Protein AF-A0A7S1UZR4-F1 (afdb_monomer_lite)

Structure (mmCIF, N/CA/C/O backbone):
data_AF-A0A7S1UZR4-F1
#
_entry.id   AF-A0A7S1UZR4-F1
#
loop_
_atom_site.group_PDB
_atom_site.id
_atom_site.type_symbol
_atom_site.label_atom_id
_atom_site.label_alt_id
_atom_site.label_comp_id
_atom_site.label_asym_id
_atom_site.label_entity_id
_atom_site.label_seq_id
_atom_site.pdbx_PDB_ins_code
_atom_site.Cartn_x
_atom_site.Cartn_y
_atom_site.Cartn_z
_atom_site.occupancy
_atom_site.B_iso_or_equiv
_atom_site.auth_seq_id
_atom_site.auth_comp_id
_atom_site.auth_asym_id
_atom_site.auth_atom_id
_atom_site.pdbx_PDB_model_num
ATOM 1 N N . MET A 1 1 ? -4.948 50.914 58.365 1.00 39.53 1 MET A N 1
ATOM 2 C CA . MET A 1 1 ? -4.972 49.453 58.163 1.00 39.53 1 MET A CA 1
ATOM 3 C C . MET A 1 1 ? -4.610 49.215 56.702 1.00 39.53 1 MET A C 1
ATOM 5 O O . MET A 1 1 ? -5.490 49.156 55.863 1.00 39.53 1 MET A O 1
ATOM 9 N N . GLU A 1 2 ? -3.384 49.542 56.303 1.00 43.41 2 GLU A N 1
ATOM 10 C CA . GLU A 1 2 ? -2.147 48.758 56.482 1.00 43.41 2 GLU A CA 1
ATOM 11 C C . GLU A 1 2 ? -2.007 47.735 55.341 1.00 43.41 2 GLU A C 1
ATOM 13 O O . GLU A 1 2 ? -2.408 46.581 55.437 1.00 43.41 2 GLU A O 1
ATOM 18 N N . GLU A 1 3 ? -1.495 48.250 54.216 1.00 44.62 3 GLU A N 1
ATOM 19 C CA . GLU A 1 3 ? -0.926 47.496 53.100 1.00 44.62 3 GLU A CA 1
ATOM 20 C C . GLU A 1 3 ? 0.467 46.990 53.499 1.00 44.62 3 GLU A C 1
ATOM 22 O O . GLU A 1 3 ? 1.339 47.786 53.852 1.00 44.62 3 GLU A O 1
ATOM 27 N N . LEU A 1 4 ? 0.709 45.684 53.377 1.00 51.06 4 LEU A N 1
ATOM 28 C CA . LEU A 1 4 ? 2.043 45.099 53.503 1.00 51.06 4 LEU A CA 1
ATOM 29 C C . LEU A 1 4 ? 2.564 44.677 52.128 1.00 51.06 4 LEU A C 1
ATOM 31 O O . LEU A 1 4 ? 2.181 43.654 51.566 1.00 51.06 4 LEU A O 1
ATOM 35 N N . ARG A 1 5 ? 3.487 45.496 51.613 1.00 54.94 5 ARG A N 1
ATOM 36 C CA . ARG A 1 5 ? 4.479 45.123 50.601 1.00 54.94 5 ARG A CA 1
ATOM 37 C C . ARG A 1 5 ? 5.480 44.151 51.226 1.00 54.94 5 ARG A C 1
ATOM 39 O O . ARG A 1 5 ? 6.036 44.455 52.277 1.00 54.94 5 ARG A O 1
ATOM 46 N N . MET A 1 6 ? 5.813 43.067 50.530 1.00 50.12 6 MET A N 1
ATOM 47 C CA . MET A 1 6 ? 7.092 42.383 50.727 1.00 50.12 6 MET A CA 1
ATOM 48 C C . MET A 1 6 ? 7.767 42.122 49.384 1.00 50.12 6 MET A C 1
ATOM 50 O O . MET A 1 6 ? 7.312 41.343 48.553 1.00 50.12 6 MET A O 1
ATOM 54 N N . THR A 1 7 ? 8.864 42.844 49.203 1.00 53.19 7 THR A N 1
ATOM 55 C CA . THR A 1 7 ? 9.936 42.641 48.235 1.00 53.19 7 THR A CA 1
ATOM 56 C C . THR A 1 7 ? 10.893 41.566 48.748 1.00 53.19 7 THR A C 1
ATOM 58 O O . THR A 1 7 ? 11.321 41.656 49.899 1.00 53.19 7 THR A O 1
ATOM 61 N N . SER A 1 8 ? 11.334 40.636 47.901 1.00 46.25 8 SER A N 1
ATOM 62 C CA . SER A 1 8 ? 12.636 39.987 48.087 1.00 46.25 8 SER A CA 1
ATOM 63 C C . SER A 1 8 ? 13.247 39.548 46.751 1.00 46.25 8 SER A C 1
ATOM 65 O O . SER A 1 8 ? 12.617 38.911 45.911 1.00 46.25 8 SER A O 1
ATOM 67 N N . THR A 1 9 ? 14.506 39.937 46.576 1.00 42.38 9 THR A N 1
ATOM 68 C CA . THR A 1 9 ? 15.452 39.547 45.522 1.00 42.38 9 THR A CA 1
ATOM 69 C C . THR A 1 9 ? 16.818 39.333 46.215 1.00 42.38 9 THR A C 1
ATOM 71 O O . THR A 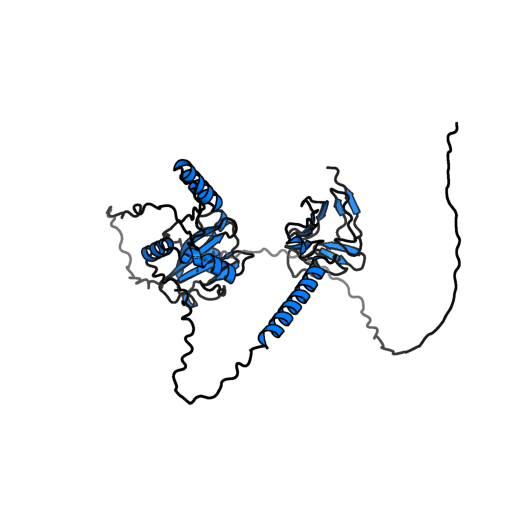1 9 ? 16.940 39.643 47.400 1.00 42.38 9 THR A O 1
ATOM 74 N N . PRO A 1 10 ? 17.846 38.785 45.544 1.00 55.72 10 PRO A N 1
ATOM 75 C CA . PRO A 1 10 ? 18.285 37.399 45.668 1.00 55.72 10 PRO A CA 1
ATOM 76 C C . PRO A 1 10 ? 19.599 37.240 46.460 1.00 55.72 10 PRO A C 1
ATOM 78 O O . PRO A 1 10 ? 20.380 38.181 46.594 1.00 55.72 10 PRO A O 1
ATOM 81 N N . ALA A 1 11 ? 19.882 36.017 46.920 1.00 49.00 11 ALA A N 1
ATOM 82 C CA . ALA A 1 11 ? 21.165 35.660 47.521 1.00 49.00 11 ALA A CA 1
ATOM 83 C C . ALA A 1 11 ? 22.056 34.900 46.526 1.00 49.00 11 ALA A C 1
ATOM 85 O O . ALA A 1 11 ? 21.666 33.903 45.921 1.00 49.00 11 ALA A O 1
ATOM 86 N N . VAL A 1 12 ? 23.257 35.449 46.383 1.00 46.66 12 VAL A N 1
ATOM 87 C CA . VAL A 1 12 ? 24.464 34.929 45.743 1.00 46.66 12 VAL A CA 1
ATOM 88 C C . VAL A 1 12 ? 25.027 33.787 46.591 1.00 46.66 12 VAL A C 1
ATOM 90 O O . VAL A 1 12 ? 25.179 33.971 47.794 1.00 46.66 12 VAL A O 1
ATOM 93 N N . GLU A 1 13 ? 25.433 32.668 45.986 1.00 48.06 13 GLU A N 1
ATOM 94 C CA . GLU A 1 13 ? 26.342 31.729 46.653 1.00 48.06 13 GLU A CA 1
ATOM 95 C C . GLU A 1 13 ? 27.445 31.248 45.706 1.00 48.06 13 GLU A C 1
ATOM 97 O O . GLU A 1 13 ? 27.223 30.921 44.538 1.00 48.06 13 GLU A O 1
ATOM 102 N N . GLN A 1 14 ? 28.663 31.340 46.233 1.00 40.47 14 GLN A N 1
ATOM 103 C CA . GLN A 1 14 ? 29.947 31.191 45.572 1.00 40.47 14 GLN A CA 1
ATOM 104 C C . GLN A 1 14 ? 30.451 29.743 45.577 1.00 40.47 14 GLN A C 1
ATOM 106 O O . GLN A 1 14 ? 30.016 28.880 46.328 1.00 40.47 14 GLN A O 1
ATOM 111 N N . ALA A 1 15 ? 31.440 29.546 44.711 1.00 40.00 15 ALA A N 1
ATOM 112 C CA . ALA A 1 15 ? 32.207 28.350 44.420 1.00 40.00 15 ALA A CA 1
ATOM 113 C C . ALA A 1 15 ? 32.828 27.602 45.615 1.00 40.00 15 ALA A C 1
ATOM 115 O O . ALA A 1 15 ? 33.320 28.202 46.566 1.00 40.00 15 ALA A O 1
ATOM 116 N N . SER A 1 16 ? 33.023 26.292 45.427 1.00 49.50 16 SER A N 1
ATOM 117 C CA . SER A 1 16 ? 34.250 25.606 45.852 1.00 49.50 16 SER A CA 1
ATOM 118 C C . SER A 1 16 ? 34.548 24.384 44.964 1.00 49.50 16 SER A C 1
ATOM 120 O O . SER A 1 16 ? 33.694 23.539 44.714 1.00 49.50 16 SER A O 1
ATOM 122 N N . ASN A 1 17 ? 35.782 24.334 44.451 1.00 42.50 17 ASN A N 1
ATOM 123 C CA . ASN A 1 17 ? 36.411 23.166 43.824 1.00 42.50 17 ASN A CA 1
ATOM 124 C C . ASN A 1 17 ? 36.749 22.106 44.888 1.00 42.50 17 ASN A C 1
ATOM 126 O O . ASN A 1 17 ? 37.003 22.464 46.040 1.00 42.50 17 ASN A O 1
ATOM 130 N N . PRO A 1 18 ? 36.958 20.843 44.474 1.00 57.47 18 PRO A N 1
ATOM 131 C CA . PRO A 1 18 ? 38.258 20.260 44.799 1.00 57.47 18 PRO A CA 1
ATOM 132 C C . PRO A 1 18 ? 38.930 19.509 43.642 1.00 57.47 18 PRO A C 1
ATOM 134 O O . PRO A 1 18 ? 38.316 18.907 42.763 1.00 57.47 18 PRO A O 1
ATOM 137 N N . THR A 1 19 ? 40.254 19.569 43.706 1.00 39.88 19 THR A N 1
ATOM 138 C CA . THR A 1 19 ? 41.249 19.019 42.793 1.00 39.88 19 THR A CA 1
ATOM 139 C C . THR A 1 19 ? 41.653 17.589 43.189 1.00 39.88 19 THR A C 1
ATOM 141 O O . THR A 1 19 ? 41.697 17.265 44.369 1.00 39.88 19 THR A O 1
ATOM 144 N N . LEU A 1 20 ? 42.129 16.834 42.187 1.00 36.47 20 LEU A N 1
ATOM 145 C CA . LEU A 1 20 ? 43.191 15.809 42.240 1.00 36.47 20 LEU A CA 1
ATOM 146 C C . LEU A 1 20 ? 42.880 14.397 42.784 1.00 36.47 20 LEU A C 1
ATOM 148 O O . LEU A 1 20 ? 42.732 14.161 43.975 1.00 36.47 20 LEU A O 1
ATOM 152 N N . GLY A 1 21 ? 42.986 13.422 41.873 1.00 35.94 21 GLY A N 1
ATOM 153 C CA . GLY A 1 21 ? 43.154 11.998 42.167 1.00 35.94 21 GLY A CA 1
ATOM 154 C C . GLY A 1 21 ? 43.577 11.225 40.918 1.00 35.94 21 GLY A C 1
ATOM 155 O O . GLY A 1 21 ? 42.757 10.869 40.082 1.00 35.94 21 GLY A O 1
ATOM 156 N N . SER A 1 22 ? 44.883 11.020 40.765 1.00 37.94 22 SER A N 1
ATOM 157 C CA . SER A 1 22 ? 45.535 10.353 39.637 1.00 37.94 22 SER A CA 1
ATOM 158 C C . SER A 1 22 ? 45.279 8.844 39.579 1.00 37.94 22 SER A C 1
ATOM 160 O O . SER A 1 22 ? 45.381 8.177 40.603 1.00 37.94 22 SER A O 1
ATOM 162 N N . SER A 1 23 ? 45.163 8.268 38.381 1.00 41.12 23 SER A N 1
ATOM 163 C CA . SER A 1 23 ? 45.791 6.970 38.071 1.00 41.12 23 SER A CA 1
ATOM 164 C C . SER A 1 23 ? 45.817 6.709 36.559 1.00 41.12 23 SER A C 1
ATOM 166 O O . SER A 1 23 ? 44.803 6.734 35.870 1.00 41.12 23 SER A O 1
ATOM 168 N N . LYS A 1 24 ? 47.028 6.487 36.037 1.00 45.56 24 LYS A N 1
ATOM 169 C CA . LYS A 1 24 ? 47.299 5.890 34.719 1.00 45.56 24 LYS A CA 1
ATOM 170 C C . LYS A 1 24 ? 47.130 4.365 34.832 1.00 45.56 24 LYS A C 1
ATOM 172 O O . LYS A 1 24 ? 47.349 3.822 35.914 1.00 45.56 24 LYS A O 1
ATOM 177 N N . PRO A 1 25 ? 46.933 3.658 33.709 1.00 51.56 25 PRO A N 1
ATOM 178 C CA . PRO A 1 25 ? 48.102 2.928 33.227 1.00 51.56 25 PRO A CA 1
ATOM 179 C C . PRO A 1 25 ? 48.348 3.070 31.724 1.00 51.56 25 PRO A C 1
ATOM 181 O O . PRO A 1 25 ? 47.453 3.088 30.884 1.00 51.56 25 PRO A O 1
ATOM 184 N N . SER A 1 26 ? 49.641 3.150 31.425 1.00 40.31 26 SER A N 1
ATOM 185 C CA . SER A 1 26 ? 50.251 3.032 30.111 1.00 40.31 26 SER A CA 1
ATOM 186 C C . SER A 1 26 ? 49.992 1.657 29.500 1.00 40.31 26 SER A C 1
ATOM 188 O O . SER A 1 26 ? 50.310 0.646 30.120 1.00 40.31 26 SER A O 1
ATOM 190 N N . LEU A 1 27 ? 49.600 1.610 28.228 1.00 44.53 27 LEU A N 1
ATOM 191 C CA . LEU A 1 27 ? 49.961 0.488 27.366 1.00 44.53 27 LEU A CA 1
ATOM 192 C C . LEU A 1 27 ? 50.213 0.992 25.947 1.00 44.53 27 LEU A C 1
ATOM 194 O O . LEU A 1 27 ? 49.319 1.364 25.195 1.00 44.53 27 LEU A O 1
ATOM 198 N N . LYS A 1 28 ? 51.507 1.058 25.636 1.00 42.34 28 LYS A N 1
ATOM 199 C CA . LYS A 1 28 ? 52.065 1.348 24.323 1.00 42.34 28 LYS A CA 1
ATOM 200 C C . LYS A 1 28 ? 51.736 0.180 23.392 1.00 42.34 28 LYS A C 1
ATOM 202 O O . LYS A 1 28 ? 52.100 -0.953 23.699 1.00 42.34 28 LYS A O 1
ATOM 207 N N . LYS A 1 29 ? 51.188 0.455 22.210 1.00 45.69 29 LYS A N 1
ATOM 208 C CA . LYS A 1 29 ? 51.484 -0.366 21.032 1.00 45.69 29 LYS A CA 1
ATOM 209 C C . LYS A 1 29 ? 51.530 0.511 19.790 1.00 45.69 29 LYS A C 1
ATOM 211 O O . LYS A 1 29 ? 50.556 1.145 19.408 1.00 45.69 29 LYS A O 1
ATOM 216 N N . ALA A 1 30 ? 52.735 0.577 19.242 1.00 41.88 30 ALA A N 1
ATOM 217 C CA . ALA A 1 30 ? 53.085 1.272 18.026 1.00 41.88 30 ALA A CA 1
ATOM 218 C C . ALA A 1 30 ? 52.463 0.565 16.818 1.00 41.88 30 ALA A C 1
ATOM 220 O O . ALA A 1 30 ? 52.638 -0.640 16.650 1.00 41.88 30 ALA A O 1
ATOM 221 N N . LEU A 1 31 ? 51.800 1.332 15.957 1.00 42.19 31 LEU A N 1
ATOM 222 C CA . LEU A 1 31 ? 51.617 0.982 14.558 1.00 42.19 31 LEU A CA 1
ATOM 223 C C . LEU A 1 31 ? 52.002 2.201 13.724 1.00 42.19 31 LEU A C 1
ATOM 225 O O . LEU A 1 31 ? 51.376 3.257 13.752 1.00 42.19 31 LEU A O 1
ATOM 229 N N . SER A 1 32 ? 53.133 2.022 13.058 1.00 39.19 32 SER A N 1
ATOM 230 C CA . SER A 1 32 ? 53.760 2.882 12.072 1.00 39.19 32 SER A CA 1
ATOM 231 C C . SER A 1 32 ? 52.845 3.097 10.867 1.00 39.19 32 SER A C 1
ATOM 233 O O . SER A 1 32 ? 52.472 2.135 10.198 1.00 39.19 32 SER A O 1
ATOM 235 N N . VAL A 1 33 ? 52.552 4.357 10.551 1.00 44.84 33 VAL A N 1
ATOM 236 C CA . VAL A 1 33 ? 51.942 4.767 9.279 1.00 44.84 33 VAL A CA 1
ATOM 237 C C . VAL A 1 33 ? 53.056 5.214 8.321 1.00 44.84 33 VAL A C 1
ATOM 239 O O . VAL A 1 33 ? 53.842 6.094 8.688 1.00 44.84 33 VAL A O 1
ATOM 242 N N . PRO A 1 34 ? 53.162 4.651 7.103 1.00 49.00 34 PRO A N 1
ATOM 243 C CA . PRO A 1 34 ? 54.127 5.108 6.116 1.00 49.00 34 PRO A CA 1
ATOM 244 C C . PRO A 1 34 ? 53.657 6.397 5.428 1.00 49.00 34 PRO A C 1
ATOM 246 O O . PRO A 1 34 ? 52.539 6.522 4.930 1.00 49.00 34 PRO A O 1
ATOM 249 N N . LYS A 1 35 ? 54.579 7.357 5.389 1.00 40.72 35 LYS A N 1
ATOM 250 C CA . LYS A 1 35 ? 54.475 8.676 4.765 1.00 40.72 35 LYS A CA 1
ATOM 251 C C . LYS A 1 35 ? 54.631 8.522 3.245 1.00 40.72 35 LYS A C 1
ATOM 253 O O . LYS A 1 35 ? 55.745 8.425 2.742 1.00 40.72 35 LYS A O 1
ATOM 258 N N . MET A 1 36 ? 53.522 8.483 2.509 1.00 45.12 36 MET A N 1
ATOM 259 C CA . MET A 1 36 ? 53.523 8.539 1.041 1.00 45.12 36 MET A CA 1
ATOM 260 C C . MET A 1 36 ? 53.390 9.995 0.588 1.00 45.12 36 MET A C 1
ATOM 262 O O . MET A 1 36 ? 52.325 10.599 0.693 1.00 45.12 36 MET A O 1
ATOM 266 N N . GLY A 1 37 ? 54.485 10.558 0.081 1.00 46.00 37 GLY A N 1
ATOM 267 C CA . GLY A 1 37 ? 54.468 11.816 -0.656 1.00 46.00 37 GLY A CA 1
ATOM 268 C C . GLY A 1 37 ? 53.974 11.620 -2.091 1.00 46.00 37 GLY A C 1
ATOM 269 O O . GLY A 1 37 ? 54.374 10.673 -2.763 1.00 46.00 37 GLY A O 1
ATOM 270 N N . LYS A 1 38 ? 53.152 12.551 -2.580 1.00 42.44 38 LYS A N 1
ATOM 271 C CA . LYS A 1 38 ? 52.901 12.803 -4.011 1.00 42.44 38 LYS A CA 1
ATOM 272 C C . LYS A 1 38 ? 52.735 14.316 -4.162 1.00 42.44 38 LYS A C 1
ATOM 274 O O . LYS A 1 38 ? 51.824 14.891 -3.584 1.00 42.44 38 LYS A O 1
ATOM 279 N N . LYS A 1 39 ? 53.771 15.028 -4.610 1.00 42.50 39 LYS A N 1
ATOM 280 C CA . LYS A 1 39 ? 54.093 15.341 -6.015 1.00 42.50 39 LYS A CA 1
ATOM 281 C C . LYS A 1 39 ? 52.913 15.948 -6.778 1.00 42.50 39 LYS A C 1
ATOM 283 O O . LYS A 1 39 ? 51.969 15.269 -7.164 1.00 42.50 39 LYS A O 1
ATOM 288 N N . SER A 1 40 ? 53.074 17.250 -6.976 1.00 45.78 40 SER A N 1
ATOM 289 C CA . SER A 1 40 ? 52.523 18.112 -8.009 1.00 45.78 40 SER A CA 1
ATOM 290 C C . SER A 1 40 ? 52.417 17.444 -9.382 1.00 45.78 40 SER A C 1
ATOM 292 O O . SER A 1 40 ? 53.372 16.839 -9.868 1.00 45.78 40 SER A O 1
ATOM 294 N N . ALA A 1 41 ? 51.279 17.641 -10.045 1.00 42.25 41 ALA A N 1
ATOM 295 C CA . ALA A 1 41 ? 51.172 17.568 -11.496 1.00 42.25 41 ALA A CA 1
ATOM 296 C C . ALA A 1 41 ? 50.041 18.486 -11.974 1.00 42.25 41 ALA A C 1
ATOM 298 O O . ALA A 1 41 ? 48.952 18.521 -11.407 1.00 42.25 41 ALA A O 1
ATOM 299 N N . ALA A 1 42 ? 50.378 19.263 -12.995 1.00 41.50 42 ALA A N 1
ATOM 300 C CA . ALA A 1 42 ? 49.607 20.327 -13.602 1.00 41.50 42 ALA A CA 1
ATOM 301 C C . ALA A 1 42 ? 48.325 19.849 -14.305 1.00 41.50 42 ALA A C 1
ATOM 303 O O . ALA A 1 42 ? 48.290 18.793 -14.936 1.00 41.50 42 ALA A O 1
ATOM 304 N N . SER A 1 43 ? 47.300 20.698 -14.259 1.00 38.38 43 SER A N 1
ATOM 305 C CA . SER A 1 43 ? 46.061 20.582 -15.031 1.00 38.38 43 SER A CA 1
ATOM 306 C C . SER A 1 43 ? 46.282 20.920 -16.513 1.00 38.38 43 SER A C 1
ATOM 308 O O . SER A 1 43 ? 46.766 22.017 -16.804 1.00 38.38 43 SER A O 1
ATOM 310 N N . PRO A 1 44 ? 45.846 20.083 -17.475 1.00 54.47 44 PRO A N 1
ATOM 311 C CA . PRO A 1 44 ? 45.677 20.513 -18.853 1.00 54.47 44 PRO A CA 1
ATOM 312 C C . PRO A 1 44 ? 44.214 20.889 -19.136 1.00 54.47 44 PRO A C 1
ATOM 314 O O . PRO A 1 44 ? 43.275 20.140 -18.867 1.00 54.47 44 PRO A O 1
ATOM 317 N N . LYS A 1 45 ? 44.041 22.072 -19.735 1.00 48.94 45 LYS A N 1
ATOM 318 C CA . LYS A 1 45 ? 42.799 22.563 -20.346 1.00 48.94 45 LYS A CA 1
ATOM 319 C C . LYS A 1 45 ? 42.265 21.541 -21.359 1.00 48.94 45 LYS A C 1
ATOM 321 O O . LYS A 1 45 ? 42.919 21.286 -22.371 1.00 48.94 45 LYS A O 1
ATOM 326 N N . ARG A 1 46 ? 41.054 21.019 -21.145 1.00 47.44 46 ARG A N 1
ATOM 327 C CA . ARG A 1 46 ? 40.329 20.209 -22.136 1.00 47.44 46 ARG A CA 1
ATOM 328 C C . ARG A 1 46 ? 39.241 21.059 -22.791 1.00 47.44 46 ARG A C 1
ATOM 330 O O . ARG A 1 46 ? 38.339 21.551 -22.126 1.00 47.44 46 ARG A O 1
ATOM 337 N N . LYS A 1 47 ? 39.389 21.246 -24.103 1.00 44.59 47 LYS A N 1
ATOM 338 C CA . LYS A 1 47 ? 38.469 21.959 -24.995 1.00 44.59 47 LYS A CA 1
ATOM 339 C C . LYS A 1 47 ? 37.136 21.209 -25.099 1.00 44.59 47 LYS A C 1
ATOM 341 O O . LYS A 1 47 ? 37.133 20.009 -25.377 1.00 44.59 47 LYS A O 1
ATOM 346 N N . GLU A 1 48 ? 36.032 21.932 -24.933 1.00 43.09 48 GLU A N 1
ATOM 347 C CA . GLU A 1 48 ? 34.691 21.505 -25.332 1.00 43.09 48 GLU A CA 1
ATOM 348 C C . GLU A 1 48 ? 34.652 21.216 -26.836 1.00 43.09 48 GLU A C 1
ATOM 350 O O . GLU A 1 48 ? 35.057 22.039 -27.661 1.00 43.09 48 GLU A O 1
ATOM 355 N N . LYS A 1 49 ? 34.132 20.044 -27.202 1.00 43.00 49 LYS A N 1
ATOM 356 C CA . LYS A 1 49 ? 33.766 19.708 -28.578 1.00 43.00 49 LYS A CA 1
ATOM 357 C C . LYS A 1 49 ? 32.293 19.304 -28.568 1.00 43.00 49 LYS A C 1
ATOM 359 O O . LYS A 1 49 ? 31.943 18.235 -28.079 1.00 43.00 49 LYS A O 1
ATOM 364 N N . LYS A 1 50 ? 31.449 20.198 -29.093 1.00 46.62 50 LYS A N 1
ATOM 365 C CA . LYS A 1 50 ? 30.036 19.972 -29.435 1.00 46.62 50 LYS A CA 1
ATOM 366 C C . LYS A 1 50 ? 29.894 18.653 -30.204 1.00 46.62 50 LYS A C 1
ATOM 368 O O . LYS A 1 50 ? 30.404 18.545 -31.318 1.00 46.62 50 LYS A O 1
ATOM 373 N N . GLN A 1 51 ? 29.175 17.684 -29.642 1.00 39.97 51 GLN A N 1
ATOM 374 C CA . GLN A 1 51 ? 28.651 16.542 -30.388 1.00 39.97 51 GLN A CA 1
ATOM 375 C C . GLN A 1 51 ? 27.145 16.717 -30.587 1.00 39.97 51 GLN A C 1
ATOM 377 O O . GLN A 1 51 ? 26.368 16.848 -29.644 1.00 39.97 51 GLN A O 1
ATOM 382 N N . LYS A 1 52 ? 26.775 16.773 -31.866 1.00 43.25 52 LYS A N 1
ATOM 383 C CA . LYS A 1 52 ? 25.423 16.836 -32.415 1.00 43.25 52 LYS A CA 1
ATOM 384 C C . LYS A 1 52 ? 24.780 15.457 -32.234 1.00 43.25 52 LYS A C 1
ATOM 386 O O . LYS A 1 52 ? 25.212 14.498 -32.865 1.00 43.25 52 LYS A O 1
ATOM 391 N N . LYS A 1 53 ? 23.790 15.360 -31.344 1.00 42.59 53 LYS A N 1
ATOM 392 C CA . LYS A 1 53 ? 23.009 14.144 -31.085 1.00 42.59 53 LYS A CA 1
ATOM 393 C C . LYS A 1 53 ? 21.948 13.995 -32.179 1.00 42.59 53 LYS A C 1
ATOM 395 O O . LYS A 1 53 ? 20.969 14.732 -32.194 1.00 42.59 53 LYS A O 1
ATOM 400 N N . THR A 1 54 ? 22.182 13.078 -33.110 1.00 38.78 54 THR A N 1
ATOM 401 C CA . THR A 1 54 ? 21.186 12.544 -34.046 1.00 38.78 54 THR A CA 1
ATOM 402 C C . THR A 1 54 ? 20.390 11.446 -33.346 1.00 38.78 54 THR A C 1
ATOM 404 O O . THR A 1 54 ? 20.962 10.474 -32.856 1.00 38.78 54 THR A O 1
ATOM 407 N N . THR A 1 55 ? 19.079 11.636 -33.265 1.00 36.91 55 THR A N 1
ATOM 408 C CA . THR A 1 55 ? 18.099 10.683 -32.734 1.00 36.91 55 THR A CA 1
ATOM 409 C C . THR A 1 55 ? 17.761 9.646 -33.814 1.00 36.91 55 THR A C 1
ATOM 411 O O . THR A 1 55 ? 17.537 10.058 -34.950 1.00 36.91 55 THR A O 1
ATOM 414 N N . PRO A 1 56 ? 17.706 8.336 -33.513 1.00 42.53 56 PRO A N 1
ATOM 415 C CA . PRO A 1 56 ? 17.147 7.350 -34.430 1.00 42.53 56 PRO A CA 1
ATOM 416 C C . PRO A 1 56 ? 15.625 7.267 -34.247 1.00 42.53 56 PRO A C 1
ATOM 418 O O . PRO A 1 56 ? 15.134 7.031 -33.141 1.00 42.53 56 PRO A O 1
ATOM 421 N N . GLU A 1 57 ? 14.889 7.470 -35.339 1.00 36.78 57 GLU A N 1
ATOM 422 C CA . GLU A 1 57 ? 13.467 7.146 -35.444 1.00 36.78 57 GLU A CA 1
ATOM 423 C C . GLU A 1 57 ? 13.282 5.637 -35.253 1.00 36.78 57 GLU A C 1
ATOM 425 O O . GLU A 1 57 ? 13.929 4.822 -35.910 1.00 36.78 57 GLU A O 1
ATOM 430 N N . THR A 1 58 ? 12.428 5.263 -34.303 1.00 36.31 58 THR A N 1
ATOM 431 C CA . THR A 1 58 ? 11.975 3.883 -34.112 1.00 36.31 58 THR A CA 1
ATOM 432 C C . THR A 1 58 ? 10.499 3.838 -34.474 1.00 36.31 58 THR A C 1
ATOM 434 O O . THR A 1 58 ? 9.642 4.264 -33.699 1.00 36.31 58 THR A O 1
ATOM 437 N N . ASP A 1 59 ? 10.223 3.339 -35.678 1.00 38.53 59 ASP A N 1
ATOM 438 C CA . ASP A 1 59 ? 8.885 2.998 -36.150 1.00 38.53 59 ASP A CA 1
ATOM 439 C C . ASP A 1 59 ? 8.284 1.919 -35.244 1.00 38.53 59 ASP A C 1
ATOM 441 O O . ASP A 1 59 ? 8.708 0.762 -35.235 1.00 38.53 59 ASP A O 1
ATOM 445 N N . SER A 1 60 ? 7.279 2.306 -34.461 1.00 37.59 60 SER A N 1
ATOM 446 C CA . SER A 1 60 ? 6.420 1.381 -33.726 1.00 37.59 60 SER A CA 1
ATOM 447 C C . SER A 1 60 ? 4.988 1.549 -34.221 1.00 37.59 60 SER A C 1
ATOM 449 O O . SER A 1 60 ? 4.210 2.376 -33.750 1.00 37.59 60 SER A O 1
ATOM 451 N N . THR A 1 61 ? 4.627 0.744 -35.217 1.00 36.06 61 THR A N 1
ATOM 452 C CA . THR A 1 61 ? 3.244 0.588 -35.671 1.00 36.06 61 THR A CA 1
ATOM 453 C C . THR A 1 61 ? 2.433 -0.115 -34.581 1.00 36.06 61 THR A C 1
ATOM 455 O O . THR A 1 61 ? 2.447 -1.342 -34.466 1.00 36.06 61 THR A O 1
ATOM 458 N N . ALA A 1 62 ? 1.743 0.668 -33.752 1.00 37.34 62 ALA A N 1
ATOM 459 C CA . ALA A 1 62 ? 0.825 0.174 -32.734 1.00 37.34 62 ALA A CA 1
ATOM 460 C C . ALA A 1 62 ? -0.409 -0.478 -33.387 1.00 37.34 62 ALA A C 1
ATOM 462 O O . ALA A 1 62 ? -1.161 0.158 -34.129 1.00 37.34 62 ALA A O 1
ATOM 463 N N . ALA A 1 63 ? -0.618 -1.765 -33.106 1.00 41.09 63 ALA A N 1
ATOM 464 C CA . ALA A 1 63 ? -1.789 -2.513 -33.547 1.00 41.09 63 ALA A CA 1
ATOM 465 C C . ALA A 1 63 ? -3.065 -1.968 -32.879 1.00 41.09 63 ALA A C 1
ATOM 467 O O . ALA A 1 63 ? -3.122 -1.793 -31.662 1.00 41.09 63 ALA A O 1
ATOM 468 N N . LYS A 1 64 ? -4.105 -1.709 -33.680 1.00 40.72 64 LYS A N 1
ATOM 469 C CA . LYS A 1 64 ? -5.407 -1.225 -33.199 1.00 40.72 64 LYS A CA 1
ATOM 470 C C . LYS A 1 64 ? -6.099 -2.312 -32.352 1.00 40.72 64 LYS A C 1
ATOM 472 O O . LYS A 1 64 ? -6.213 -3.444 -32.831 1.00 40.72 64 LYS A O 1
ATOM 477 N N . PRO A 1 65 ? -6.589 -2.006 -31.137 1.00 43.56 65 PRO A N 1
ATOM 478 C CA . PRO A 1 65 ? -7.274 -2.993 -30.307 1.00 43.56 65 PRO A CA 1
ATOM 479 C C . PRO A 1 65 ? -8.640 -3.378 -30.901 1.00 43.56 65 PRO A C 1
ATOM 481 O O . PRO A 1 65 ? -9.392 -2.524 -31.374 1.00 43.56 65 PRO A O 1
ATOM 484 N N . LYS A 1 66 ? -8.954 -4.681 -30.884 1.00 50.97 66 LYS A N 1
ATOM 485 C CA . LYS A 1 66 ? -10.251 -5.238 -31.309 1.00 50.97 66 LYS A CA 1
ATOM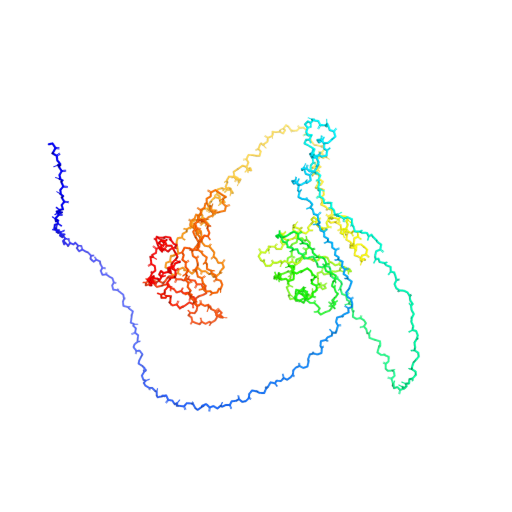 486 C C . LYS A 1 66 ? -11.343 -4.947 -30.268 1.00 50.97 66 LYS A C 1
ATOM 488 O O . LYS A 1 66 ? -11.061 -4.697 -29.103 1.00 50.97 66 LYS A O 1
ATOM 493 N N . SER A 1 67 ? -12.596 -4.949 -30.721 1.00 40.00 67 SER A N 1
ATOM 494 C CA . SER A 1 67 ? -13.789 -4.551 -29.964 1.00 40.00 67 SER A CA 1
ATOM 495 C C . SER A 1 67 ? -13.971 -5.326 -28.650 1.00 40.00 67 SER A C 1
ATOM 497 O O . SER A 1 67 ? -14.160 -6.540 -28.671 1.00 40.00 67 SER A O 1
ATOM 499 N N . PHE A 1 68 ? -13.993 -4.609 -27.527 1.00 48.59 68 PHE A N 1
ATOM 500 C CA . PHE A 1 68 ? -14.228 -5.155 -26.188 1.00 48.59 68 PHE A CA 1
ATOM 501 C C . PHE A 1 68 ? -15.724 -5.313 -25.893 1.00 48.59 68 PHE A C 1
ATOM 503 O O . PHE A 1 68 ? -16.497 -4.369 -26.083 1.00 48.59 68 PHE A O 1
ATOM 510 N N . ARG A 1 69 ? -16.126 -6.472 -25.357 1.00 52.62 69 ARG A N 1
ATOM 511 C CA . ARG A 1 69 ? -17.408 -6.625 -24.653 1.00 52.62 69 ARG A CA 1
ATOM 512 C C . ARG A 1 69 ? -17.218 -6.177 -23.204 1.00 52.62 69 ARG A C 1
ATOM 514 O O . ARG A 1 69 ? -16.204 -6.488 -22.591 1.00 52.62 69 ARG A O 1
ATOM 521 N N . ARG A 1 70 ? -18.153 -5.376 -22.693 1.00 56.19 70 ARG A N 1
ATOM 522 C CA . ARG A 1 70 ? -18.060 -4.713 -21.383 1.00 56.19 70 ARG A CA 1
ATOM 523 C C . ARG A 1 70 ? -19.229 -5.138 -20.521 1.00 56.19 70 ARG A C 1
ATOM 525 O O . ARG A 1 70 ? -20.341 -5.240 -21.034 1.00 56.19 70 ARG A O 1
ATOM 532 N N . ILE A 1 71 ? -18.991 -5.323 -19.227 1.00 51.47 71 ILE A N 1
ATOM 533 C CA . ILE A 1 71 ? -20.051 -5.657 -18.282 1.00 51.47 71 ILE A CA 1
ATOM 534 C C . ILE A 1 71 ? -19.854 -4.838 -17.007 1.00 51.47 71 ILE A C 1
ATOM 536 O O . ILE A 1 71 ? -18.761 -4.798 -16.451 1.00 51.47 71 ILE A O 1
ATOM 540 N N . ARG A 1 72 ? -20.911 -4.142 -16.576 1.00 49.66 72 ARG A N 1
ATOM 541 C CA . ARG A 1 72 ? -20.934 -3.331 -15.354 1.00 49.66 72 ARG A CA 1
ATOM 542 C C . ARG A 1 72 ? -21.860 -3.981 -14.337 1.00 49.66 72 ARG A C 1
ATOM 544 O O . ARG A 1 72 ? -23.009 -4.266 -14.658 1.00 49.66 72 ARG A O 1
ATOM 551 N N . GLY A 1 73 ? -21.373 -4.152 -13.114 1.00 47.78 73 GLY A N 1
ATOM 552 C CA . GLY A 1 73 ? -22.190 -4.478 -11.950 1.00 47.78 73 GLY A CA 1
ATOM 553 C C . GLY A 1 73 ? -21.956 -3.429 -10.870 1.00 47.78 73 GLY A C 1
ATOM 554 O O . GLY A 1 73 ? -20.812 -3.135 -10.543 1.00 47.78 73 GLY A O 1
ATOM 555 N N . PHE A 1 74 ? -23.025 -2.855 -10.322 1.00 44.62 74 PHE A N 1
ATOM 556 C CA . PHE A 1 74 ? -22.956 -2.024 -9.121 1.00 44.62 74 PHE A CA 1
ATOM 557 C C . PHE A 1 74 ? -23.481 -2.846 -7.940 1.00 44.62 74 PHE A C 1
ATOM 559 O O . PHE A 1 74 ? -24.636 -3.267 -7.952 1.00 44.62 74 PHE A O 1
ATOM 566 N N . ILE A 1 75 ? -22.667 -3.056 -6.899 1.00 45.22 75 ILE A N 1
ATOM 567 C CA . ILE A 1 75 ? -23.203 -3.464 -5.591 1.00 45.22 75 ILE A CA 1
ATOM 568 C C . ILE A 1 75 ? -23.740 -2.198 -4.923 1.00 45.22 75 ILE A C 1
ATOM 570 O O . ILE A 1 75 ? -23.018 -1.463 -4.254 1.00 45.22 75 ILE A O 1
ATOM 574 N N . THR A 1 76 ? -25.023 -1.915 -5.123 1.00 47.34 76 THR A N 1
ATOM 575 C CA . THR A 1 76 ? -25.762 -0.968 -4.282 1.00 47.34 76 THR A CA 1
ATOM 576 C C . THR A 1 76 ? -26.224 -1.709 -3.032 1.00 47.34 76 THR A C 1
ATOM 578 O O . THR A 1 76 ? -27.332 -2.237 -2.984 1.00 47.34 76 THR A O 1
ATOM 581 N N . GLY A 1 77 ? -25.356 -1.815 -2.029 1.00 45.00 77 GLY A N 1
ATOM 582 C CA . GLY A 1 77 ? -25.768 -2.281 -0.708 1.00 45.00 77 GLY A CA 1
ATOM 583 C C . GLY A 1 77 ? -26.296 -1.108 0.113 1.00 45.00 77 GLY A C 1
ATOM 584 O O . GLY A 1 77 ? -25.497 -0.271 0.528 1.00 45.00 77 GLY A O 1
ATOM 585 N N . GLU A 1 78 ? -27.606 -1.047 0.377 1.00 48.94 78 GLU A N 1
ATOM 586 C CA . GLU A 1 78 ? -28.134 -0.207 1.465 1.00 48.94 78 GLU A CA 1
ATOM 587 C C . GLU A 1 78 ? -27.384 -0.563 2.758 1.00 48.94 78 GLU A C 1
ATOM 589 O O . GLU A 1 78 ? -27.169 -1.744 3.069 1.00 48.94 78 GLU A O 1
ATOM 594 N N . SER A 1 79 ? -26.954 0.443 3.524 1.00 57.94 79 SER A N 1
ATOM 595 C CA . SER A 1 79 ? -26.226 0.170 4.764 1.00 57.94 79 SER A CA 1
ATOM 596 C C . SER A 1 79 ? -27.105 -0.653 5.718 1.00 57.94 79 SER A C 1
ATOM 598 O O . SER A 1 79 ? -28.319 -0.458 5.803 1.00 57.94 79 SER A O 1
ATOM 600 N N . ARG A 1 80 ? -26.507 -1.565 6.502 1.00 62.84 80 ARG A N 1
ATOM 601 C CA . ARG A 1 80 ? -27.238 -2.395 7.489 1.00 62.84 80 ARG A CA 1
ATOM 602 C C . ARG A 1 80 ? -28.102 -1.545 8.435 1.00 62.84 80 ARG A C 1
ATOM 604 O O . ARG A 1 80 ? -29.130 -2.013 8.918 1.00 62.84 80 ARG A O 1
ATOM 611 N N . ARG A 1 81 ? -27.689 -0.296 8.683 1.00 72.69 81 ARG A N 1
ATOM 612 C CA . ARG A 1 81 ? -28.416 0.694 9.486 1.00 72.69 81 ARG A CA 1
ATOM 613 C C . ARG A 1 81 ? -29.684 1.182 8.788 1.00 72.69 81 ARG A C 1
ATOM 615 O O . ARG A 1 81 ? -30.724 1.255 9.429 1.00 72.69 81 ARG A O 1
ATOM 622 N N . GLU A 1 82 ? -29.610 1.452 7.494 1.00 73.75 82 GLU A N 1
ATOM 623 C CA . GLU A 1 82 ? -30.721 1.945 6.677 1.00 73.75 82 GLU A CA 1
ATOM 624 C C . GLU A 1 82 ? -31.777 0.859 6.447 1.00 73.75 82 GLU A C 1
ATOM 626 O O . GLU A 1 82 ? -32.963 1.095 6.666 1.00 73.75 82 GLU A O 1
ATOM 631 N N . ARG A 1 83 ? -31.353 -0.387 6.190 1.00 73.38 83 ARG A N 1
ATOM 632 C CA . ARG A 1 83 ? -32.279 -1.529 6.099 1.00 73.38 83 ARG A CA 1
ATOM 633 C C . ARG A 1 83 ? -32.953 -1.847 7.439 1.00 73.38 83 ARG A C 1
ATOM 635 O O . ARG A 1 83 ? -34.130 -2.200 7.461 1.00 73.38 83 ARG A O 1
ATOM 642 N N . ARG A 1 84 ? -32.236 -1.704 8.566 1.00 82.06 84 ARG A N 1
ATOM 643 C CA . ARG A 1 84 ? -32.824 -1.822 9.917 1.00 82.06 84 ARG A CA 1
ATOM 644 C C . ARG A 1 84 ? -33.807 -0.691 10.200 1.00 82.06 84 ARG A C 1
ATOM 646 O O . ARG A 1 84 ? -34.883 -0.971 10.712 1.00 82.06 84 ARG A O 1
ATOM 653 N N . ALA A 1 85 ? -33.472 0.545 9.832 1.00 82.31 85 ALA A N 1
ATOM 654 C CA . ALA A 1 85 ? -34.362 1.692 9.983 1.00 82.31 85 ALA A CA 1
ATOM 655 C C . ALA A 1 85 ? -35.639 1.529 9.147 1.00 82.31 85 ALA A C 1
ATOM 657 O O . ALA A 1 85 ? -36.733 1.744 9.656 1.00 82.31 85 ALA A O 1
ATOM 658 N N . ARG A 1 86 ? -35.518 1.050 7.905 1.00 86.50 86 ARG A N 1
ATOM 659 C CA . ARG A 1 86 ? -36.657 0.780 7.024 1.00 86.50 86 ARG A CA 1
ATOM 660 C C . ARG A 1 86 ? -37.524 -0.378 7.522 1.00 86.50 86 ARG A C 1
ATOM 662 O O . ARG A 1 86 ? -38.730 -0.200 7.630 1.00 86.50 86 ARG A O 1
ATOM 669 N N . LYS A 1 87 ? -36.937 -1.520 7.916 1.00 84.62 87 LYS A N 1
ATOM 670 C CA . LYS A 1 87 ? -37.697 -2.630 8.536 1.00 84.62 87 LYS A CA 1
ATOM 671 C C . LYS A 1 87 ? -38.360 -2.215 9.854 1.00 84.62 87 LYS A C 1
ATOM 673 O O . LYS A 1 87 ? -39.454 -2.684 10.153 1.00 84.62 87 LYS A O 1
ATOM 678 N N . ALA A 1 88 ? -37.718 -1.351 10.643 1.00 83.88 88 ALA A N 1
ATOM 679 C CA . ALA A 1 88 ? -38.305 -0.808 11.864 1.00 83.88 88 ALA A CA 1
ATOM 680 C C . ALA A 1 88 ? -39.477 0.136 11.555 1.00 83.88 88 ALA A C 1
ATOM 682 O O . ALA A 1 88 ? -40.520 0.021 12.190 1.00 83.88 88 ALA A O 1
ATOM 683 N N . ALA A 1 89 ? -39.343 1.008 10.551 1.00 85.94 89 ALA A N 1
ATOM 684 C CA . ALA A 1 89 ? -40.413 1.900 10.104 1.00 85.94 89 ALA A CA 1
ATOM 685 C C . ALA A 1 89 ? -41.608 1.126 9.521 1.00 85.94 89 ALA A C 1
ATOM 687 O O . ALA A 1 89 ? -42.755 1.441 9.824 1.00 85.94 89 ALA A O 1
ATOM 688 N N . GLU A 1 90 ? -41.351 0.072 8.746 1.00 89.62 90 GLU A N 1
ATOM 689 C CA . GLU A 1 90 ? -42.385 -0.786 8.158 1.00 89.62 90 GLU A CA 1
ATOM 690 C C . GLU A 1 90 ? -43.133 -1.600 9.230 1.00 89.62 90 GLU A C 1
ATOM 692 O O . GLU A 1 90 ? -44.358 -1.696 9.197 1.00 89.62 90 GLU A O 1
ATOM 697 N N . ARG A 1 91 ? -42.429 -2.104 10.256 1.00 82.81 91 ARG A N 1
ATOM 698 C CA . ARG A 1 91 ? -43.062 -2.758 11.418 1.00 82.81 91 ARG A CA 1
ATOM 699 C C . ARG A 1 91 ? -43.841 -1.789 12.303 1.00 82.81 91 ARG A C 1
ATOM 701 O O . ARG A 1 91 ? -44.906 -2.158 12.796 1.00 82.81 91 ARG A O 1
ATOM 708 N N . ALA A 1 92 ? -43.339 -0.566 12.476 1.00 85.44 92 ALA A N 1
ATOM 709 C CA . ALA A 1 92 ? -44.052 0.490 13.187 1.00 85.44 92 ALA A CA 1
ATOM 710 C C . ALA A 1 92 ? -45.353 0.865 12.459 1.00 85.44 92 ALA A C 1
ATOM 712 O O . ALA A 1 92 ? -46.391 0.997 13.101 1.00 85.44 92 ALA A O 1
ATOM 713 N N . ALA A 1 93 ? -45.324 0.941 11.125 1.00 89.44 93 ALA A N 1
ATOM 714 C CA . ALA A 1 93 ? -46.517 1.157 10.309 1.00 89.44 93 ALA A CA 1
ATOM 715 C C . ALA A 1 93 ? -47.506 -0.025 10.371 1.00 89.44 93 ALA A C 1
ATOM 717 O O . ALA A 1 93 ? -48.713 0.183 10.297 1.00 89.44 93 ALA A O 1
ATOM 718 N N . ALA A 1 94 ? -47.012 -1.254 10.555 1.00 90.31 94 ALA A N 1
ATOM 719 C CA . ALA A 1 94 ? -47.830 -2.462 10.685 1.00 90.31 94 ALA A CA 1
ATOM 720 C C . ALA A 1 94 ? -48.336 -2.749 12.118 1.00 90.31 94 ALA A C 1
ATOM 722 O O . ALA A 1 94 ? -48.979 -3.775 12.339 1.00 90.31 94 ALA A O 1
ATOM 723 N N . GLY A 1 95 ? -48.040 -1.891 13.104 1.00 88.56 95 GLY A N 1
ATOM 724 C CA . GLY A 1 95 ? -48.528 -2.039 14.482 1.00 88.56 95 GLY A CA 1
ATOM 725 C C . GLY A 1 95 ? -47.960 -3.236 15.261 1.00 88.56 95 GLY A C 1
ATOM 726 O O . GLY A 1 95 ? -48.531 -3.627 16.278 1.00 88.56 95 GLY A O 1
ATOM 727 N N . GLN A 1 96 ? -46.849 -3.835 14.817 1.00 76.06 96 GLN A N 1
ATOM 728 C CA . GLN A 1 96 ? -46.227 -4.978 15.497 1.00 76.06 96 GLN A CA 1
ATOM 729 C C . GLN A 1 96 ? -45.169 -4.504 16.505 1.00 76.06 96 GLN A C 1
ATOM 731 O O . GLN A 1 96 ? -44.098 -4.041 16.117 1.00 76.06 96 GLN A O 1
ATOM 736 N N . THR A 1 97 ? -45.444 -4.652 17.804 1.00 75.75 97 THR A N 1
ATOM 737 C CA . THR A 1 97 ? -44.574 -4.196 18.912 1.00 75.75 97 THR A CA 1
ATOM 738 C C . THR A 1 97 ? -43.771 -5.315 19.597 1.00 75.75 97 THR A C 1
ATOM 740 O O . THR A 1 97 ? -43.247 -5.125 20.692 1.00 75.75 97 THR A O 1
ATOM 743 N N . GLY A 1 98 ? -43.639 -6.488 18.970 1.00 79.06 98 GLY A N 1
ATOM 744 C CA . GLY A 1 98 ? -42.928 -7.632 19.554 1.00 79.06 98 GLY A CA 1
ATOM 745 C C . GLY A 1 98 ? -41.389 -7.537 19.478 1.00 79.06 98 GLY A C 1
ATOM 746 O O . GLY A 1 98 ? -40.861 -6.999 18.499 1.00 79.06 98 GLY A O 1
ATOM 747 N N . PRO A 1 99 ? -40.653 -8.083 20.472 1.00 60.94 99 PRO A N 1
ATOM 748 C CA . PRO A 1 99 ? -39.191 -8.156 20.456 1.00 60.94 99 PRO A CA 1
ATOM 749 C C . PRO A 1 99 ? -38.693 -8.973 19.255 1.00 60.94 99 PRO A C 1
ATOM 751 O O . PRO A 1 99 ? -39.242 -10.021 18.921 1.00 60.94 99 PRO A O 1
ATOM 754 N N . VAL A 1 100 ? -37.668 -8.452 18.576 1.00 59.06 100 VAL A N 1
ATOM 755 C CA . VAL A 1 100 ? -37.084 -9.056 17.372 1.00 59.06 100 VAL A CA 1
ATOM 756 C C . VAL A 1 100 ? -36.344 -10.340 17.773 1.00 59.06 100 VAL A C 1
ATOM 758 O O . VAL A 1 100 ? -35.453 -10.243 18.614 1.00 59.06 100 VAL A O 1
ATOM 761 N N . PRO A 1 101 ? -36.673 -11.514 17.203 1.00 55.62 101 PRO A N 1
ATOM 762 C CA . PRO A 1 101 ? -35.853 -12.707 17.375 1.00 55.62 101 PRO A CA 1
ATOM 763 C C . PRO A 1 101 ? -34.464 -12.444 16.784 1.00 55.62 101 PRO A C 1
ATOM 765 O O . PRO A 1 101 ? -34.357 -11.960 15.653 1.00 55.62 101 PRO A O 1
ATOM 768 N N . ASP A 1 102 ? -33.412 -12.727 17.550 1.00 50.59 102 ASP A N 1
ATOM 769 C CA . ASP A 1 102 ? -32.035 -12.770 17.054 1.00 50.59 102 ASP A CA 1
ATOM 770 C C . ASP A 1 102 ? -31.874 -14.015 16.167 1.00 50.59 102 ASP A C 1
ATOM 772 O O . ASP A 1 102 ? -31.341 -15.036 16.593 1.00 50.59 102 ASP A O 1
ATOM 776 N N . ASP A 1 103 ? -32.398 -13.945 14.943 1.00 48.88 103 ASP A N 1
ATOM 777 C CA . ASP A 1 103 ? -32.201 -14.992 13.944 1.00 48.88 103 ASP A CA 1
ATOM 778 C C . ASP A 1 103 ? -30.835 -14.854 13.257 1.00 48.88 103 ASP A C 1
ATOM 780 O O . ASP A 1 103 ? -30.299 -13.760 13.040 1.00 48.88 103 ASP A O 1
ATOM 784 N N . GLU A 1 104 ? -30.295 -16.031 12.959 1.00 46.81 104 GLU A N 1
ATOM 785 C CA . GLU A 1 104 ? -28.933 -16.362 12.563 1.00 46.81 104 GLU A CA 1
ATOM 786 C C . GLU A 1 104 ? -28.407 -15.623 11.317 1.00 46.81 104 GLU A C 1
ATOM 788 O O . GLU A 1 104 ? -29.144 -15.036 10.525 1.00 46.81 104 GLU A O 1
ATOM 793 N N . GLU A 1 105 ? -27.079 -15.649 11.166 1.00 40.84 105 GLU A N 1
ATOM 794 C CA . GLU A 1 105 ? -26.284 -15.002 10.118 1.00 40.84 105 GLU A CA 1
ATOM 795 C C . GLU A 1 105 ? -26.743 -15.333 8.683 1.00 40.84 105 GLU A C 1
ATOM 797 O O . GLU A 1 105 ? -26.176 -16.178 7.995 1.00 40.84 105 GLU A O 1
ATOM 802 N N . GLU A 1 106 ? -27.735 -14.605 8.177 1.00 43.38 106 GLU A N 1
ATOM 803 C CA . GLU A 1 106 ? -28.068 -14.596 6.756 1.00 43.38 106 GLU A CA 1
ATOM 804 C C . GLU A 1 106 ? -27.041 -13.716 6.017 1.00 43.38 106 GLU A C 1
ATOM 806 O O . GLU A 1 106 ? -26.928 -12.508 6.253 1.00 43.38 106 GLU A O 1
ATOM 811 N N . THR A 1 107 ? -26.228 -14.314 5.145 1.00 41.53 107 THR A N 1
ATOM 812 C CA . THR A 1 107 ? -25.243 -13.599 4.322 1.00 41.53 107 THR A CA 1
ATOM 813 C C . THR A 1 107 ? -25.959 -12.735 3.280 1.00 41.53 107 THR A C 1
ATOM 815 O O . THR A 1 107 ? -26.419 -13.224 2.253 1.00 41.53 107 THR A O 1
ATOM 818 N N . VAL A 1 108 ? -26.076 -11.434 3.560 1.00 42.16 108 VAL A N 1
ATOM 819 C CA . VAL A 1 108 ? -26.839 -10.467 2.756 1.00 42.16 108 VAL A CA 1
ATOM 820 C C . VAL A 1 108 ? -25.989 -9.874 1.624 1.00 42.16 108 VAL A C 1
ATOM 822 O O . VAL A 1 108 ? -25.290 -8.880 1.827 1.00 42.16 108 VAL A O 1
ATOM 825 N N . TYR A 1 109 ? -26.129 -10.422 0.416 1.00 43.44 109 TYR A N 1
ATOM 826 C CA . TYR A 1 109 ? -25.779 -9.752 -0.843 1.00 43.44 109 TYR A CA 1
ATOM 827 C C . TYR A 1 109 ? -27.051 -9.601 -1.684 1.00 43.44 109 TYR A C 1
ATOM 829 O O . TYR A 1 109 ? -27.530 -10.539 -2.308 1.00 43.44 109 TYR A O 1
ATOM 837 N N . GLY A 1 110 ? -27.656 -8.413 -1.637 1.00 38.50 110 GLY A N 1
ATOM 838 C CA . GLY A 1 110 ? -28.797 -8.053 -2.474 1.00 38.50 110 GLY A CA 1
ATOM 839 C C . GLY A 1 110 ? -28.333 -7.134 -3.594 1.00 38.50 110 GLY A C 1
ATOM 840 O O . GLY A 1 110 ? -28.178 -5.937 -3.379 1.00 38.50 110 GLY A O 1
ATOM 841 N N . VAL A 1 111 ? -28.081 -7.682 -4.778 1.00 44.19 111 VAL A N 1
ATOM 842 C CA . VAL A 1 111 ? -27.777 -6.892 -5.980 1.00 44.19 111 VAL A CA 1
ATOM 843 C C . VAL A 1 111 ? -29.095 -6.343 -6.544 1.00 44.19 111 VAL A C 1
ATOM 845 O O . VAL A 1 111 ? -30.022 -7.120 -6.780 1.00 44.19 111 VAL A O 1
ATOM 848 N N . GLY A 1 112 ? -29.195 -5.032 -6.768 1.00 32.50 112 GLY A N 1
ATOM 849 C CA . GLY A 1 112 ? -30.349 -4.407 -7.430 1.00 32.50 112 GLY A CA 1
ATOM 850 C C . GLY A 1 112 ? -30.564 -4.955 -8.845 1.00 32.50 112 GLY A C 1
ATOM 851 O O . GLY A 1 112 ? -29.608 -5.341 -9.514 1.00 32.50 112 GLY A O 1
ATOM 852 N N . GLY A 1 113 ? -31.827 -5.068 -9.266 1.00 33.84 113 GLY A N 1
ATOM 853 C CA . GLY A 1 113 ? -32.224 -5.627 -10.559 1.00 33.84 113 GLY A CA 1
ATOM 854 C C . GLY A 1 113 ? -31.534 -4.932 -11.732 1.00 33.84 113 GLY A C 1
ATOM 855 O O . GLY A 1 113 ? -31.569 -3.711 -11.848 1.00 33.84 113 GLY A O 1
ATOM 856 N N . VAL A 1 114 ? -30.898 -5.734 -12.581 1.00 38.97 114 VAL A N 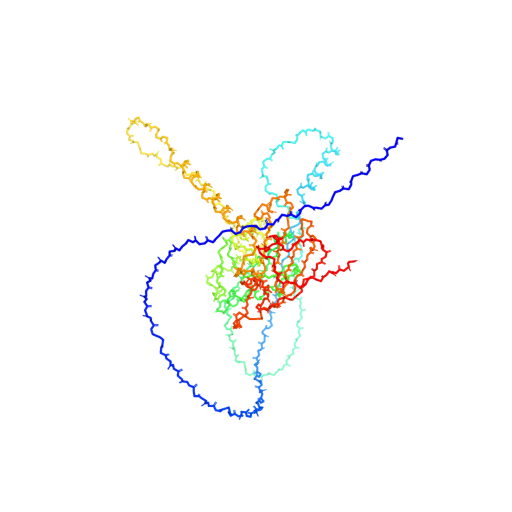1
ATOM 857 C CA . VAL A 1 114 ? -30.444 -5.338 -13.912 1.00 38.97 114 VAL A CA 1
ATOM 858 C C . VAL A 1 114 ? -31.390 -6.044 -14.871 1.00 38.97 114 VAL A C 1
ATOM 860 O O . VAL A 1 114 ? -31.460 -7.275 -14.852 1.00 38.97 114 VAL A O 1
ATOM 863 N N . ASP A 1 115 ? -32.151 -5.280 -15.646 1.00 38.69 115 ASP A N 1
ATOM 864 C CA . ASP A 1 115 ? -33.096 -5.827 -16.614 1.00 38.69 115 ASP A CA 1
ATOM 865 C C . ASP A 1 115 ? -32.334 -6.635 -17.673 1.00 38.69 115 ASP A C 1
ATOM 867 O O . ASP A 1 115 ? -31.455 -6.127 -18.376 1.00 38.69 115 ASP A O 1
ATOM 871 N N . ALA A 1 116 ? -32.660 -7.923 -17.770 1.00 44.16 116 ALA A N 1
ATOM 872 C CA . ALA A 1 116 ? -31.973 -8.911 -18.601 1.00 44.16 116 ALA A CA 1
ATOM 873 C C . ALA A 1 116 ? -32.236 -8.762 -20.119 1.00 44.16 116 ALA A C 1
ATOM 875 O O . ALA A 1 116 ? -31.930 -9.671 -20.886 1.00 44.16 116 ALA A O 1
ATOM 876 N N . GLU A 1 117 ? -32.781 -7.633 -20.581 1.00 41.28 117 GLU A N 1
ATOM 877 C CA . GLU A 1 117 ? -33.323 -7.490 -21.943 1.00 41.28 117 GLU A CA 1
ATOM 878 C C . GLU A 1 117 ? -32.477 -6.662 -22.927 1.00 41.28 117 GLU A C 1
ATOM 880 O O . GLU A 1 117 ? -32.848 -6.516 -24.089 1.00 41.28 117 GLU A O 1
ATOM 885 N N . SER A 1 118 ? -31.293 -6.172 -22.549 1.00 38.97 118 SER A N 1
ATOM 886 C CA . SER A 1 118 ? -30.492 -5.287 -23.424 1.00 38.97 118 SER A CA 1
ATOM 887 C C . SER A 1 118 ? -29.441 -5.975 -24.319 1.00 38.97 118 SER A C 1
ATOM 889 O O . SER A 1 118 ? -28.511 -5.324 -24.795 1.00 38.97 118 SER A O 1
ATOM 891 N N . VAL A 1 119 ? -29.589 -7.271 -24.628 1.00 40.50 119 VAL A N 1
ATOM 892 C CA . VAL A 1 119 ? -28.713 -7.986 -25.587 1.00 40.50 119 VAL A CA 1
ATOM 893 C C . VAL A 1 119 ? -29.520 -8.475 -26.794 1.00 40.50 119 VAL A C 1
ATOM 895 O O . VAL A 1 119 ? -29.697 -9.671 -27.023 1.00 40.50 119 VAL A O 1
ATOM 898 N N . ALA A 1 120 ? -30.025 -7.532 -27.591 1.00 37.22 120 ALA A N 1
ATOM 899 C CA . ALA A 1 120 ? -30.669 -7.833 -28.865 1.00 37.22 120 ALA A CA 1
ATOM 900 C C . ALA A 1 120 ? -29.648 -7.874 -30.016 1.00 37.22 120 ALA A C 1
ATOM 902 O O . ALA A 1 120 ? -28.833 -6.974 -30.214 1.00 37.22 120 ALA A O 1
ATOM 903 N N . ARG A 1 121 ? -29.729 -8.966 -30.781 1.00 44.12 121 ARG A N 1
ATOM 904 C CA . ARG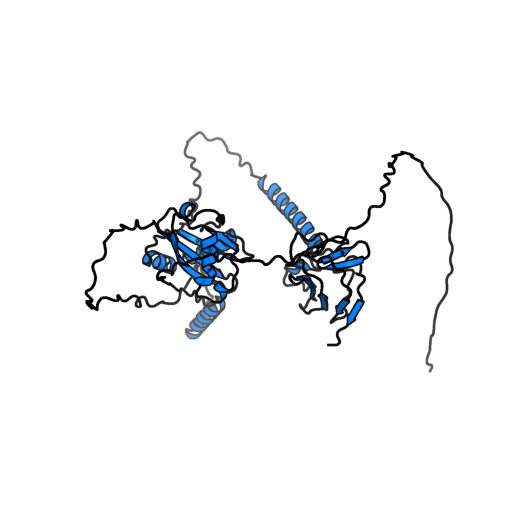 A 1 121 ? -29.010 -9.268 -32.025 1.00 44.12 121 ARG A CA 1
ATOM 905 C C . ARG A 1 121 ? -29.140 -8.141 -33.058 1.00 44.12 121 ARG A C 1
ATOM 907 O O . ARG A 1 121 ? -30.248 -7.826 -33.475 1.00 44.12 121 ARG A O 1
ATOM 914 N N . SER A 1 122 ? -28.019 -7.663 -33.595 1.00 35.69 122 SER A N 1
ATOM 915 C CA . SER A 1 122 ? -27.991 -6.964 -34.888 1.00 35.69 122 SER A CA 1
ATOM 916 C C . SER A 1 122 ? -27.733 -7.984 -36.001 1.00 35.69 122 SER A C 1
ATOM 918 O O . SER A 1 122 ? -26.686 -8.632 -36.032 1.00 35.69 122 SER A O 1
ATOM 920 N N . LYS A 1 123 ? -28.725 -8.167 -36.875 1.00 47.47 123 LYS A N 1
ATOM 921 C CA . LYS A 1 123 ? -28.759 -9.116 -37.995 1.00 47.47 123 LYS A CA 1
ATOM 922 C C . LYS A 1 123 ? -29.073 -8.319 -39.273 1.00 47.47 123 LYS A C 1
ATOM 924 O O . LYS A 1 123 ? -30.128 -7.700 -39.294 1.00 47.47 123 LYS A O 1
ATOM 929 N N . GLY A 1 124 ? -28.188 -8.381 -40.281 1.00 40.34 124 GLY A N 1
ATOM 930 C CA . GLY A 1 124 ? -28.359 -7.864 -41.663 1.00 40.34 124 GLY A CA 1
ATOM 931 C C . GLY A 1 124 ? -28.445 -6.333 -41.776 1.00 40.34 124 GLY A C 1
ATOM 932 O O . GLY A 1 124 ? -28.863 -5.670 -40.842 1.00 40.34 124 GLY A O 1
ATOM 933 N N . ASP A 1 125 ? -28.068 -5.636 -42.843 1.00 39.34 125 ASP A N 1
ATOM 934 C CA . ASP A 1 125 ? -27.584 -5.945 -44.189 1.00 39.34 125 ASP A CA 1
ATOM 935 C C . ASP A 1 125 ? -26.949 -4.646 -44.724 1.00 39.34 125 ASP A C 1
ATOM 937 O O . ASP A 1 125 ? -27.455 -3.563 -44.422 1.00 39.34 125 ASP A O 1
ATOM 941 N N . LYS A 1 126 ? -25.907 -4.733 -45.562 1.00 40.06 126 LYS A N 1
ATOM 942 C CA . LYS A 1 126 ? -25.894 -4.072 -46.884 1.00 40.06 126 LYS A CA 1
ATOM 943 C C . LYS A 1 126 ? -24.608 -4.355 -47.660 1.00 40.06 126 LYS A C 1
ATOM 945 O O . LYS A 1 126 ? -23.561 -3.753 -47.449 1.00 40.06 126 LYS A O 1
ATOM 950 N N . LEU A 1 127 ? -24.792 -5.290 -48.584 1.00 56.22 127 LEU A N 1
ATOM 951 C CA . LEU A 1 127 ? -24.224 -5.380 -49.922 1.00 56.22 127 LEU A CA 1
ATOM 952 C C . LEU A 1 127 ? -23.948 -3.999 -50.550 1.00 56.22 127 LEU A C 1
ATOM 954 O O . LEU A 1 127 ? -24.884 -3.216 -50.711 1.00 56.22 127 LEU A O 1
ATOM 958 N N . LEU A 1 128 ? -22.704 -3.748 -50.958 1.00 53.09 128 LEU A N 1
ATOM 959 C CA . LEU A 1 128 ? -22.380 -2.912 -52.115 1.00 53.09 128 LEU A CA 1
ATOM 960 C C . LEU A 1 128 ? -21.143 -3.487 -52.811 1.00 53.09 128 LEU A C 1
ATOM 962 O O . LEU A 1 128 ? -20.064 -3.564 -52.223 1.00 53.09 128 LEU A O 1
ATOM 966 N N . ASP A 1 129 ? -21.364 -3.893 -54.059 1.00 53.25 129 ASP A N 1
ATOM 967 C CA . ASP A 1 129 ? -20.363 -4.250 -55.055 1.00 53.25 129 ASP A CA 1
ATOM 968 C C . ASP A 1 129 ? -19.394 -3.096 -55.316 1.00 53.25 129 ASP A C 1
ATOM 970 O O . ASP A 1 129 ? -19.784 -1.931 -55.442 1.00 53.25 129 ASP A O 1
ATOM 974 N N . SER A 1 130 ? -18.118 -3.434 -55.468 1.00 61.44 130 SER A N 1
ATOM 975 C CA . SER A 1 130 ? -17.166 -2.640 -56.241 1.00 61.44 130 SER A CA 1
ATOM 976 C C . SER A 1 130 ? -16.076 -3.557 -56.775 1.00 61.44 130 SER A C 1
ATOM 978 O O . SER A 1 130 ? -15.098 -3.871 -56.096 1.00 61.44 130 SER A O 1
ATOM 980 N N . ASP A 1 131 ? -16.280 -3.970 -58.021 1.00 63.03 131 ASP A N 1
ATOM 981 C CA . ASP A 1 131 ? -15.262 -4.516 -58.902 1.00 63.03 131 ASP A CA 1
ATOM 982 C C . ASP A 1 131 ? -14.135 -3.495 -59.097 1.00 63.03 131 ASP A C 1
ATOM 984 O O . ASP A 1 131 ? -14.378 -2.420 -59.643 1.00 63.03 131 ASP A O 1
ATOM 988 N N . ASN A 1 132 ? -12.897 -3.830 -58.714 1.00 48.53 132 ASN A N 1
ATOM 989 C CA . ASN A 1 132 ? -11.783 -3.830 -59.668 1.00 48.53 132 ASN A CA 1
ATOM 990 C C . ASN A 1 132 ? -10.452 -4.316 -59.075 1.00 48.53 132 ASN A C 1
ATOM 992 O O . ASN A 1 132 ? -10.031 -3.895 -57.999 1.00 48.53 132 ASN A O 1
ATOM 996 N N . LYS A 1 133 ? -9.716 -5.003 -59.955 1.00 51.72 133 LYS A N 1
ATOM 997 C CA . LYS A 1 133 ? -8.251 -5.058 -60.060 1.00 51.72 133 LYS A CA 1
ATOM 998 C C . LYS A 1 133 ? -7.525 -6.222 -59.378 1.00 51.72 133 LYS A C 1
ATOM 1000 O O . LYS A 1 133 ? -6.984 -6.138 -58.282 1.00 51.72 133 LYS A O 1
ATOM 1005 N N . THR A 1 134 ? -7.432 -7.271 -60.187 1.00 53.84 134 THR A N 1
ATOM 1006 C CA . THR A 1 134 ? -6.444 -8.348 -60.239 1.00 53.84 134 THR A CA 1
ATOM 1007 C C . THR A 1 134 ? -5.034 -7.913 -59.811 1.00 53.84 134 THR A C 1
ATOM 1009 O O . THR A 1 134 ? -4.336 -7.216 -60.547 1.00 53.84 134 THR A O 1
ATOM 1012 N N . ALA A 1 135 ? -4.610 -8.382 -58.640 1.00 50.53 135 ALA A N 1
ATOM 1013 C CA . ALA A 1 135 ? -3.218 -8.547 -58.233 1.00 50.53 135 ALA A CA 1
ATOM 1014 C C . ALA A 1 135 ? -3.130 -9.832 -57.390 1.00 50.53 135 ALA A C 1
ATOM 1016 O O . ALA A 1 135 ? -4.070 -10.157 -56.667 1.00 50.53 135 ALA A O 1
ATOM 1017 N N . GLU A 1 136 ? -2.045 -10.583 -57.571 1.00 52.62 136 GLU A N 1
ATOM 1018 C CA . GLU A 1 136 ? -1.795 -11.936 -57.060 1.00 52.62 136 GLU A CA 1
ATOM 1019 C C . GLU A 1 136 ? -2.327 -12.204 -55.646 1.00 52.62 136 GLU A C 1
ATOM 1021 O O . GLU A 1 136 ? -1.896 -11.617 -54.656 1.00 52.62 136 GLU A O 1
ATOM 1026 N N . ILE A 1 137 ? -3.243 -13.169 -55.562 1.00 49.25 137 ILE A N 1
ATOM 1027 C CA . ILE A 1 137 ? -3.758 -13.719 -54.313 1.00 49.25 137 ILE A CA 1
ATOM 1028 C C . ILE A 1 137 ? -2.745 -14.760 -53.822 1.00 49.25 137 ILE A C 1
ATOM 1030 O O . ILE A 1 137 ? -2.897 -15.961 -54.049 1.00 49.25 137 ILE A O 1
ATOM 1034 N N . THR A 1 138 ? -1.699 -14.314 -53.129 1.00 54.84 138 THR A N 1
ATOM 1035 C CA . THR A 1 138 ? -1.041 -15.168 -52.136 1.00 54.84 138 THR A CA 1
ATOM 1036 C C . THR A 1 138 ? -2.036 -15.367 -51.002 1.00 54.84 138 THR A C 1
ATOM 1038 O O . THR A 1 138 ? -2.291 -14.462 -50.208 1.00 54.84 138 THR A O 1
ATOM 1041 N N . VAL A 1 139 ? -2.662 -16.546 -50.972 1.00 55.16 139 VAL A N 1
ATOM 1042 C CA . VAL A 1 139 ? -3.527 -16.998 -49.881 1.00 55.16 139 VAL A CA 1
ATOM 1043 C C . VAL A 1 139 ? -2.653 -17.170 -48.640 1.00 55.16 139 VAL A C 1
ATOM 1045 O O . VAL A 1 139 ? -2.193 -18.265 -48.320 1.00 55.16 139 VAL A O 1
ATOM 1048 N N . ASP A 1 140 ? -2.403 -16.066 -47.940 1.00 54.91 140 ASP A N 1
ATOM 1049 C CA . ASP A 1 140 ? -1.900 -16.082 -46.577 1.00 54.91 140 ASP A CA 1
ATOM 1050 C C . ASP A 1 140 ? -3.001 -16.684 -45.706 1.00 54.91 140 ASP A C 1
ATOM 1052 O O . ASP A 1 140 ? -3.871 -15.997 -45.166 1.00 54.91 140 ASP A O 1
ATOM 1056 N N . THR A 1 141 ? -2.977 -18.009 -45.560 1.00 61.09 141 THR A N 1
ATOM 1057 C CA . THR A 1 141 ? -3.595 -18.694 -44.425 1.00 61.09 141 THR A CA 1
ATOM 1058 C C . THR A 1 141 ? -2.922 -18.173 -43.157 1.00 61.09 141 THR A C 1
ATOM 1060 O O . THR A 1 141 ? -1.994 -18.789 -42.628 1.00 61.09 141 THR A O 1
ATOM 1063 N N . SER A 1 142 ? -3.351 -16.996 -42.692 1.00 68.50 142 SER A N 1
ATOM 1064 C CA . SER A 1 142 ? -2.865 -16.372 -41.472 1.00 68.50 142 SER A CA 1
ATOM 1065 C C . SER A 1 142 ? -3.190 -17.326 -40.328 1.00 68.50 142 SER A C 1
ATOM 1067 O O . SER A 1 142 ? -4.345 -17.433 -39.903 1.00 68.50 142 SER A O 1
ATOM 1069 N N . LYS A 1 143 ? -2.191 -18.087 -39.871 1.00 83.81 143 LYS A N 1
ATOM 1070 C CA . LYS A 1 143 ? -2.320 -18.964 -38.707 1.00 83.81 143 LYS A CA 1
ATOM 1071 C C . LYS A 1 143 ? -2.818 -18.108 -37.545 1.00 83.81 143 LYS A C 1
ATOM 1073 O O . LYS A 1 143 ? -2.071 -17.286 -37.019 1.00 83.81 143 LYS A O 1
ATOM 1078 N N . LYS A 1 144 ? -4.094 -18.268 -37.179 1.00 85.00 144 LYS A N 1
ATOM 1079 C CA . LYS A 1 144 ? -4.709 -17.566 -36.051 1.00 85.00 144 LYS A CA 1
ATOM 1080 C C . LYS A 1 144 ? -3.934 -17.969 -34.802 1.00 85.00 144 LYS A C 1
ATOM 1082 O O . LYS A 1 144 ? -3.976 -19.132 -34.404 1.00 85.00 144 LYS A O 1
ATOM 1087 N N . THR A 1 145 ? -3.174 -17.038 -34.233 1.00 88.19 145 THR A N 1
ATOM 1088 C CA . THR A 1 145 ? -2.443 -17.309 -32.999 1.00 88.19 145 THR A CA 1
ATOM 1089 C C . THR A 1 145 ? -3.450 -17.589 -31.882 1.00 88.19 145 THR A C 1
ATOM 1091 O O . THR A 1 145 ? -4.503 -16.943 -31.828 1.00 88.19 145 THR A O 1
ATOM 1094 N N . PRO A 1 146 ? -3.185 -18.581 -31.016 1.00 91.44 146 PRO A N 1
ATOM 1095 C CA . PRO A 1 146 ? -4.073 -18.873 -29.904 1.00 91.44 146 PRO A CA 1
ATOM 1096 C C . PRO A 1 146 ? -4.129 -17.664 -28.963 1.00 91.44 146 PRO A C 1
ATOM 1098 O O . PRO A 1 146 ? -3.095 -17.188 -28.487 1.00 91.44 146 PRO A O 1
ATOM 1101 N N . SER A 1 147 ? -5.336 -17.158 -28.715 1.00 93.94 147 SER A N 1
ATOM 1102 C CA . SER A 1 147 ? -5.601 -16.072 -27.772 1.00 93.94 147 SER A CA 1
ATOM 1103 C C . SER A 1 147 ? -6.048 -16.631 -26.423 1.00 93.94 147 SER A C 1
ATOM 1105 O O . SER A 1 147 ? -6.806 -17.598 -26.384 1.00 93.94 147 SER A O 1
ATOM 1107 N N . ILE A 1 148 ? -5.613 -16.009 -25.332 1.00 94.44 148 ILE A N 1
ATOM 1108 C CA . ILE A 1 148 ? -6.057 -16.310 -23.966 1.00 94.44 148 ILE A CA 1
ATOM 1109 C C . ILE A 1 148 ? -7.021 -15.222 -23.535 1.00 94.44 148 ILE A C 1
ATOM 1111 O O . ILE A 1 148 ? -6.741 -14.037 -23.721 1.00 94.44 148 ILE A O 1
ATOM 1115 N N . GLN A 1 149 ? -8.131 -15.633 -22.939 1.00 95.25 149 GLN A N 1
ATOM 1116 C CA . GLN A 1 149 ? -9.072 -14.728 -22.311 1.00 95.25 149 GLN A CA 1
ATOM 1117 C C . GLN A 1 149 ? -8.813 -14.684 -20.804 1.00 95.25 149 GLN A C 1
ATOM 1119 O O . GLN A 1 149 ? -8.700 -15.718 -20.148 1.00 95.25 149 GLN A O 1
ATOM 1124 N N . VAL A 1 150 ? -8.697 -13.479 -20.260 1.00 95.94 150 VAL A N 1
ATOM 1125 C CA . VAL A 1 150 ? -8.443 -13.229 -18.840 1.00 95.94 150 VAL A CA 1
ATOM 1126 C C . VAL A 1 150 ? -9.577 -12.374 -18.303 1.00 95.94 150 VAL A C 1
ATOM 1128 O O . VAL A 1 150 ? -9.886 -11.326 -18.875 1.00 95.94 150 VAL A O 1
ATOM 1131 N N . ILE A 1 151 ? -10.178 -12.800 -17.193 1.00 97.31 151 ILE A N 1
ATOM 1132 C CA . ILE A 1 151 ? -11.080 -11.946 -16.423 1.00 97.31 151 ILE A CA 1
ATOM 1133 C C . ILE A 1 151 ? -10.304 -11.336 -15.272 1.00 97.31 151 ILE A C 1
ATOM 1135 O O . ILE A 1 151 ? -9.804 -12.049 -14.407 1.00 97.31 151 ILE A O 1
ATOM 1139 N N . LEU A 1 152 ? -10.215 -10.013 -15.248 1.00 97.94 152 LEU A N 1
ATOM 1140 C CA . LEU A 1 152 ? -9.520 -9.274 -14.210 1.00 97.94 152 LEU A CA 1
ATOM 1141 C C . LEU A 1 152 ? -10.524 -8.565 -13.302 1.00 97.94 152 LEU A C 1
ATOM 1143 O O . LEU A 1 152 ? -11.254 -7.681 -13.746 1.00 97.94 152 LEU A O 1
ATOM 1147 N N . LEU A 1 153 ? -10.536 -8.937 -12.026 1.00 98.12 153 LEU A N 1
ATOM 1148 C CA . LEU A 1 153 ? -11.299 -8.264 -10.982 1.00 98.12 153 LEU A CA 1
ATOM 1149 C C . LEU A 1 153 ? -10.482 -7.110 -10.389 1.00 98.12 153 LEU A C 1
ATOM 1151 O O . LEU A 1 153 ? -9.400 -7.320 -9.836 1.00 98.12 153 LEU A O 1
ATOM 1155 N N . LEU A 1 154 ? -11.032 -5.903 -10.472 1.00 98.31 154 LEU A N 1
ATOM 1156 C CA . LEU A 1 154 ? -10.518 -4.683 -9.853 1.00 98.31 154 LEU A CA 1
ATOM 1157 C C . LEU A 1 154 ? -11.406 -4.306 -8.671 1.00 98.31 154 LEU A C 1
ATOM 1159 O O . LEU A 1 154 ? -12.623 -4.434 -8.770 1.00 98.31 154 LEU A O 1
ATOM 1163 N N . MET A 1 155 ? -10.826 -3.834 -7.568 1.00 96.81 155 MET A N 1
ATOM 1164 C CA . MET A 1 155 ? -11.578 -3.470 -6.365 1.00 96.81 155 MET A CA 1
ATOM 1165 C C . MET A 1 155 ? -10.984 -2.231 -5.701 1.00 96.81 155 MET A C 1
ATOM 1167 O O . MET A 1 155 ? -9.768 -2.125 -5.550 1.00 96.81 155 MET A O 1
ATOM 1171 N N . ASP A 1 156 ? -11.858 -1.358 -5.214 1.00 93.75 156 ASP A N 1
ATOM 1172 C CA . ASP A 1 156 ? -11.513 -0.259 -4.322 1.00 93.75 156 ASP A CA 1
ATOM 1173 C C . ASP A 1 156 ? -11.965 -0.614 -2.901 1.00 93.75 156 ASP A C 1
ATOM 1175 O O . ASP A 1 156 ? -13.161 -0.686 -2.602 1.00 93.75 156 ASP A O 1
ATOM 1179 N N . GLY A 1 157 ? -10.995 -0.842 -2.013 1.00 85.50 157 GLY A N 1
ATOM 1180 C CA . GLY A 1 157 ? -11.255 -1.193 -0.618 1.00 85.50 157 GLY A CA 1
ATOM 1181 C C . GLY A 1 157 ? -11.978 -0.098 0.174 1.00 85.50 157 GLY A C 1
ATOM 1182 O O . GLY A 1 157 ? -12.667 -0.420 1.144 1.00 85.50 157 GLY A O 1
ATOM 1183 N N . VAL A 1 158 ? -11.866 1.171 -0.239 1.00 84.38 158 VAL A N 1
ATOM 1184 C CA . VAL A 1 158 ? -12.474 2.315 0.455 1.00 84.38 158 VAL A CA 1
ATOM 1185 C C . VAL A 1 158 ? -13.939 2.456 0.061 1.0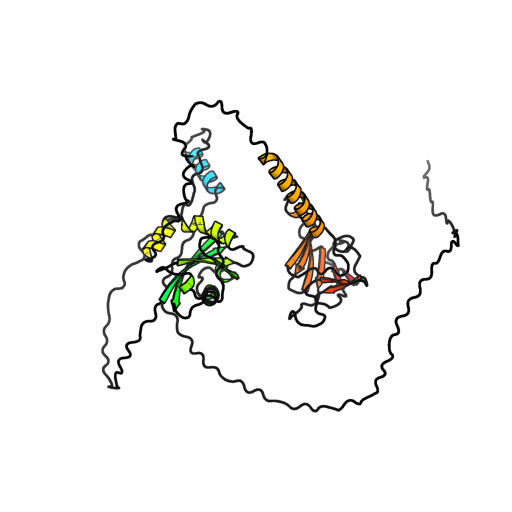0 84.38 158 VAL A C 1
ATOM 1187 O O . VAL A 1 158 ? -14.820 2.439 0.922 1.00 84.38 158 VAL A O 1
ATOM 1190 N N . THR A 1 159 ? -14.220 2.553 -1.241 1.00 88.75 159 THR A N 1
ATOM 1191 C CA . THR A 1 159 ? -15.596 2.743 -1.735 1.00 88.75 159 THR A CA 1
ATOM 1192 C C . THR A 1 159 ? -16.383 1.441 -1.854 1.00 88.75 159 THR A C 1
ATOM 1194 O O . THR A 1 159 ? -17.592 1.481 -2.092 1.00 88.75 159 THR A O 1
ATOM 1197 N N . ARG A 1 160 ? -15.718 0.289 -1.685 1.00 87.56 160 ARG A N 1
ATOM 1198 C CA . ARG A 1 160 ? -16.274 -1.060 -1.893 1.00 87.56 160 ARG A CA 1
ATOM 1199 C C . ARG A 1 160 ? -16.833 -1.273 -3.303 1.00 87.56 160 ARG A C 1
ATOM 1201 O O . ARG A 1 160 ? -17.714 -2.108 -3.504 1.00 87.56 160 ARG A O 1
ATOM 1208 N N . ARG A 1 161 ? -16.334 -0.515 -4.278 1.00 93.44 161 ARG A N 1
ATOM 1209 C CA . ARG A 1 161 ? -16.663 -0.688 -5.695 1.00 93.44 161 ARG A CA 1
ATOM 1210 C C . ARG A 1 161 ? -15.738 -1.729 -6.309 1.00 93.44 161 ARG A C 1
ATOM 1212 O O . ARG A 1 161 ? -14.585 -1.858 -5.904 1.00 93.44 161 ARG A O 1
ATOM 1219 N N . PHE A 1 162 ? -16.241 -2.459 -7.295 1.00 97.00 162 PHE A N 1
ATOM 1220 C CA . PHE A 1 162 ? -15.441 -3.393 -8.074 1.00 97.00 162 PHE A CA 1
ATOM 1221 C C . PHE A 1 162 ? -15.860 -3.352 -9.542 1.00 97.00 162 PHE A C 1
ATOM 1223 O O . PHE A 1 162 ? -16.981 -2.964 -9.868 1.00 97.00 162 PHE A O 1
ATOM 1230 N N . GLU A 1 163 ? -14.951 -3.756 -10.419 1.00 97.44 163 GLU A N 1
ATOM 1231 C CA . GLU A 1 163 ? -15.179 -3.863 -11.859 1.00 97.44 163 GLU A CA 1
ATOM 1232 C C . GLU A 1 163 ? -14.534 -5.160 -12.363 1.00 97.44 163 GLU A C 1
ATOM 1234 O O . GLU A 1 163 ? -13.453 -5.539 -11.912 1.00 97.44 163 GLU A O 1
ATOM 1239 N N . LEU A 1 164 ? -15.207 -5.862 -13.277 1.00 97.56 164 LEU A N 1
ATOM 1240 C CA . LEU A 1 164 ? -14.685 -7.058 -13.940 1.00 97.56 164 LEU A CA 1
ATOM 1241 C C . LEU A 1 164 ? -14.350 -6.708 -15.387 1.00 97.56 164 LEU A C 1
ATOM 1243 O O . LEU A 1 164 ? -15.227 -6.333 -16.164 1.00 97.56 164 LEU A O 1
ATOM 1247 N N . LEU A 1 165 ? -13.079 -6.841 -15.751 1.00 97.06 165 LEU A N 1
ATOM 1248 C CA . LEU A 1 165 ? -12.595 -6.590 -17.102 1.00 97.06 165 LEU A CA 1
ATOM 1249 C C . LEU A 1 165 ? -12.351 -7.908 -17.826 1.00 97.06 165 LEU A C 1
ATOM 1251 O O . LEU A 1 165 ? -11.616 -8.759 -17.338 1.00 97.06 165 LEU A O 1
ATOM 1255 N N . GLN A 1 166 ? -12.927 -8.051 -19.015 1.00 95.94 166 GLN A N 1
ATOM 1256 C CA . GLN A 1 166 ? -12.638 -9.155 -19.924 1.00 95.94 166 GLN A CA 1
ATOM 1257 C C . GLN A 1 166 ? -11.583 -8.703 -20.930 1.00 95.94 166 GLN A C 1
ATOM 1259 O O . GLN A 1 166 ? -11.832 -7.819 -21.751 1.00 95.94 166 GLN A O 1
ATOM 1264 N N . LEU A 1 167 ? -10.393 -9.290 -20.841 1.00 95.75 167 LEU A N 1
ATOM 1265 C CA . LEU A 1 167 ? -9.233 -8.933 -21.650 1.00 95.75 167 LEU A CA 1
ATOM 1266 C C . LEU A 1 167 ? -8.782 -10.140 -22.479 1.00 95.75 167 LEU A C 1
ATOM 1268 O O . LEU A 1 167 ? -8.852 -11.279 -22.022 1.00 95.75 167 LEU A O 1
ATOM 1272 N N . GLU A 1 168 ? -8.316 -9.894 -23.701 1.00 95.06 168 GLU A N 1
ATOM 1273 C CA . GLU A 1 168 ? -7.815 -10.930 -24.608 1.00 95.06 168 GLU A CA 1
ATOM 1274 C C . GLU A 1 168 ? -6.359 -10.655 -24.974 1.00 95.06 168 GLU A C 1
ATOM 1276 O O . GLU A 1 168 ? -6.005 -9.549 -25.387 1.00 95.06 168 GLU A O 1
ATOM 1281 N N . PHE A 1 169 ? -5.521 -11.680 -24.843 1.00 95.75 169 PHE A N 1
ATOM 1282 C CA . PHE A 1 169 ? -4.075 -11.596 -25.021 1.00 95.75 169 PHE A CA 1
ATOM 1283 C C . PHE A 1 169 ? -3.552 -12.680 -25.969 1.00 95.75 169 PHE A C 1
ATOM 1285 O O . PHE A 1 169 ? -4.145 -13.748 -26.095 1.00 95.75 169 PHE A O 1
ATOM 1292 N N . ASP A 1 170 ? -2.404 -12.442 -26.609 1.00 95.38 170 ASP A N 1
ATOM 1293 C CA . ASP A 1 170 ? -1.677 -13.482 -27.351 1.00 95.38 170 ASP A CA 1
ATOM 1294 C C . ASP A 1 170 ? -1.010 -14.452 -26.362 1.00 95.38 170 ASP A C 1
ATOM 1296 O O . ASP A 1 170 ? -0.136 -14.050 -25.587 1.00 95.38 170 ASP A O 1
ATOM 1300 N N . SER A 1 171 ? -1.396 -15.732 -26.414 1.00 93.75 171 SER A N 1
ATOM 1301 C CA . SER A 1 171 ? -0.903 -16.782 -25.507 1.00 93.75 171 SER A CA 1
ATOM 1302 C C . SER A 1 171 ? 0.618 -16.925 -25.473 1.00 93.75 171 SER A C 1
ATOM 1304 O O . SER A 1 171 ? 1.178 -17.366 -24.469 1.00 93.75 171 SER A O 1
ATOM 1306 N N . THR A 1 172 ? 1.298 -16.579 -26.566 1.00 94.25 172 THR A N 1
ATOM 1307 C CA . THR A 1 172 ? 2.734 -16.829 -26.730 1.00 94.25 172 THR A CA 1
ATOM 1308 C C . THR A 1 172 ? 3.600 -15.679 -26.232 1.00 94.25 172 THR A C 1
ATOM 1310 O O . THR A 1 172 ? 4.756 -15.897 -25.856 1.00 94.25 172 THR A O 1
ATOM 1313 N N . LYS A 1 173 ? 3.047 -14.463 -26.227 1.00 96.38 173 LYS A N 1
ATOM 1314 C CA . LYS A 1 173 ? 3.795 -13.222 -25.990 1.00 96.38 173 LYS A CA 1
ATOM 1315 C C . LYS A 1 173 ? 3.413 -12.531 -24.694 1.00 96.38 173 LYS A C 1
ATOM 1317 O O . LYS A 1 173 ? 4.281 -11.925 -24.077 1.00 96.38 173 LYS A O 1
ATOM 1322 N N . ALA A 1 174 ? 2.147 -12.610 -24.297 1.00 97.38 174 ALA A N 1
ATOM 1323 C CA . ALA A 1 174 ? 1.650 -11.793 -23.208 1.00 97.38 174 ALA A CA 1
ATOM 1324 C C . ALA A 1 174 ? 2.211 -12.232 -21.852 1.00 97.38 174 ALA A C 1
ATOM 1326 O O . ALA A 1 174 ? 2.149 -13.409 -21.471 1.00 97.38 174 ALA A O 1
ATOM 1327 N N . ILE A 1 175 ? 2.730 -11.255 -21.116 1.00 98.19 175 ILE A N 1
ATOM 1328 C CA . ILE A 1 175 ? 3.221 -11.418 -19.747 1.00 98.19 175 ILE A CA 1
ATOM 1329 C C . ILE A 1 175 ? 2.322 -10.681 -18.756 1.00 98.19 175 ILE A C 1
ATOM 1331 O O . ILE A 1 175 ? 1.560 -9.786 -19.120 1.00 98.19 175 ILE A O 1
ATOM 1335 N N . VAL A 1 176 ? 2.433 -11.029 -17.474 1.00 97.81 176 VAL A N 1
ATOM 1336 C CA . VAL A 1 176 ? 1.647 -10.405 -16.393 1.00 97.81 176 VAL A CA 1
ATOM 1337 C C . VAL A 1 176 ? 1.837 -8.880 -16.346 1.00 97.81 176 VAL A C 1
ATOM 1339 O O . VAL A 1 176 ? 0.892 -8.148 -16.066 1.00 97.81 176 VAL A O 1
ATOM 1342 N N . SER A 1 177 ? 3.021 -8.358 -16.689 1.00 98.12 177 SER A N 1
ATOM 1343 C CA . SER A 1 177 ? 3.228 -6.902 -16.736 1.00 98.12 177 SER A CA 1
ATOM 1344 C C . SER A 1 177 ? 2.403 -6.185 -17.818 1.00 98.12 177 SER A C 1
ATOM 1346 O O . SER A 1 177 ? 2.069 -5.013 -17.645 1.00 98.12 177 SER A O 1
ATOM 1348 N N . ASP A 1 178 ? 2.053 -6.868 -18.914 1.00 97.81 178 ASP A N 1
ATOM 1349 C CA . ASP A 1 178 ? 1.229 -6.284 -19.981 1.00 97.81 178 ASP A CA 1
ATOM 1350 C C . ASP A 1 178 ? -0.217 -6.119 -19.511 1.00 97.81 178 ASP A C 1
ATOM 1352 O O . ASP A 1 178 ? -0.850 -5.102 -19.794 1.00 97.81 178 ASP A O 1
ATOM 1356 N N . LEU A 1 179 ? -0.696 -7.074 -18.706 1.00 97.38 179 LEU A N 1
ATOM 1357 C CA . LEU A 1 179 ? -1.997 -7.012 -18.047 1.00 97.38 179 LEU A CA 1
ATOM 1358 C C . LEU A 1 179 ? -2.111 -5.760 -17.166 1.00 97.38 179 LEU A C 1
ATOM 1360 O O . LEU A 1 179 ? -3.074 -5.011 -17.305 1.00 97.38 179 LEU A O 1
ATOM 1364 N N . LEU A 1 180 ? -1.107 -5.485 -16.325 1.00 97.88 180 LEU A N 1
ATOM 1365 C CA . LEU A 1 180 ? -1.081 -4.297 -15.458 1.00 97.88 180 LEU A CA 1
ATOM 1366 C C . LEU A 1 180 ? -1.088 -2.985 -16.254 1.00 97.88 180 LEU A C 1
ATOM 1368 O O . LEU A 1 180 ? -1.834 -2.066 -15.920 1.00 97.88 180 LEU A O 1
ATOM 1372 N N . LYS A 1 181 ? -0.305 -2.904 -17.337 1.00 97.62 181 LYS A N 1
ATOM 1373 C CA . LYS A 1 181 ? -0.270 -1.719 -18.216 1.00 97.62 181 LYS A CA 1
ATOM 1374 C C . LYS A 1 181 ? -1.603 -1.469 -18.917 1.00 97.62 181 LYS A C 1
ATOM 1376 O O . LYS A 1 181 ? -1.909 -0.331 -19.255 1.00 97.62 181 LYS A O 1
ATOM 1381 N N . GLN A 1 182 ? -2.391 -2.515 -19.148 1.00 97.25 182 GLN A N 1
ATOM 1382 C CA . GLN A 1 182 ? -3.676 -2.404 -19.828 1.00 97.25 182 GLN A CA 1
ATOM 1383 C C . GLN A 1 182 ? -4.808 -1.915 -18.911 1.00 97.25 182 GLN A C 1
ATOM 1385 O O . GLN A 1 182 ? -5.806 -1.393 -19.422 1.00 97.25 182 GLN A O 1
ATOM 1390 N N . ILE A 1 183 ? -4.652 -2.025 -17.584 1.00 96.94 183 ILE A N 1
ATOM 1391 C CA . ILE A 1 183 ? -5.674 -1.625 -16.606 1.00 96.94 183 ILE A CA 1
ATOM 1392 C C . ILE A 1 183 ? -6.112 -0.168 -16.823 1.00 96.94 183 ILE A C 1
ATOM 1394 O O . ILE A 1 183 ? -7.284 0.026 -17.150 1.00 96.94 183 ILE A O 1
ATOM 1398 N N . PRO A 1 184 ? -5.232 0.857 -16.776 1.00 96.81 184 PRO A N 1
ATOM 1399 C CA . PRO A 1 184 ? -5.662 2.260 -16.833 1.00 96.81 184 PRO A CA 1
ATOM 1400 C C . PRO A 1 184 ? -6.411 2.633 -18.120 1.00 96.81 184 PRO A C 1
ATOM 1402 O O . PRO A 1 184 ? -7.183 3.590 -18.137 1.00 96.81 184 PRO A O 1
ATOM 1405 N N . HIS A 1 185 ? -6.191 1.878 -19.199 1.00 96.56 185 HIS A N 1
ATOM 1406 C CA . HIS A 1 185 ? -6.834 2.086 -20.496 1.00 96.56 185 HIS A CA 1
ATOM 1407 C C . HIS A 1 185 ? -8.176 1.361 -20.638 1.00 96.56 185 HIS A C 1
ATOM 1409 O O . HIS A 1 185 ? -8.975 1.727 -21.499 1.00 96.56 185 HIS A O 1
ATOM 1415 N N . SER A 1 186 ? -8.413 0.333 -19.822 1.00 96.38 186 SER A N 1
ATOM 1416 C CA . SER A 1 186 ? -9.574 -0.556 -19.946 1.00 96.38 186 SER A CA 1
ATOM 1417 C C . SER A 1 186 ? -10.617 -0.335 -18.850 1.00 96.38 186 SER A C 1
ATOM 1419 O O . SER A 1 186 ? -11.786 -0.648 -19.063 1.00 96.38 186 SER A O 1
ATOM 1421 N N . VAL A 1 187 ? -10.214 0.218 -17.700 1.00 96.81 187 VAL A N 1
ATOM 1422 C CA . VAL A 1 187 ? -11.115 0.540 -16.584 1.00 96.81 187 VAL A CA 1
ATOM 1423 C C . VAL A 1 187 ? -12.100 1.635 -16.987 1.00 96.81 187 VAL A C 1
ATOM 1425 O O . VAL A 1 187 ? -11.691 2.695 -17.476 1.00 96.81 187 VAL A O 1
ATOM 1428 N N . THR A 1 188 ? -13.393 1.427 -16.731 1.00 95.81 188 THR A N 1
ATOM 1429 C CA . THR A 1 188 ? -14.398 2.466 -16.983 1.00 95.81 188 THR A CA 1
ATOM 1430 C C . THR A 1 188 ? -14.622 3.369 -15.774 1.00 95.81 188 THR A C 1
ATOM 1432 O O . THR A 1 188 ? -14.855 4.570 -15.949 1.00 95.81 188 THR A O 1
ATOM 1435 N N . GLU A 1 189 ? -14.507 2.831 -14.562 1.00 95.00 189 GLU A N 1
ATOM 1436 C CA . GLU A 1 189 ? -14.660 3.600 -13.330 1.00 95.00 189 GLU A CA 1
ATOM 1437 C C . GLU A 1 189 ? -13.461 4.531 -13.085 1.00 95.00 189 GLU A C 1
ATOM 1439 O O . GLU A 1 189 ? -12.295 4.136 -13.131 1.00 95.00 189 GLU A O 1
ATOM 1444 N N . GLU A 1 190 ? -13.727 5.809 -12.813 1.00 94.81 190 GLU A N 1
ATOM 1445 C CA . GLU A 1 190 ? -12.664 6.805 -12.639 1.00 94.81 190 GLU A CA 1
ATOM 1446 C C . GLU A 1 190 ? -11.817 6.563 -11.381 1.00 94.81 190 GLU A C 1
ATOM 1448 O O . GLU A 1 190 ? -10.596 6.707 -11.438 1.00 94.81 190 GLU A O 1
ATOM 1453 N N . ALA A 1 191 ? -12.440 6.143 -10.274 1.00 94.62 191 ALA A N 1
ATOM 1454 C CA . ALA A 1 191 ? -11.732 5.828 -9.033 1.00 94.62 191 ALA A CA 1
ATOM 1455 C C . ALA A 1 191 ? -10.736 4.671 -9.227 1.00 94.62 191 ALA A C 1
ATOM 1457 O O . ALA A 1 191 ? -9.559 4.806 -8.899 1.00 94.62 191 ALA A O 1
ATOM 1458 N N . LEU A 1 192 ? -11.183 3.579 -9.859 1.00 96.62 192 LEU A N 1
ATOM 1459 C CA . LEU A 1 192 ? -10.351 2.405 -10.142 1.00 96.62 192 LEU A CA 1
ATOM 1460 C C . LEU A 1 192 ? -9.250 2.696 -11.171 1.00 96.62 192 LEU A C 1
ATOM 1462 O O . LEU A 1 192 ? -8.203 2.057 -11.137 1.00 96.62 192 LEU A O 1
ATOM 1466 N N . ARG A 1 193 ? -9.465 3.654 -12.079 1.00 97.00 193 ARG A N 1
ATOM 1467 C CA . ARG A 1 193 ? -8.496 4.052 -13.114 1.00 97.00 193 ARG A CA 1
ATOM 1468 C C . ARG A 1 193 ? -7.361 4.921 -12.576 1.00 97.00 193 ARG A C 1
ATOM 1470 O O . ARG A 1 193 ? -6.259 4.859 -13.108 1.00 97.00 193 ARG A O 1
ATOM 1477 N N . LYS A 1 194 ? -7.631 5.730 -11.546 1.00 96.06 194 LYS A N 1
ATOM 1478 C CA . LYS A 1 194 ? -6.621 6.550 -10.848 1.00 96.06 194 LYS A CA 1
ATOM 1479 C C . LYS A 1 194 ? -5.779 5.741 -9.858 1.00 96.06 194 LYS A C 1
ATOM 1481 O O . LYS A 1 194 ? -4.779 6.248 -9.361 1.00 96.06 194 LYS A O 1
ATOM 1486 N N . GLN A 1 195 ? -6.193 4.517 -9.548 1.00 96.75 195 GLN A N 1
ATOM 1487 C CA . GLN A 1 195 ? -5.507 3.651 -8.604 1.00 96.75 195 GLN A CA 1
ATOM 1488 C C . GLN A 1 195 ? -4.251 3.035 -9.229 1.00 96.75 195 GLN A C 1
ATOM 1490 O O . GLN A 1 195 ? -4.270 2.562 -10.366 1.00 96.75 195 GLN A O 1
ATOM 1495 N N . ASN A 1 196 ? -3.161 3.000 -8.463 1.00 97.19 196 ASN A N 1
ATOM 1496 C CA . ASN A 1 196 ? -1.950 2.286 -8.849 1.00 97.19 196 ASN A CA 1
ATOM 1497 C C . ASN A 1 196 ? -2.092 0.807 -8.486 1.00 97.19 196 ASN A C 1
ATOM 1499 O O . ASN A 1 196 ? -2.364 0.470 -7.333 1.00 97.19 196 ASN A O 1
ATOM 1503 N N . TYR A 1 197 ? -1.863 -0.079 -9.453 1.00 98.00 197 TYR A N 1
ATOM 1504 C CA . TYR A 1 197 ? -1.842 -1.524 -9.231 1.00 98.00 197 TYR A CA 1
ATOM 1505 C C . TYR A 1 197 ? -0.407 -2.023 -9.276 1.00 98.00 197 TYR A C 1
ATOM 1507 O O . TYR A 1 197 ? 0.299 -1.834 -10.268 1.00 98.00 197 TYR A O 1
ATOM 1515 N N . LYS A 1 198 ? 0.027 -2.658 -8.188 1.00 97.75 198 LYS A N 1
ATOM 1516 C CA . LYS A 1 198 ? 1.407 -3.130 -8.034 1.00 97.75 198 LYS A CA 1
ATOM 1517 C C . LYS A 1 198 ? 1.597 -4.540 -8.590 1.00 97.75 198 LYS A C 1
ATOM 1519 O O . LYS A 1 198 ? 2.671 -4.856 -9.100 1.00 97.75 198 LYS A O 1
ATOM 1524 N N . ALA A 1 199 ? 0.575 -5.381 -8.462 1.00 98.25 199 ALA A N 1
ATOM 1525 C CA . ALA A 1 199 ? 0.658 -6.797 -8.790 1.00 98.25 199 ALA A CA 1
ATOM 1526 C C . ALA A 1 199 ? -0.699 -7.365 -9.222 1.00 98.25 199 ALA A C 1
ATOM 1528 O O . ALA A 1 199 ? -1.730 -6.692 -9.170 1.00 98.25 199 ALA A O 1
ATOM 1529 N N . VAL A 1 200 ? -0.689 -8.629 -9.632 1.00 98.31 200 VAL A N 1
ATOM 1530 C CA . VAL A 1 200 ? -1.881 -9.432 -9.916 1.00 98.31 200 VAL A CA 1
ATOM 1531 C C . VAL A 1 200 ? -1.766 -10.720 -9.112 1.00 98.31 200 VAL A C 1
ATOM 1533 O O . VAL A 1 200 ? -0.672 -11.269 -8.996 1.00 98.31 200 VAL A O 1
ATOM 1536 N N . CYS A 1 201 ? -2.864 -11.202 -8.543 1.00 98.12 201 CYS A N 1
ATOM 1537 C CA . CYS A 1 201 ? -2.903 -12.469 -7.823 1.00 98.12 201 CYS A CA 1
ATOM 1538 C C . CYS A 1 201 ? -4.008 -13.399 -8.334 1.00 98.12 201 CYS A C 1
ATOM 1540 O O . CYS A 1 201 ? -4.948 -12.974 -9.010 1.00 98.12 201 CYS A O 1
ATOM 1542 N N . ASP A 1 202 ? -3.866 -14.687 -8.027 1.00 97.00 202 ASP A N 1
ATOM 1543 C CA . ASP A 1 202 ? -4.908 -15.685 -8.253 1.00 97.00 202 ASP A CA 1
ATOM 1544 C C . ASP A 1 202 ? -6.052 -15.547 -7.221 1.00 97.00 202 ASP A C 1
ATOM 1546 O O . ASP A 1 202 ? -6.005 -14.752 -6.274 1.00 97.00 202 ASP A O 1
ATOM 1550 N N . ARG A 1 203 ? -7.083 -16.387 -7.354 1.00 94.69 203 ARG A N 1
ATOM 1551 C CA . ARG A 1 203 ? -8.221 -16.456 -6.413 1.00 94.69 203 ARG A CA 1
ATOM 1552 C C . ARG A 1 203 ? -7.823 -16.813 -4.972 1.00 94.69 203 ARG A C 1
ATOM 1554 O O . ARG A 1 203 ? -8.608 -16.596 -4.048 1.00 94.69 203 ARG A O 1
ATOM 1561 N N . ASN A 1 204 ? -6.638 -17.383 -4.772 1.00 95.50 204 ASN A N 1
ATOM 1562 C CA . ASN A 1 204 ? -6.121 -17.796 -3.469 1.00 95.50 204 ASN A CA 1
ATOM 1563 C C . ASN A 1 204 ? -5.221 -16.723 -2.833 1.00 95.50 204 ASN A C 1
ATOM 1565 O O . ASN A 1 204 ? -4.840 -16.861 -1.667 1.00 95.50 204 ASN A O 1
ATOM 1569 N N . GLY A 1 205 ? -4.913 -15.648 -3.563 1.00 96.81 205 GLY A N 1
ATOM 1570 C CA . GLY A 1 205 ? -4.009 -14.587 -3.130 1.00 96.81 205 GLY A CA 1
ATOM 1571 C C . GLY A 1 205 ? -2.534 -14.910 -3.354 1.00 96.81 205 GLY A C 1
ATOM 1572 O O . GLY A 1 205 ? -1.681 -14.313 -2.697 1.00 96.81 205 GLY A O 1
ATOM 1573 N N . THR A 1 206 ? -2.228 -15.849 -4.246 1.00 97.69 206 THR A N 1
ATOM 1574 C CA . THR A 1 206 ? -0.877 -16.123 -4.741 1.00 97.69 206 THR A CA 1
ATOM 1575 C C . THR A 1 206 ? -0.528 -15.065 -5.772 1.00 97.69 206 THR A C 1
ATOM 1577 O O . THR A 1 206 ? -1.199 -14.946 -6.792 1.00 97.69 206 THR A O 1
ATOM 1580 N N . GLU A 1 207 ? 0.499 -14.271 -5.494 1.00 98.00 207 GLU A N 1
ATOM 1581 C CA . GLU A 1 207 ? 0.965 -13.225 -6.400 1.00 98.00 207 GLU A CA 1
ATOM 1582 C C . GLU A 1 207 ? 1.619 -13.835 -7.647 1.00 98.00 207 GLU A C 1
ATOM 1584 O O . GLU A 1 207 ? 2.440 -14.750 -7.549 1.00 98.00 207 GLU A O 1
ATOM 1589 N N . LEU A 1 208 ? 1.249 -13.329 -8.822 1.00 97.88 208 LEU A N 1
ATOM 1590 C CA . LEU A 1 208 ? 1.826 -13.724 -10.098 1.00 97.88 208 LEU A CA 1
ATOM 1591 C C . LEU A 1 208 ? 3.081 -12.888 -10.367 1.00 97.88 208 LEU A C 1
ATOM 1593 O O . LEU A 1 208 ? 3.108 -11.677 -10.162 1.00 97.88 208 LEU A O 1
ATOM 1597 N N . ILE A 1 209 ? 4.123 -13.531 -10.891 1.00 97.88 209 ILE A N 1
ATOM 1598 C CA . ILE A 1 209 ? 5.390 -12.865 -11.203 1.00 97.88 209 ILE A CA 1
ATOM 1599 C C . ILE A 1 209 ? 5.245 -12.064 -12.506 1.00 97.88 209 ILE A C 1
ATOM 1601 O O . ILE A 1 209 ? 4.955 -12.635 -13.557 1.00 97.88 209 ILE A O 1
ATOM 1605 N N . ASN A 1 210 ? 5.542 -10.761 -12.462 1.00 97.81 210 ASN A N 1
ATOM 1606 C CA . ASN A 1 210 ? 5.362 -9.816 -13.578 1.00 97.81 210 ASN A CA 1
ATOM 1607 C C . ASN A 1 210 ? 6.024 -10.230 -14.910 1.00 97.81 210 ASN A C 1
ATOM 1609 O O . ASN A 1 210 ? 5.513 -9.896 -15.980 1.00 97.81 210 ASN A O 1
ATOM 1613 N N . SER A 1 211 ? 7.151 -10.944 -14.854 1.00 97.69 211 SER A N 1
ATOM 1614 C CA . SER A 1 211 ? 7.903 -11.415 -16.027 1.00 97.69 211 SER A CA 1
ATOM 1615 C C . SER A 1 211 ? 7.422 -12.758 -16.585 1.00 97.69 211 SER A C 1
ATOM 1617 O O . SER A 1 211 ? 7.896 -13.188 -17.636 1.00 97.69 211 SER A O 1
ATOM 1619 N N . THR A 1 212 ? 6.504 -13.440 -15.897 1.00 97.69 212 THR A N 1
ATOM 1620 C CA . THR A 1 212 ? 6.007 -14.750 -16.326 1.00 97.69 212 THR A CA 1
ATOM 1621 C C . THR A 1 212 ? 4.883 -14.582 -17.347 1.00 97.69 212 THR A C 1
ATOM 1623 O O . THR A 1 212 ? 4.098 -13.632 -17.293 1.00 97.69 212 THR A O 1
ATOM 1626 N N . ARG A 1 213 ? 4.821 -15.503 -18.312 1.00 97.75 213 ARG A N 1
ATOM 1627 C CA . ARG A 1 213 ? 3.778 -15.524 -19.341 1.00 97.75 213 ARG A CA 1
ATOM 1628 C C . ARG A 1 213 ? 2.420 -15.863 -18.736 1.00 97.75 213 ARG A C 1
ATOM 1630 O O . ARG A 1 213 ? 2.327 -16.689 -17.830 1.00 97.75 213 ARG A O 1
ATOM 1637 N N . LEU A 1 214 ? 1.362 -15.260 -19.273 1.00 96.44 214 LEU A N 1
ATOM 1638 C CA . LEU A 1 214 ? -0.005 -15.501 -18.797 1.00 96.44 214 LEU A CA 1
ATOM 1639 C C . LEU A 1 214 ? -0.448 -16.955 -19.007 1.00 96.44 214 LEU A C 1
ATOM 1641 O O . LEU A 1 214 ? -1.172 -17.492 -18.173 1.00 96.44 214 LEU A O 1
ATOM 1645 N N . ASN A 1 215 ? 0.034 -17.611 -20.066 1.00 95.56 215 ASN A N 1
ATOM 1646 C CA . ASN A 1 215 ? -0.283 -19.008 -20.376 1.00 95.56 215 ASN A CA 1
ATOM 1647 C C . ASN A 1 215 ? 0.218 -20.015 -19.326 1.00 95.56 215 ASN A C 1
ATOM 1649 O O . ASN A 1 215 ? -0.313 -21.117 -19.245 1.00 95.56 215 ASN A O 1
ATOM 1653 N N . THR A 1 216 ? 1.210 -19.644 -18.513 1.00 95.50 216 THR A N 1
ATOM 1654 C CA . THR A 1 216 ? 1.700 -20.479 -17.409 1.00 95.50 216 THR A CA 1
ATOM 1655 C C . THR A 1 216 ? 0.679 -20.562 -16.272 1.00 95.50 216 THR A C 1
ATOM 1657 O O . THR A 1 216 ? 0.631 -21.564 -15.566 1.00 95.50 216 THR A O 1
ATOM 1660 N N . PHE A 1 217 ? -0.139 -19.520 -16.094 1.00 93.25 217 PHE A N 1
ATOM 1661 C CA . PHE A 1 217 ? -1.147 -19.446 -15.031 1.00 93.25 217 PHE A CA 1
ATOM 1662 C C . PHE A 1 217 ? -2.550 -19.774 -15.546 1.00 93.25 217 PHE A C 1
ATOM 1664 O O . PHE A 1 217 ? -3.307 -20.482 -14.890 1.00 93.25 217 PHE A O 1
ATOM 1671 N N . CYS A 1 218 ? -2.888 -19.290 -16.742 1.00 92.62 218 CYS A N 1
ATOM 1672 C CA . CYS A 1 218 ? -4.191 -19.479 -17.369 1.00 92.62 218 CYS A CA 1
ATOM 1673 C C . CYS A 1 218 ? -4.161 -20.760 -18.211 1.00 92.62 218 CYS A C 1
ATOM 1675 O O . CYS A 1 218 ? -3.902 -20.716 -19.413 1.00 92.62 218 CYS A O 1
ATOM 1677 N N . THR A 1 219 ? -4.371 -21.905 -17.561 1.00 87.00 219 THR A N 1
ATOM 1678 C CA . THR A 1 219 ? -4.397 -23.218 -18.234 1.00 87.00 219 THR A CA 1
ATOM 1679 C C . THR A 1 219 ? -5.761 -23.548 -18.848 1.00 87.00 219 THR A C 1
ATOM 1681 O O . THR A 1 219 ? -5.839 -24.369 -19.761 1.00 87.00 219 THR A O 1
ATOM 1684 N N . GLY A 1 220 ? -6.828 -22.899 -18.372 1.00 81.88 220 GLY A N 1
ATOM 1685 C CA . GLY A 1 220 ? -8.190 -23.029 -18.889 1.00 81.88 220 GLY A CA 1
ATOM 1686 C C . GLY A 1 220 ? -8.541 -22.021 -19.986 1.00 81.88 220 GLY A C 1
ATOM 1687 O O . GLY A 1 220 ? -7.748 -21.157 -20.357 1.00 81.88 220 GLY A O 1
ATOM 1688 N N . SER A 1 221 ? -9.774 -22.118 -20.491 1.00 77.12 221 SER A N 1
ATOM 1689 C CA . SER A 1 221 ? -10.333 -21.187 -21.482 1.00 77.12 221 SER A CA 1
ATOM 1690 C C . SER A 1 221 ? -10.477 -19.758 -20.948 1.00 77.12 221 SER A C 1
ATOM 1692 O O . SER A 1 221 ? -10.369 -18.812 -21.728 1.00 77.12 221 SER A O 1
ATOM 1694 N N . ALA A 1 222 ? -10.681 -19.597 -19.639 1.00 87.19 222 ALA A N 1
ATOM 1695 C CA . ALA A 1 222 ? -10.672 -18.309 -18.961 1.00 87.19 222 ALA A CA 1
ATOM 1696 C C . ALA A 1 222 ? -10.359 -18.477 -17.469 1.00 87.19 222 ALA A C 1
ATOM 1698 O O . ALA A 1 222 ? -11.016 -19.254 -16.780 1.00 87.19 222 ALA A O 1
ATOM 1699 N N . GLU A 1 223 ? -9.385 -17.716 -16.973 1.00 93.25 223 GLU A N 1
ATOM 1700 C CA . GLU A 1 223 ? -9.029 -17.665 -15.551 1.00 93.25 223 GLU A CA 1
ATOM 1701 C C . GLU A 1 223 ? -9.429 -16.306 -14.963 1.00 93.25 223 GLU A C 1
ATOM 1703 O O . GLU A 1 223 ? -9.351 -15.274 -15.643 1.00 93.25 223 GLU A O 1
ATOM 1708 N N . ILE A 1 224 ? -9.854 -16.303 -13.694 1.00 95.94 224 ILE A N 1
ATOM 1709 C CA . ILE A 1 224 ? -10.165 -15.071 -12.961 1.00 95.94 224 ILE A CA 1
ATOM 1710 C C . ILE A 1 224 ? -8.956 -14.670 -12.126 1.00 95.94 224 ILE A C 1
ATOM 1712 O O . ILE A 1 224 ? -8.588 -15.354 -11.169 1.00 95.94 224 ILE A O 1
ATOM 1716 N N . LEU A 1 225 ? -8.381 -13.526 -12.466 1.00 97.50 225 LEU A N 1
ATOM 1717 C CA . LEU A 1 225 ? -7.288 -12.894 -11.745 1.00 97.50 225 LEU A CA 1
ATOM 1718 C C . LEU A 1 225 ? -7.799 -11.678 -10.975 1.00 97.50 225 LEU A C 1
ATOM 1720 O O . LEU A 1 225 ? -8.824 -11.088 -11.323 1.00 97.50 225 LEU A O 1
ATOM 1724 N N . VAL A 1 226 ? -7.076 -11.279 -9.934 1.00 98.19 226 VAL A N 1
ATOM 1725 C CA . VAL A 1 226 ? -7.426 -10.117 -9.114 1.00 98.19 226 VAL A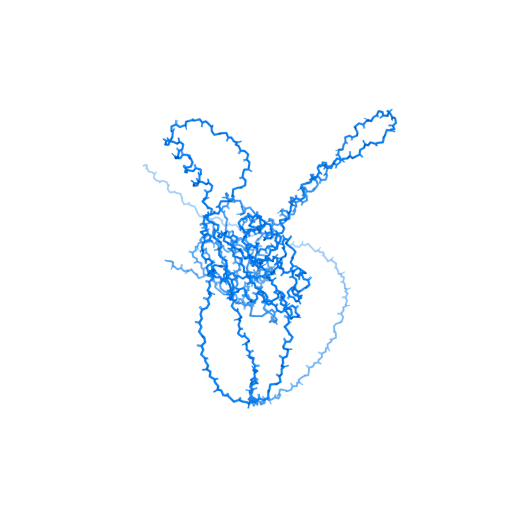 CA 1
ATOM 1726 C C . VAL A 1 226 ? -6.265 -9.132 -9.110 1.00 98.19 226 VAL A C 1
ATOM 1728 O O . VAL A 1 226 ? -5.130 -9.505 -8.815 1.00 98.19 226 VAL A O 1
ATOM 1731 N N . ALA A 1 227 ? -6.525 -7.873 -9.459 1.00 98.50 227 ALA A N 1
ATOM 1732 C CA . ALA A 1 227 ? -5.496 -6.842 -9.399 1.00 98.50 227 ALA A CA 1
ATOM 1733 C C . ALA A 1 227 ? -5.268 -6.402 -7.948 1.00 98.50 227 ALA A C 1
ATOM 1735 O O . ALA A 1 227 ? -6.215 -6.193 -7.189 1.00 98.50 227 ALA A O 1
ATOM 1736 N N . VAL A 1 228 ? -4.002 -6.245 -7.573 1.00 98.19 228 VAL A N 1
ATOM 1737 C CA . VAL A 1 228 ? -3.580 -5.868 -6.224 1.00 98.19 228 VAL A CA 1
ATOM 1738 C C . VAL A 1 228 ? -3.217 -4.384 -6.231 1.00 98.19 228 VAL A C 1
ATOM 1740 O O . VAL A 1 228 ? -2.194 -4.012 -6.824 1.00 98.19 228 VAL A O 1
ATOM 1743 N N . PRO A 1 229 ? -4.035 -3.520 -5.608 1.00 97.88 229 PRO A N 1
ATOM 1744 C CA . PRO A 1 229 ? -3.714 -2.110 -5.519 1.00 97.88 229 PRO A CA 1
ATOM 1745 C C . PRO A 1 229 ? -2.521 -1.865 -4.595 1.00 97.88 229 PRO A C 1
ATOM 1747 O O . PRO A 1 229 ? -2.215 -2.655 -3.698 1.00 97.88 229 PRO A O 1
ATOM 1750 N N . GLU A 1 230 ? -1.835 -0.753 -4.827 1.00 96.69 230 GLU A N 1
ATOM 1751 C CA . GLU A 1 230 ? -0.732 -0.302 -3.988 1.00 96.69 230 GLU A CA 1
ATOM 1752 C C . GLU A 1 230 ? -1.182 -0.157 -2.523 1.00 96.69 230 GLU A C 1
ATOM 1754 O O . GLU A 1 230 ? -2.262 0.352 -2.230 1.00 96.69 230 GLU A O 1
ATOM 1759 N N . GLY A 1 231 ? -0.363 -0.664 -1.596 1.00 95.06 231 GLY A N 1
ATOM 1760 C CA . GLY A 1 231 ? -0.664 -0.663 -0.161 1.00 95.06 231 GLY A CA 1
ATOM 1761 C C . GLY A 1 231 ? -1.507 -1.840 0.345 1.00 95.06 231 GLY A C 1
ATOM 1762 O O . GLY A 1 231 ? -1.661 -1.965 1.557 1.00 95.06 231 GLY A O 1
ATOM 1763 N N . MET A 1 232 ? -2.005 -2.731 -0.522 1.00 96.00 232 MET A N 1
ATOM 1764 C CA . MET A 1 232 ? -2.729 -3.940 -0.099 1.00 96.00 232 MET A CA 1
ATOM 1765 C C . MET A 1 232 ? -1.930 -5.222 -0.336 1.00 96.00 232 MET A C 1
ATOM 1767 O O . MET A 1 232 ? -1.168 -5.341 -1.298 1.00 96.00 232 MET A O 1
ATOM 1771 N N . LEU A 1 233 ? -2.133 -6.220 0.530 1.00 96.81 233 LEU A N 1
ATOM 1772 C CA . LEU A 1 233 ? -1.521 -7.537 0.366 1.00 96.81 233 LEU A CA 1
ATOM 1773 C C . LEU A 1 233 ? -2.369 -8.437 -0.556 1.00 96.81 233 LEU A C 1
ATOM 1775 O O . LEU A 1 233 ? -3.592 -8.488 -0.398 1.00 96.81 233 LEU A O 1
ATOM 1779 N N . PRO A 1 234 ? -1.753 -9.252 -1.437 1.00 97.88 234 PRO A N 1
ATOM 1780 C CA . PRO A 1 234 ? -2.466 -10.178 -2.326 1.00 97.88 234 PRO A CA 1
ATOM 1781 C C . PRO A 1 234 ? -3.483 -11.089 -1.622 1.00 97.88 234 PRO A C 1
ATOM 1783 O O . PRO A 1 234 ? -4.582 -11.316 -2.127 1.00 97.88 234 PRO A O 1
ATOM 1786 N N . LYS A 1 235 ? -3.149 -11.576 -0.419 1.00 97.25 235 LYS A N 1
ATOM 1787 C CA . LYS A 1 235 ? -4.033 -12.427 0.397 1.00 97.25 235 LYS A CA 1
ATOM 1788 C C . LYS A 1 235 ? -5.273 -11.693 0.902 1.00 97.25 235 LYS A C 1
ATOM 1790 O O . LYS A 1 235 ? -6.342 -12.291 1.000 1.00 97.25 235 LYS A O 1
ATOM 1795 N N . GLU A 1 236 ? -5.140 -10.415 1.237 1.00 96.12 236 GLU A N 1
ATOM 1796 C CA . GLU A 1 236 ? -6.261 -9.597 1.704 1.00 96.12 236 GLU A CA 1
ATOM 1797 C C . GLU A 1 236 ? -7.206 -9.285 0.553 1.00 96.12 236 GLU A C 1
ATOM 1799 O O . GLU A 1 236 ? -8.416 -9.455 0.689 1.00 96.12 236 GLU A O 1
ATOM 1804 N N . VAL A 1 237 ? -6.642 -8.926 -0.599 1.00 96.75 237 VAL A N 1
ATOM 1805 C CA . VAL A 1 237 ? -7.376 -8.693 -1.845 1.00 96.75 237 VAL A CA 1
ATOM 1806 C C . VAL A 1 237 ? -8.142 -9.955 -2.255 1.00 96.75 237 VAL A C 1
ATOM 1808 O O . VAL A 1 237 ? -9.349 -9.894 -2.473 1.00 96.75 237 VAL A O 1
ATOM 1811 N N . ALA A 1 238 ? -7.502 -11.126 -2.243 1.00 96.44 238 ALA A N 1
ATOM 1812 C CA . ALA A 1 238 ? -8.179 -12.394 -2.516 1.00 96.44 238 ALA A CA 1
ATOM 1813 C C . ALA A 1 238 ? -9.268 -12.738 -1.484 1.00 96.44 238 ALA A C 1
ATOM 1815 O O . ALA A 1 238 ? -10.292 -13.334 -1.811 1.00 96.44 238 ALA A O 1
ATOM 1816 N N . ARG A 1 239 ? -9.094 -12.355 -0.214 1.00 95.19 239 ARG A N 1
ATOM 1817 C CA . ARG A 1 239 ? -10.151 -12.515 0.795 1.00 95.19 239 ARG A CA 1
ATOM 1818 C C . ARG A 1 239 ? -11.362 -11.630 0.485 1.00 95.19 239 ARG A C 1
ATOM 1820 O O . ARG A 1 239 ? -12.486 -12.083 0.680 1.00 95.19 239 ARG A O 1
ATOM 1827 N N . LEU A 1 240 ? -11.137 -10.405 0.010 1.00 95.06 240 LEU A N 1
ATOM 1828 C CA . LEU A 1 240 ? -12.196 -9.465 -0.370 1.00 95.06 240 LEU A CA 1
ATOM 1829 C C . LEU A 1 240 ? -12.896 -9.851 -1.679 1.00 95.06 240 LEU A C 1
ATOM 1831 O O . LEU A 1 240 ? -14.086 -9.585 -1.820 1.00 95.06 240 LEU A O 1
ATOM 1835 N N . SER A 1 241 ? -12.201 -10.519 -2.605 1.00 96.06 241 SER A N 1
ATOM 1836 C CA . SER A 1 241 ? -12.799 -10.968 -3.867 1.00 96.06 241 SER A CA 1
ATOM 1837 C C . SER A 1 241 ? -13.735 -12.163 -3.709 1.00 96.06 241 SER A C 1
ATOM 1839 O O . SER A 1 241 ? -14.699 -12.284 -4.462 1.00 96.06 241 SER A O 1
ATOM 1841 N N . LYS A 1 242 ? -13.495 -13.043 -2.729 1.00 95.50 242 LYS A N 1
ATOM 1842 C CA . LYS A 1 242 ? -14.323 -14.237 -2.478 1.00 95.50 242 LYS A CA 1
ATOM 1843 C C . LYS A 1 242 ? -15.829 -13.967 -2.434 1.00 95.50 242 LYS A C 1
ATOM 1845 O O . LYS A 1 242 ? -16.532 -14.637 -3.187 1.00 95.50 242 LYS A O 1
ATOM 1850 N N . PRO A 1 243 ? -16.348 -13.035 -1.611 1.00 95.06 243 PRO A N 1
ATOM 1851 C CA . PRO A 1 243 ? -17.784 -12.774 -1.574 1.00 95.06 243 PRO A CA 1
ATOM 1852 C C . PRO A 1 243 ? -18.339 -12.277 -2.912 1.00 95.06 243 PRO A C 1
ATOM 1854 O O . PRO A 1 243 ? -19.428 -12.681 -3.292 1.00 95.06 243 PRO A O 1
ATOM 1857 N N . ILE A 1 244 ? -17.579 -11.467 -3.656 1.00 95.69 244 ILE A N 1
ATOM 1858 C CA . ILE A 1 244 ? -17.988 -10.966 -4.977 1.00 95.69 244 ILE A CA 1
ATOM 1859 C C . ILE A 1 244 ? -18.090 -12.122 -5.971 1.00 95.69 244 ILE A C 1
ATOM 1861 O O . ILE A 1 244 ? -19.066 -12.241 -6.700 1.00 95.69 244 ILE A O 1
ATOM 1865 N N . LEU A 1 245 ? -17.085 -12.997 -5.994 1.00 95.62 245 LEU A N 1
ATOM 1866 C CA . LEU A 1 245 ? -17.040 -14.116 -6.932 1.00 95.62 245 LEU A CA 1
ATOM 1867 C C . LEU A 1 245 ? -17.952 -15.287 -6.526 1.00 95.62 245 LEU A C 1
ATOM 1869 O O . LEU A 1 245 ? -18.174 -16.180 -7.335 1.00 95.62 245 LEU A O 1
ATOM 1873 N N . SER A 1 246 ? -18.466 -15.296 -5.294 1.00 95.19 246 SER A N 1
ATOM 1874 C CA . SER A 1 246 ? -19.450 -16.283 -4.823 1.00 95.19 246 SER A CA 1
ATOM 1875 C C . SER A 1 246 ? -20.895 -15.825 -5.041 1.00 95.19 246 SER A C 1
ATOM 1877 O O . SER A 1 246 ? -21.814 -16.596 -4.787 1.00 95.19 246 SER A O 1
ATOM 1879 N N . ASP A 1 247 ? -21.105 -14.585 -5.489 1.00 95.62 247 ASP A N 1
ATOM 1880 C CA . ASP A 1 247 ? -22.431 -14.045 -5.773 1.00 95.62 247 ASP A CA 1
ATOM 1881 C C . ASP A 1 247 ? -23.035 -14.723 -7.014 1.00 95.62 247 ASP A C 1
ATOM 1883 O O . ASP A 1 247 ? -22.426 -14.758 -8.087 1.00 95.62 247 ASP A O 1
ATOM 1887 N N . GLU A 1 248 ? -24.254 -15.250 -6.878 1.00 95.94 248 GLU A N 1
ATOM 1888 C CA . GLU A 1 248 ? -24.936 -16.002 -7.937 1.00 95.94 248 GLU A CA 1
ATOM 1889 C C . GLU A 1 248 ? -25.101 -15.198 -9.228 1.00 95.94 248 GLU A C 1
ATOM 1891 O O . GLU A 1 248 ? -25.033 -15.764 -10.322 1.00 95.94 248 GLU A O 1
ATOM 1896 N N . LYS A 1 249 ? -25.274 -13.874 -9.137 1.00 95.44 249 LYS A N 1
ATOM 1897 C CA . LYS A 1 249 ? -25.428 -13.026 -10.323 1.00 95.44 249 LYS A CA 1
ATOM 1898 C C . LYS A 1 249 ? -24.102 -12.815 -11.024 1.00 95.44 249 LYS A C 1
ATOM 1900 O O . LYS A 1 249 ? -24.062 -12.844 -12.253 1.00 95.44 249 LYS A O 1
ATOM 1905 N N . VAL A 1 250 ? -23.019 -12.647 -10.266 1.00 95.19 250 VAL A N 1
ATOM 1906 C CA . VAL A 1 250 ? -21.666 -12.590 -10.836 1.00 95.19 250 VAL A CA 1
ATOM 1907 C C . VAL A 1 250 ? -21.340 -13.914 -11.528 1.00 95.19 250 VAL A C 1
ATOM 1909 O O . VAL A 1 250 ? -20.860 -13.907 -12.662 1.00 95.19 250 VAL A O 1
ATOM 1912 N N . ILE A 1 251 ? -21.685 -15.047 -10.915 1.00 95.50 251 ILE A N 1
ATOM 1913 C CA . ILE A 1 251 ? -21.515 -16.379 -11.513 1.00 95.50 251 ILE A CA 1
ATOM 1914 C C . ILE A 1 251 ? -22.355 -16.521 -12.793 1.00 95.50 251 ILE A C 1
ATOM 1916 O O . ILE A 1 251 ? -21.833 -16.932 -13.831 1.00 95.50 251 ILE A O 1
ATOM 1920 N N . ALA A 1 252 ? -23.635 -16.138 -12.765 1.00 94.94 252 ALA A N 1
ATOM 1921 C CA . ALA A 1 252 ? -24.518 -16.188 -13.933 1.00 94.94 252 ALA A CA 1
ATOM 1922 C C . ALA A 1 252 ? -24.009 -15.304 -15.086 1.00 94.94 252 ALA A C 1
ATOM 1924 O O . ALA A 1 252 ? -24.073 -15.688 -16.258 1.00 94.94 252 ALA A O 1
ATOM 1925 N N . MET A 1 253 ? -23.451 -14.140 -14.759 1.00 93.62 253 MET A N 1
ATOM 1926 C CA . MET A 1 253 ? -22.839 -13.213 -15.709 1.00 93.62 253 MET A CA 1
ATOM 1927 C C . MET A 1 253 ? -21.555 -13.778 -16.336 1.00 93.62 253 MET A C 1
ATOM 1929 O O . MET A 1 253 ? -21.367 -13.673 -17.553 1.00 93.62 253 MET A O 1
ATOM 1933 N N . LEU A 1 254 ? -20.694 -14.419 -15.540 1.00 94.50 254 LEU A N 1
ATOM 1934 C CA . LEU A 1 254 ? -19.499 -15.109 -16.039 1.00 94.50 254 LEU A CA 1
ATOM 1935 C C . LEU A 1 254 ? -19.889 -16.267 -16.966 1.00 94.50 254 LEU A C 1
ATOM 1937 O O . LEU A 1 254 ? -19.391 -16.356 -18.090 1.00 94.50 254 LEU A O 1
ATOM 1941 N N . LYS A 1 255 ? -20.879 -17.070 -16.563 1.00 94.31 255 LYS A N 1
ATOM 1942 C CA . LYS A 1 255 ? -21.415 -18.169 -17.375 1.00 94.31 255 LYS A CA 1
ATOM 1943 C C . LYS A 1 255 ? -21.987 -17.680 -18.707 1.00 94.31 255 LYS A C 1
ATOM 1945 O O . LYS A 1 255 ? -21.723 -18.276 -19.748 1.00 94.31 255 LYS A O 1
ATOM 1950 N N . SER A 1 256 ? -22.705 -16.555 -18.694 1.00 92.56 256 SER A N 1
ATOM 1951 C CA . SER A 1 256 ? -23.242 -15.914 -19.908 1.00 92.56 256 SER A CA 1
ATOM 1952 C C . SER A 1 256 ? -22.143 -15.408 -20.848 1.00 92.56 256 SER A C 1
ATOM 1954 O O . SER A 1 256 ? -22.341 -15.337 -22.060 1.00 92.56 256 SER A O 1
ATOM 1956 N N . SER A 1 257 ? -20.966 -15.104 -20.300 1.00 89.69 257 SER A N 1
ATOM 1957 C CA . SER A 1 257 ? -19.768 -14.729 -21.059 1.00 89.69 257 SER A CA 1
ATOM 1958 C C . SER A 1 257 ? -18.971 -15.933 -21.579 1.00 89.69 257 SER A C 1
ATOM 1960 O O . SER A 1 257 ? -17.924 -15.739 -22.192 1.00 89.69 257 SER A O 1
ATOM 1962 N N . GLY A 1 258 ? -19.457 -17.163 -21.368 1.00 91.75 258 GLY A N 1
ATOM 1963 C CA . GLY A 1 258 ? -18.780 -18.398 -21.774 1.00 91.75 258 GLY A CA 1
ATOM 1964 C C . GLY A 1 258 ? -17.700 -18.867 -20.798 1.00 91.75 258 GLY A C 1
ATOM 1965 O O . GLY A 1 258 ? -16.860 -19.685 -21.168 1.00 91.75 258 GLY A O 1
ATOM 1966 N N . ILE A 1 259 ? -17.707 -18.350 -19.568 1.00 91.75 259 ILE A N 1
ATOM 1967 C CA . ILE A 1 259 ? -16.707 -18.657 -18.546 1.00 91.75 259 ILE A CA 1
ATOM 1968 C C . ILE A 1 259 ? -17.350 -19.577 -17.523 1.00 91.75 259 ILE A C 1
ATOM 1970 O O . ILE A 1 259 ? -18.224 -19.162 -16.759 1.00 91.75 259 ILE A O 1
ATOM 1974 N N . ASP A 1 260 ? -16.926 -20.837 -17.529 1.00 89.38 260 ASP A N 1
ATOM 1975 C CA . ASP A 1 260 ? -17.410 -21.824 -16.572 1.00 89.38 260 ASP A CA 1
ATOM 1976 C C . ASP A 1 260 ? -16.690 -21.637 -15.233 1.00 89.38 260 ASP A C 1
ATOM 1978 O O . ASP A 1 260 ? -15.582 -22.124 -15.004 1.00 89.38 260 ASP A O 1
ATOM 1982 N N . TYR A 1 261 ? -17.300 -20.836 -14.363 1.00 88.81 261 TYR A N 1
ATOM 1983 C CA . TYR A 1 261 ? -16.803 -20.604 -13.019 1.00 88.81 261 TYR A CA 1
ATOM 1984 C C . TYR A 1 261 ? -17.436 -21.606 -12.056 1.00 88.81 261 TYR A C 1
ATOM 1986 O O . TYR A 1 261 ? -18.593 -21.458 -11.665 1.00 88.81 261 TYR A O 1
ATOM 1994 N N . ALA A 1 262 ? -16.649 -22.589 -11.617 1.00 85.62 262 ALA A N 1
ATOM 1995 C CA . ALA A 1 262 ? -16.991 -23.394 -10.455 1.00 85.62 262 ALA A CA 1
ATOM 1996 C C . ALA A 1 262 ? -16.634 -22.606 -9.176 1.00 85.62 262 ALA A C 1
ATOM 1998 O O . ALA A 1 262 ? -15.451 -22.275 -8.955 1.00 85.62 262 ALA A O 1
ATOM 1999 N N . PRO A 1 263 ? -17.619 -22.286 -8.313 1.00 82.19 263 PRO A N 1
ATOM 2000 C CA . PRO A 1 263 ? -17.332 -21.793 -6.976 1.00 82.19 263 PRO A CA 1
ATOM 2001 C C . PRO A 1 263 ? -16.395 -22.783 -6.293 1.00 82.19 263 PRO A C 1
ATOM 2003 O O . PRO A 1 263 ? -16.588 -23.996 -6.381 1.00 82.19 263 PRO A O 1
ATOM 2006 N N . VAL A 1 264 ? -15.352 -22.277 -5.631 1.00 77.62 264 VAL A N 1
ATOM 2007 C CA . VAL A 1 264 ? -14.580 -23.129 -4.726 1.00 77.62 264 VAL A CA 1
ATOM 2008 C C . VAL A 1 264 ? -15.528 -23.414 -3.578 1.00 77.62 264 VAL A C 1
ATOM 2010 O O . VAL A 1 264 ? -15.660 -22.589 -2.675 1.00 77.62 264 VAL A O 1
ATOM 2013 N N . GLU A 1 265 ? -16.234 -24.542 -3.663 1.00 77.69 265 GLU A N 1
ATOM 2014 C CA . GLU A 1 265 ? -16.987 -25.099 -2.550 1.00 77.69 265 GLU A CA 1
ATOM 2015 C C . GLU A 1 265 ? -16.038 -25.023 -1.351 1.00 77.69 265 GLU A C 1
ATOM 2017 O O . GLU A 1 265 ? -14.951 -25.625 -1.405 1.00 77.69 265 GLU A O 1
ATOM 2022 N N . PRO A 1 266 ? -16.354 -24.227 -0.308 1.00 69.31 266 PRO A N 1
ATOM 2023 C CA . PRO A 1 266 ? -15.569 -24.291 0.906 1.00 69.31 266 PRO A CA 1
ATOM 2024 C C . PRO A 1 266 ? -15.622 -25.760 1.267 1.00 69.31 266 PRO A C 1
ATOM 2026 O O . PRO A 1 266 ? -16.725 -26.281 1.425 1.00 69.31 266 PRO A O 1
ATOM 2029 N N . LYS A 1 267 ? -14.470 -26.451 1.274 1.00 69.50 267 LYS A N 1
ATOM 2030 C CA . LYS A 1 267 ? -14.409 -27.855 1.677 1.00 69.50 267 LYS A CA 1
ATOM 2031 C C . LYS A 1 267 ? -15.076 -27.875 3.037 1.00 69.50 267 LYS A C 1
ATOM 2033 O O . LYS A 1 267 ? -14.440 -27.470 4.011 1.00 69.50 267 LYS A O 1
ATOM 2038 N N . LYS A 1 268 ? -16.370 -28.227 3.076 1.00 63.03 268 LYS A N 1
ATOM 2039 C CA . LYS A 1 268 ? -17.146 -28.361 4.298 1.00 63.03 268 LYS A CA 1
ATOM 2040 C C . LYS A 1 268 ? -16.330 -29.389 5.011 1.00 63.03 268 LYS A C 1
ATOM 2042 O O . LYS A 1 268 ? -16.258 -30.516 4.524 1.00 63.03 268 LYS A O 1
ATOM 2047 N N . GLY A 1 269 ? -15.562 -28.939 6.002 1.00 54.44 269 GLY A N 1
ATOM 2048 C CA . GLY A 1 269 ? -14.636 -29.792 6.704 1.00 54.44 269 GLY A CA 1
ATOM 2049 C C . GLY A 1 269 ? -15.508 -30.914 7.198 1.00 54.44 269 GLY A C 1
ATOM 2050 O O . GLY A 1 269 ? -16.310 -30.698 8.103 1.00 54.44 269 GLY A O 1
ATOM 2051 N N . SER A 1 270 ? -15.448 -32.059 6.516 1.00 46.41 270 SER A N 1
ATOM 2052 C CA . SER A 1 270 ? -16.122 -33.256 6.959 1.00 46.41 270 SER A CA 1
ATOM 2053 C C . SER A 1 270 ? -15.625 -33.379 8.386 1.00 46.41 270 SER A C 1
ATOM 2055 O O . SER A 1 270 ? -14.396 -33.438 8.544 1.00 46.41 270 SER A O 1
ATOM 2057 N N . PRO A 1 271 ? -16.500 -33.270 9.408 1.00 53.94 271 PRO A N 1
ATOM 2058 C CA . PRO A 1 271 ? -16.060 -33.409 10.782 1.00 53.94 271 PRO A CA 1
ATOM 2059 C C . PRO A 1 271 ? -15.260 -34.692 10.770 1.00 53.94 271 PRO A C 1
ATOM 2061 O O . PRO A 1 271 ? -15.779 -35.707 10.304 1.00 53.94 271 PRO A O 1
ATOM 2064 N N . SER A 1 272 ? -13.968 -34.590 11.083 1.00 45.03 272 SER A N 1
ATOM 2065 C CA . SER A 1 272 ? -13.044 -35.709 11.012 1.00 45.03 272 SER A CA 1
ATOM 2066 C C . SER A 1 272 ? -13.620 -36.790 11.917 1.00 45.03 272 SER A C 1
ATOM 2068 O O . SER A 1 272 ? -13.429 -36.779 13.133 1.00 45.03 272 SER A O 1
ATOM 2070 N N . LYS A 1 273 ? -14.431 -37.677 11.331 1.00 49.47 273 LYS A N 1
ATOM 2071 C CA . LYS A 1 273 ? -14.900 -38.902 11.942 1.00 49.47 273 LYS A CA 1
ATOM 2072 C C . LYS A 1 273 ? -13.650 -39.750 11.978 1.00 49.47 273 LYS A C 1
ATOM 2074 O O . LYS A 1 273 ? -13.321 -40.452 11.029 1.00 49.47 273 LYS A O 1
ATOM 2079 N N . SER A 1 274 ? -12.919 -39.580 13.073 1.00 51.03 274 SER A N 1
ATOM 2080 C CA . SER A 1 274 ? -11.941 -40.521 13.583 1.00 51.03 274 SER A CA 1
ATOM 2081 C C . SER A 1 274 ? -12.571 -41.914 13.515 1.00 51.03 274 SER A C 1
ATOM 2083 O O . SER A 1 274 ? -13.323 -42.310 14.405 1.00 51.03 274 SER A O 1
ATOM 2085 N N . ASN A 1 275 ? -12.285 -42.639 12.437 1.00 46.19 275 ASN A N 1
ATOM 2086 C CA . ASN A 1 275 ? -12.578 -44.054 12.310 1.00 46.19 275 ASN A CA 1
ATOM 2087 C C . ASN A 1 275 ? -11.745 -44.790 13.366 1.00 46.19 275 ASN A C 1
ATOM 2089 O O . ASN A 1 275 ? -10.538 -44.972 13.211 1.00 46.19 275 ASN A O 1
ATOM 2093 N N . ARG A 1 276 ? -12.396 -45.222 14.447 1.00 42.66 276 ARG A N 1
ATOM 2094 C CA . ARG A 1 276 ? -11.959 -46.371 15.239 1.00 42.66 276 ARG A CA 1
ATOM 2095 C C . ARG A 1 276 ? -13.094 -47.379 15.252 1.00 42.66 276 ARG A C 1
ATOM 2097 O O . ARG A 1 276 ? -14.048 -47.237 16.005 1.00 42.66 276 ARG A O 1
ATOM 2104 N N . GLY A 1 277 ? -12.947 -48.380 14.398 1.00 56.12 277 GLY A N 1
ATOM 2105 C CA . GLY A 1 277 ? -13.696 -49.625 14.419 1.00 56.12 277 GLY A CA 1
ATOM 2106 C C . GLY A 1 277 ? -12.729 -50.762 14.118 1.00 56.12 277 GLY A C 1
ATOM 2107 O O . GLY A 1 277 ? -12.728 -51.290 13.015 1.00 56.12 277 GLY A O 1
ATOM 2108 N N . ILE A 1 278 ? -11.850 -51.062 15.076 1.00 58.59 278 ILE A N 1
ATOM 2109 C CA . ILE A 1 278 ? -11.196 -52.366 15.212 1.00 58.59 278 ILE A CA 1
ATOM 2110 C C . ILE A 1 278 ? -11.398 -52.745 16.681 1.00 58.59 278 ILE A C 1
ATOM 2112 O O . ILE A 1 278 ? -10.886 -52.067 17.574 1.00 58.59 278 ILE A O 1
ATOM 2116 N N . GLU A 1 279 ? -12.220 -53.766 16.910 1.00 62.16 279 GLU A N 1
ATOM 2117 C CA . GLU A 1 279 ? -12.478 -54.377 18.214 1.00 62.16 279 GLU A CA 1
ATOM 2118 C C . GLU A 1 279 ? -11.208 -55.066 18.730 1.00 62.16 279 GLU A C 1
ATOM 2120 O O . GLU A 1 279 ? -10.732 -56.029 18.136 1.00 62.16 279 GLU A O 1
ATOM 2125 N N . VAL A 1 280 ? -10.651 -54.560 19.832 1.00 55.44 280 VAL A N 1
ATOM 2126 C CA . VAL A 1 280 ? -9.555 -55.153 20.624 1.00 55.44 280 VAL A CA 1
ATOM 2127 C C . VAL A 1 280 ? -9.815 -54.751 22.091 1.00 55.44 280 VAL A C 1
ATOM 2129 O O . VAL A 1 280 ? -10.336 -53.655 22.322 1.00 55.44 280 VAL A O 1
ATOM 2132 N N . PRO A 1 281 ? -9.557 -55.633 23.078 1.00 52.44 281 PRO A N 1
ATOM 2133 C CA . PRO A 1 281 ? -10.386 -55.753 24.272 1.00 52.44 281 PRO A CA 1
ATOM 2134 C C . PRO A 1 281 ? -10.227 -54.627 25.291 1.00 52.44 281 PRO A C 1
ATOM 2136 O O . PRO A 1 281 ? -9.218 -53.929 25.372 1.00 52.44 281 PRO A O 1
ATOM 2139 N N . GLU A 1 282 ? -11.284 -54.521 26.090 1.00 54.56 282 GLU A N 1
ATOM 2140 C CA . GLU A 1 282 ? -11.490 -53.704 27.277 1.00 54.56 282 GLU A CA 1
ATOM 2141 C C . GLU A 1 282 ? -10.226 -53.532 28.141 1.00 54.56 282 GLU A C 1
ATOM 2143 O O . GLU A 1 282 ? -9.936 -54.292 29.063 1.00 54.56 282 GLU A O 1
ATOM 2148 N N . MET A 1 283 ? -9.474 -52.468 27.865 1.00 49.69 283 MET A N 1
ATOM 2149 C CA . MET A 1 283 ? -8.472 -51.924 28.772 1.00 49.69 283 MET A CA 1
ATOM 2150 C C . MET A 1 283 ? -8.937 -50.547 29.231 1.00 49.69 283 MET A C 1
ATOM 2152 O O . MET A 1 283 ? -9.129 -49.627 28.435 1.00 49.69 283 MET A O 1
ATOM 2156 N N . LYS A 1 284 ? -9.114 -50.425 30.548 1.00 47.75 284 LYS A N 1
ATOM 2157 C CA . LYS A 1 284 ? -9.473 -49.213 31.290 1.00 47.75 284 LYS A CA 1
ATOM 2158 C C . LYS A 1 284 ? -8.598 -48.033 30.849 1.00 47.75 284 LYS A C 1
ATOM 2160 O O . LYS A 1 284 ? -7.468 -47.864 31.302 1.00 47.75 284 LYS A O 1
ATOM 2165 N N . SER A 1 285 ? -9.129 -47.210 29.948 1.00 45.78 285 SER A N 1
ATOM 2166 C CA . SER A 1 285 ? -8.459 -46.019 29.436 1.00 45.78 285 SER A CA 1
ATOM 2167 C C . SER A 1 285 ? -8.527 -44.906 30.480 1.00 45.78 285 SER A C 1
ATOM 2169 O O . SER A 1 285 ? -9.540 -44.224 30.640 1.00 45.78 285 SER A O 1
ATOM 2171 N N . GLN A 1 286 ? -7.430 -44.719 31.213 1.00 49.06 286 GLN A N 1
ATOM 2172 C CA . GLN A 1 286 ? -7.184 -43.488 31.954 1.00 49.06 286 GLN A CA 1
ATOM 2173 C C . GLN A 1 286 ? -7.153 -42.318 30.959 1.00 49.06 286 GLN A C 1
ATOM 2175 O O . GLN A 1 286 ? -6.244 -42.217 30.132 1.00 49.06 286 GLN A O 1
ATOM 2180 N N . LYS A 1 287 ? -8.137 -41.415 31.061 1.00 48.12 287 LYS A N 1
ATOM 2181 C CA . LYS A 1 287 ? -8.114 -40.081 30.445 1.00 48.12 287 LYS A CA 1
ATOM 2182 C C . LYS A 1 287 ? -6.835 -39.353 30.881 1.00 48.12 287 LYS A C 1
ATOM 2184 O O . LYS A 1 287 ? -6.811 -38.708 31.925 1.00 48.12 287 LYS A O 1
ATOM 2189 N N . LYS A 1 288 ? -5.769 -39.436 30.081 1.00 49.06 288 LYS A N 1
ATOM 2190 C CA . LYS A 1 288 ? -4.622 -38.529 30.197 1.00 49.06 288 LYS A CA 1
ATOM 2191 C C . LYS A 1 288 ? -5.071 -37.166 29.686 1.00 49.06 288 LYS A C 1
ATOM 2193 O O . LYS A 1 288 ? -5.218 -36.952 28.484 1.00 49.06 288 LYS A O 1
ATOM 2198 N N . SER A 1 289 ? -5.354 -36.273 30.627 1.00 50.19 289 SER A N 1
ATOM 2199 C CA . SER A 1 289 ? -5.624 -34.866 30.376 1.00 50.19 289 SER A CA 1
ATOM 2200 C C . SER A 1 289 ? -4.460 -34.266 29.584 1.00 50.19 289 SER A C 1
ATOM 2202 O O . SER A 1 289 ? -3.310 -34.238 30.016 1.00 50.19 289 SER A O 1
ATOM 2204 N N . SER A 1 290 ? -4.772 -33.813 28.374 1.00 52.25 290 SER A N 1
ATOM 2205 C CA . SER A 1 290 ? -3.893 -33.037 27.503 1.00 52.25 290 SER A CA 1
ATOM 2206 C C . SER A 1 290 ? -3.638 -31.663 28.146 1.00 52.25 290 SER A C 1
ATOM 2208 O O . SER A 1 290 ? -4.281 -30.664 27.833 1.00 52.25 290 SER A O 1
ATOM 2210 N N . GLY A 1 291 ? -2.747 -31.627 29.139 1.00 58.53 291 GLY A N 1
ATOM 2211 C CA . GLY A 1 291 ? -2.345 -30.419 29.868 1.00 58.53 291 GLY A CA 1
ATOM 2212 C C . GLY A 1 291 ? -1.274 -29.583 29.157 1.00 58.53 291 GLY A C 1
ATOM 2213 O O . GLY A 1 291 ? -0.931 -28.503 29.626 1.00 58.53 291 GLY A O 1
ATOM 2214 N N . THR A 1 292 ? -0.746 -30.044 28.021 1.00 62.47 292 THR A N 1
ATOM 2215 C CA . THR A 1 292 ? 0.418 -29.441 27.350 1.00 62.47 292 THR A CA 1
ATOM 2216 C C . THR A 1 292 ? 0.086 -28.297 26.389 1.00 62.47 292 THR A C 1
ATOM 2218 O O . THR A 1 292 ? 0.965 -27.494 26.088 1.00 62.47 292 THR A O 1
ATOM 2221 N N . ASN A 1 293 ? -1.171 -28.132 25.963 1.00 67.94 293 ASN A N 1
ATOM 2222 C CA . ASN A 1 293 ? -1.534 -27.076 25.002 1.00 67.94 293 ASN A CA 1
ATOM 2223 C C . ASN A 1 293 ? -1.651 -25.676 25.632 1.00 67.94 293 ASN A C 1
ATOM 2225 O O . ASN A 1 293 ? -1.551 -24.675 24.927 1.00 67.94 293 ASN A O 1
ATOM 2229 N N . LYS A 1 294 ? -1.826 -25.573 26.958 1.00 77.31 294 LYS A N 1
ATOM 2230 C CA . LYS A 1 294 ? -1.971 -24.270 27.632 1.00 77.31 294 LYS A CA 1
ATOM 2231 C C . LYS A 1 294 ? -0.639 -23.526 27.771 1.00 77.31 294 LYS A C 1
ATOM 2233 O O . LYS A 1 294 ? -0.614 -22.312 27.621 1.00 77.31 294 LYS A O 1
ATOM 2238 N N . ILE A 1 295 ? 0.467 -24.240 27.993 1.00 83.94 295 ILE A N 1
ATOM 2239 C CA . ILE A 1 295 ? 1.796 -23.630 28.189 1.00 83.94 295 ILE A CA 1
ATOM 2240 C C . ILE A 1 295 ? 2.266 -22.915 26.912 1.00 83.94 295 ILE A C 1
ATOM 2242 O O . ILE A 1 295 ? 2.738 -21.782 26.978 1.00 83.94 295 ILE A O 1
ATOM 2246 N N . TRP A 1 296 ? 2.058 -23.525 25.742 1.00 87.94 296 TRP A N 1
ATOM 2247 C CA . TRP A 1 296 ? 2.416 -22.918 24.456 1.00 87.94 296 TRP A CA 1
ATOM 2248 C C . TRP A 1 296 ? 1.604 -21.661 24.134 1.00 87.94 296 TRP A C 1
ATOM 2250 O O . TRP A 1 296 ? 2.156 -20.710 23.586 1.00 87.94 296 TRP A O 1
ATOM 2260 N N . ALA A 1 297 ? 0.324 -21.617 24.518 1.00 88.31 297 ALA A N 1
ATOM 2261 C CA . ALA A 1 297 ? -0.507 -20.432 24.322 1.00 88.31 297 ALA A CA 1
ATOM 2262 C C . ALA A 1 297 ? 0.001 -19.237 25.148 1.00 88.31 297 ALA A C 1
ATOM 2264 O O . ALA A 1 297 ? 0.151 -18.144 24.607 1.00 88.31 297 ALA A O 1
ATOM 2265 N N . PHE A 1 298 ? 0.342 -19.444 26.426 1.00 91.44 298 PHE A N 1
ATOM 2266 C CA . PHE A 1 298 ? 0.916 -18.379 27.258 1.00 91.44 298 PHE A CA 1
ATOM 2267 C C . PHE A 1 298 ? 2.281 -17.912 26.744 1.00 91.44 298 PHE A C 1
ATOM 2269 O O . PHE A 1 298 ? 2.526 -16.709 26.690 1.00 91.44 298 PHE A O 1
ATOM 2276 N N . ALA A 1 299 ? 3.144 -18.837 26.309 1.00 92.62 299 ALA A N 1
ATOM 2277 C CA . ALA A 1 299 ? 4.436 -18.487 25.722 1.00 92.62 299 ALA A CA 1
ATOM 2278 C C . ALA A 1 299 ? 4.279 -17.658 24.434 1.00 92.62 299 ALA A C 1
ATOM 2280 O O . ALA A 1 299 ? 4.977 -16.661 24.255 1.00 92.62 299 ALA A O 1
ATOM 2281 N N . ALA A 1 300 ? 3.327 -18.018 23.566 1.00 93.06 300 ALA A N 1
ATOM 2282 C CA . ALA A 1 300 ? 3.041 -17.271 22.342 1.00 93.06 300 ALA A CA 1
ATOM 2283 C C . ALA A 1 300 ? 2.502 -15.860 22.632 1.00 93.06 300 ALA A C 1
ATOM 2285 O O . ALA A 1 300 ? 2.942 -14.895 22.007 1.00 93.06 300 ALA A O 1
ATOM 2286 N N . VAL A 1 301 ? 1.595 -15.719 23.604 1.00 95.31 301 VAL A N 1
ATOM 2287 C CA . VAL A 1 301 ? 1.067 -14.409 24.024 1.00 95.31 301 VAL A CA 1
ATOM 2288 C C . VAL A 1 301 ? 2.167 -13.542 24.639 1.00 95.31 301 VAL A C 1
ATOM 2290 O O . VAL A 1 301 ? 2.268 -12.364 24.303 1.00 95.31 301 VAL A O 1
ATOM 2293 N N . ALA A 1 302 ? 3.028 -14.113 25.485 1.00 95.81 302 ALA A N 1
ATOM 2294 C CA . ALA A 1 302 ? 4.160 -13.392 26.061 1.00 95.81 302 ALA A CA 1
ATOM 2295 C C . ALA A 1 302 ? 5.142 -12.914 24.978 1.00 95.81 302 ALA A C 1
ATOM 2297 O O . ALA A 1 302 ? 5.574 -11.764 25.005 1.00 95.81 302 ALA A O 1
ATOM 2298 N N . LEU A 1 303 ? 5.442 -13.757 23.983 1.00 96.38 303 LEU A N 1
ATOM 2299 C CA . LEU A 1 303 ? 6.293 -13.379 22.853 1.00 96.38 303 LEU A CA 1
ATOM 2300 C C . LEU A 1 303 ? 5.673 -12.235 22.036 1.00 96.38 303 LEU A C 1
ATOM 2302 O O . LEU A 1 303 ? 6.365 -11.270 21.713 1.00 96.38 303 LEU A O 1
ATOM 2306 N N . LEU A 1 304 ? 4.370 -12.308 21.744 1.00 95.06 304 LEU A N 1
ATOM 2307 C CA . LEU A 1 304 ? 3.647 -11.235 21.057 1.00 95.06 304 LEU A CA 1
ATOM 2308 C C . LEU A 1 304 ? 3.672 -9.927 21.853 1.00 95.06 304 LEU A C 1
ATOM 2310 O O . LEU A 1 304 ? 3.879 -8.872 21.260 1.00 95.06 304 LEU A O 1
ATOM 2314 N N . ALA A 1 305 ? 3.522 -9.984 23.179 1.00 94.94 305 ALA A N 1
ATOM 2315 C CA . ALA A 1 305 ? 3.607 -8.806 24.038 1.00 94.94 305 ALA A CA 1
ATOM 2316 C C . ALA A 1 305 ? 5.001 -8.157 23.991 1.00 94.94 305 ALA A C 1
ATOM 2318 O O . ALA A 1 305 ? 5.100 -6.935 23.903 1.00 94.94 305 ALA A O 1
ATOM 2319 N N . VAL A 1 306 ? 6.078 -8.953 23.968 1.00 96.19 306 VAL A N 1
ATOM 2320 C CA . VAL A 1 306 ? 7.451 -8.437 23.811 1.00 96.19 306 VAL A CA 1
ATOM 2321 C C . VAL A 1 306 ? 7.637 -7.775 22.445 1.00 96.19 306 VAL A C 1
ATOM 2323 O O . VAL A 1 306 ? 8.156 -6.663 22.375 1.00 96.19 306 VAL A O 1
ATOM 2326 N N . VAL A 1 307 ? 7.175 -8.409 21.362 1.00 94.50 307 VAL A N 1
ATOM 2327 C CA . VAL A 1 307 ? 7.245 -7.825 20.009 1.00 94.50 307 VAL A CA 1
ATOM 2328 C C . VAL A 1 307 ? 6.467 -6.510 19.945 1.00 94.50 307 VAL A C 1
ATOM 2330 O O . VAL A 1 307 ? 6.981 -5.513 19.439 1.00 94.50 307 VAL A O 1
ATOM 2333 N N . PHE A 1 308 ? 5.260 -6.480 20.509 1.00 92.75 308 PHE A N 1
ATOM 2334 C CA . PHE A 1 308 ? 4.429 -5.282 20.573 1.00 92.75 308 PHE A CA 1
ATOM 2335 C C . PHE A 1 308 ? 5.108 -4.161 21.366 1.00 92.75 308 PHE A C 1
ATOM 2337 O O . PHE A 1 308 ? 5.107 -3.015 20.921 1.00 92.75 308 PHE A O 1
ATOM 2344 N N . GLN A 1 309 ? 5.745 -4.488 22.494 1.00 93.88 309 GLN A N 1
ATOM 2345 C CA . GLN A 1 309 ? 6.496 -3.527 23.299 1.00 93.88 309 GLN A CA 1
ATOM 2346 C C . GLN A 1 309 ? 7.679 -2.939 22.520 1.00 93.88 309 GLN A C 1
ATOM 2348 O O . GLN A 1 309 ? 7.893 -1.729 22.555 1.00 93.88 309 GLN A O 1
ATOM 2353 N N . VAL A 1 310 ? 8.423 -3.768 21.780 1.00 92.81 310 VAL A N 1
ATOM 2354 C CA . VAL A 1 310 ? 9.546 -3.308 20.944 1.00 92.81 310 VAL A CA 1
ATOM 2355 C C . VAL A 1 310 ? 9.057 -2.378 19.831 1.00 92.81 310 VAL A C 1
ATOM 2357 O O . VAL A 1 310 ? 9.642 -1.315 19.629 1.00 92.81 310 VAL A O 1
ATOM 2360 N N . ILE A 1 311 ? 7.964 -2.729 19.146 1.00 88.94 311 ILE A N 1
ATOM 2361 C CA . ILE A 1 311 ? 7.363 -1.883 18.101 1.00 88.94 311 ILE A CA 1
ATOM 2362 C C . ILE A 1 311 ? 6.850 -0.568 18.696 1.00 88.94 311 ILE A C 1
ATOM 2364 O O . ILE A 1 311 ? 7.080 0.494 18.120 1.00 88.94 311 ILE A O 1
ATOM 2368 N N . HIS A 1 312 ? 6.182 -0.621 19.851 1.00 90.94 312 HIS A N 1
ATOM 2369 C CA . HIS A 1 312 ? 5.685 0.565 20.538 1.00 90.94 312 HIS A CA 1
ATOM 2370 C C . HIS A 1 312 ? 6.828 1.530 20.863 1.00 90.94 312 HIS A C 1
ATOM 2372 O O . HIS A 1 312 ? 6.745 2.691 20.472 1.00 90.94 312 HIS A O 1
ATOM 2378 N N . VAL A 1 313 ? 7.910 1.031 21.475 1.00 89.25 313 VAL A N 1
ATOM 2379 C CA . VAL A 1 313 ? 9.104 1.830 21.796 1.00 89.25 313 VAL A CA 1
ATOM 2380 C C . VAL A 1 313 ? 9.754 2.400 20.537 1.00 89.25 313 VAL A C 1
ATOM 2382 O O . VAL A 1 313 ? 10.171 3.553 20.548 1.00 89.25 313 VAL A O 1
ATOM 2385 N N . PHE A 1 314 ? 9.828 1.634 19.446 1.00 88.31 314 PHE A N 1
ATOM 2386 C CA . PHE A 1 314 ? 10.396 2.120 18.187 1.00 88.31 314 PHE A CA 1
ATOM 2387 C C . PHE A 1 314 ? 9.586 3.286 17.599 1.00 88.31 314 PHE A C 1
ATOM 2389 O O . PHE A 1 314 ? 10.166 4.304 17.228 1.00 88.31 314 PHE A O 1
ATOM 2396 N N . LEU A 1 315 ? 8.255 3.168 17.564 1.00 88.38 315 LEU A N 1
ATOM 2397 C CA . LEU A 1 315 ? 7.370 4.194 17.002 1.00 88.38 315 LEU A CA 1
ATOM 2398 C C . LEU A 1 315 ? 7.228 5.436 17.891 1.00 88.38 315 LEU A C 1
ATOM 2400 O O . LEU A 1 315 ? 7.013 6.521 17.356 1.00 88.38 315 LEU A O 1
ATOM 2404 N N . SER A 1 316 ? 7.324 5.276 19.216 1.00 93.12 316 SER A N 1
ATOM 2405 C CA . SER A 1 316 ? 7.237 6.381 20.180 1.00 93.12 316 SER A CA 1
ATOM 2406 C C . SER A 1 316 ? 8.583 7.041 20.470 1.00 93.12 316 SER A C 1
ATOM 2408 O O . SER A 1 316 ? 8.624 8.098 21.099 1.00 93.12 316 SER A O 1
ATOM 2410 N N . SER A 1 317 ? 9.699 6.413 20.083 1.00 94.69 317 SER A N 1
ATOM 2411 C CA . SER A 1 317 ? 11.020 6.977 20.348 1.00 94.69 317 SER A CA 1
ATOM 2412 C C . SER A 1 317 ? 11.259 8.233 19.508 1.00 94.69 317 SER A C 1
ATOM 2414 O O . SER A 1 317 ? 10.960 8.234 18.311 1.00 94.69 317 SER A O 1
ATOM 2416 N N . PRO A 1 318 ? 11.803 9.304 20.109 1.00 96.44 318 PRO A N 1
ATOM 2417 C CA . PRO A 1 318 ? 12.195 10.474 19.348 1.00 96.44 318 PRO A CA 1
ATOM 2418 C C . PRO A 1 318 ? 13.354 10.126 18.405 1.00 96.44 318 PRO A C 1
ATOM 2420 O O . PRO A 1 318 ? 14.142 9.213 18.674 1.00 96.44 318 PRO A O 1
ATOM 2423 N N . LEU A 1 319 ? 13.463 10.860 17.299 1.00 96.19 319 LEU A N 1
ATOM 2424 C CA . LEU A 1 319 ? 14.486 10.642 16.286 1.00 96.19 319 LEU A CA 1
ATOM 2425 C C . LEU A 1 319 ? 15.877 10.881 16.886 1.00 96.19 319 LEU A C 1
ATOM 2427 O O . LEU A 1 319 ? 16.188 11.985 17.349 1.00 96.19 319 LEU A O 1
ATOM 2431 N N . LYS A 1 320 ? 16.704 9.833 16.874 1.00 96.31 320 LYS A N 1
ATOM 2432 C CA . LYS A 1 320 ? 18.068 9.859 17.412 1.00 96.31 320 LYS A CA 1
ATOM 2433 C C . LYS A 1 320 ? 19.066 10.420 16.394 1.00 96.31 320 LYS A C 1
ATOM 2435 O O . LYS A 1 320 ? 18.820 10.334 15.186 1.00 96.31 320 LYS A O 1
ATOM 2440 N N . PRO A 1 321 ? 20.231 10.928 16.838 1.00 97.06 321 PRO A N 1
ATOM 2441 C CA . PRO A 1 321 ? 21.323 11.260 15.932 1.00 97.06 321 PRO A CA 1
ATOM 2442 C C . PRO A 1 321 ? 21.677 10.080 15.016 1.00 97.06 321 PRO A C 1
ATOM 2444 O O . PRO A 1 321 ? 21.695 8.922 15.438 1.00 97.06 321 PRO A O 1
ATOM 2447 N N . ASN A 1 322 ? 21.935 10.383 13.749 1.00 96.38 322 ASN A N 1
ATOM 2448 C CA . ASN A 1 322 ? 22.182 9.470 12.636 1.00 96.38 322 ASN A CA 1
ATOM 2449 C C . ASN A 1 322 ? 21.031 8.522 12.254 1.00 96.38 322 ASN A C 1
ATOM 2451 O O . ASN A 1 322 ? 21.187 7.745 11.308 1.00 96.38 322 ASN A O 1
ATOM 2455 N N . GLN A 1 323 ? 19.872 8.593 12.914 1.00 96.12 323 GLN A N 1
ATOM 2456 C CA . GLN A 1 323 ? 18.687 7.838 12.514 1.00 96.12 323 GLN A CA 1
ATOM 2457 C C . GLN A 1 323 ? 18.008 8.513 11.317 1.00 96.12 323 GLN A C 1
ATOM 2459 O O . GLN A 1 323 ? 17.728 9.710 11.344 1.00 96.12 323 GLN A O 1
ATOM 2464 N N . VAL A 1 324 ? 17.730 7.738 10.265 1.00 96.50 324 VAL A N 1
ATOM 2465 C CA . VAL A 1 324 ? 17.062 8.233 9.054 1.00 96.50 324 VAL A CA 1
ATOM 2466 C C . VAL A 1 324 ? 15.565 7.941 9.130 1.00 96.50 324 VAL A C 1
ATOM 2468 O O . VAL A 1 324 ? 15.158 6.779 9.163 1.00 96.50 324 VAL A O 1
ATOM 2471 N N . LEU A 1 325 ? 14.743 8.988 9.104 1.00 96.94 325 LEU A N 1
ATOM 2472 C CA . LEU A 1 325 ? 13.301 8.898 8.899 1.00 96.94 325 LEU A CA 1
ATOM 2473 C C . LEU A 1 325 ? 13.011 8.926 7.394 1.00 96.94 325 LEU A C 1
ATOM 2475 O O . LEU A 1 325 ? 13.127 9.969 6.753 1.00 96.94 325 LEU A O 1
ATOM 2479 N N . SER A 1 326 ? 12.691 7.766 6.820 1.00 96.31 326 SER A N 1
ATOM 2480 C CA . SER A 1 326 ? 12.463 7.618 5.374 1.00 96.31 326 SER A CA 1
ATOM 2481 C C . SER A 1 326 ? 11.142 8.262 4.922 1.00 96.31 326 SER A C 1
ATOM 2483 O O . SER A 1 326 ? 10.209 8.338 5.721 1.00 96.31 326 SER A O 1
ATOM 2485 N N . PRO A 1 327 ? 11.011 8.681 3.648 1.00 96.88 327 PRO A N 1
ATOM 2486 C CA . PRO A 1 327 ? 9.748 9.200 3.133 1.00 96.88 327 PRO A CA 1
ATOM 2487 C C . PRO A 1 327 ? 8.605 8.179 3.202 1.00 96.88 327 PRO A C 1
ATOM 2489 O O . PRO A 1 327 ? 8.811 6.990 2.961 1.00 96.88 327 PRO A O 1
ATOM 2492 N N . GLY A 1 328 ? 7.400 8.657 3.508 1.00 95.12 328 GLY A N 1
ATOM 2493 C CA . GLY A 1 328 ? 6.194 7.858 3.731 1.00 95.12 328 GLY A CA 1
ATOM 2494 C C . GLY A 1 328 ? 6.085 7.248 5.133 1.00 95.12 328 GLY A C 1
ATOM 2495 O O . GLY A 1 328 ? 5.098 6.575 5.415 1.00 95.12 328 GLY A O 1
ATOM 2496 N N . ILE A 1 329 ? 7.077 7.453 6.006 1.00 94.94 329 ILE A N 1
ATOM 2497 C CA . ILE A 1 329 ? 7.032 6.981 7.392 1.00 94.94 329 ILE A CA 1
ATOM 2498 C C . ILE A 1 329 ? 6.467 8.073 8.300 1.00 94.94 329 ILE A C 1
ATOM 2500 O O . ILE A 1 329 ? 6.871 9.237 8.229 1.00 94.94 329 ILE A O 1
ATOM 2504 N N . THR A 1 330 ? 5.582 7.652 9.202 1.00 95.88 330 THR A N 1
ATOM 2505 C CA . THR A 1 330 ? 4.999 8.482 10.256 1.00 95.88 330 THR A CA 1
ATOM 2506 C C . THR A 1 330 ? 5.416 7.942 11.622 1.00 95.88 330 THR A C 1
ATOM 2508 O O . THR A 1 330 ? 5.273 6.748 11.897 1.00 95.88 330 THR A O 1
ATOM 2511 N N . LEU A 1 331 ? 5.938 8.815 12.482 1.00 95.62 331 LEU A N 1
ATOM 2512 C CA . LEU A 1 331 ? 6.171 8.541 13.900 1.00 95.62 331 LEU A CA 1
ATOM 2513 C C . LEU A 1 331 ? 5.017 9.120 14.714 1.00 95.62 331 LEU A C 1
ATOM 2515 O O . LEU A 1 331 ? 4.502 10.189 14.396 1.00 95.62 331 LEU A O 1
ATOM 2519 N N . HIS A 1 332 ? 4.631 8.438 15.784 1.00 95.94 332 HIS A N 1
ATOM 2520 C CA . HIS A 1 332 ? 3.543 8.874 16.654 1.00 95.94 332 HIS A CA 1
ATOM 2521 C C . HIS A 1 332 ? 4.075 9.026 18.068 1.00 95.94 332 HIS A C 1
ATOM 2523 O O . HIS A 1 332 ? 4.722 8.111 18.572 1.00 95.94 332 HIS A O 1
ATOM 2529 N N . GLU A 1 333 ? 3.751 10.125 18.742 1.00 95.38 333 GLU A N 1
ATOM 2530 C CA . GLU A 1 333 ? 4.190 10.354 20.123 1.00 95.38 333 GLU A CA 1
ATOM 2531 C C . GLU A 1 333 ? 3.714 9.226 21.057 1.00 95.38 333 GLU A C 1
ATOM 2533 O O . GLU A 1 333 ? 4.457 8.723 21.897 1.00 95.38 333 GLU A O 1
ATOM 2538 N N . ALA A 1 334 ? 2.490 8.734 20.841 1.00 94.69 334 ALA A N 1
ATOM 2539 C CA . ALA A 1 334 ? 1.922 7.612 21.585 1.00 94.69 334 ALA A CA 1
ATOM 2540 C C . ALA A 1 334 ? 2.322 6.221 21.040 1.00 94.69 334 ALA A C 1
ATOM 2542 O O . ALA A 1 334 ? 1.778 5.206 21.492 1.00 94.69 334 ALA A O 1
ATOM 2543 N N . GLY A 1 335 ? 3.228 6.144 20.059 1.00 92.50 335 GLY A N 1
ATOM 2544 C CA . GLY A 1 335 ? 3.609 4.903 19.385 1.00 92.50 335 GLY A CA 1
ATOM 2545 C C . GLY A 1 335 ? 2.389 4.153 18.846 1.00 92.50 335 GLY A C 1
ATOM 2546 O O . GLY A 1 335 ? 1.485 4.747 18.261 1.00 92.50 335 GLY A O 1
ATOM 2547 N N . LEU A 1 336 ? 2.317 2.842 19.102 1.00 89.81 336 LEU A N 1
ATOM 2548 C CA . LEU A 1 336 ? 1.187 2.018 18.653 1.00 89.81 336 LEU A CA 1
ATOM 2549 C C . LEU A 1 336 ? -0.151 2.315 19.365 1.00 89.81 336 LEU A C 1
ATOM 2551 O O . LEU A 1 336 ? -1.203 1.901 18.884 1.00 89.81 336 LEU A O 1
ATOM 2555 N N . LEU A 1 337 ? -0.140 3.035 20.495 1.00 90.38 337 LEU A N 1
ATOM 2556 C CA . LEU A 1 337 ? -1.381 3.394 21.196 1.00 90.38 337 LEU A CA 1
ATOM 2557 C C . LEU A 1 337 ? -2.186 4.463 20.445 1.00 90.38 337 LEU A C 1
ATOM 2559 O O . LEU A 1 337 ? -3.364 4.628 20.742 1.00 90.38 337 LEU A O 1
ATOM 2563 N N . SER A 1 338 ? -1.586 5.128 19.453 1.00 88.44 338 SER A N 1
ATOM 2564 C CA . SER A 1 338 ? -2.282 6.038 18.531 1.00 88.44 338 SER A CA 1
ATOM 2565 C C . SER A 1 338 ? -3.352 5.342 17.675 1.00 88.44 338 SER A C 1
ATOM 2567 O O . SER A 1 338 ? -4.254 5.998 17.163 1.00 88.44 338 SER A O 1
ATOM 2569 N N . LEU A 1 339 ? -3.296 4.008 17.541 1.00 83.94 339 LEU A N 1
ATOM 2570 C CA . LEU A 1 339 ? -4.333 3.224 16.858 1.00 83.94 339 LEU A CA 1
ATOM 2571 C C . LEU A 1 339 ? -5.607 3.058 17.698 1.00 83.94 339 LEU A C 1
ATOM 2573 O O . LEU A 1 339 ? -6.642 2.650 17.168 1.00 83.94 339 LEU A O 1
ATOM 2577 N N . LEU A 1 340 ? -5.548 3.332 19.005 1.00 88.00 340 LEU A N 1
ATOM 2578 C CA . LEU A 1 340 ? -6.722 3.282 19.866 1.00 88.00 340 LEU A CA 1
ATOM 2579 C C . LEU A 1 340 ? -7.492 4.606 19.748 1.00 88.00 340 LEU A C 1
ATOM 2581 O O . LEU A 1 340 ? -6.898 5.668 19.919 1.00 88.00 340 LEU A O 1
ATOM 2585 N N . PRO A 1 341 ? -8.823 4.573 19.550 1.00 81.81 341 PRO A N 1
ATOM 2586 C CA . PRO A 1 341 ? -9.629 5.769 19.280 1.00 81.81 341 PRO A CA 1
ATOM 2587 C C . PRO A 1 341 ? -9.720 6.757 20.456 1.00 81.81 341 PRO A C 1
ATOM 2589 O O . PRO A 1 341 ? -10.353 7.796 20.327 1.00 81.81 341 PRO A O 1
ATOM 2592 N N . PHE A 1 342 ? -9.127 6.436 21.607 1.00 86.00 342 PHE A N 1
ATOM 2593 C CA . PHE A 1 342 ? -9.249 7.204 22.847 1.00 86.00 342 PHE A CA 1
ATOM 2594 C C . PHE A 1 342 ? -8.035 8.082 23.156 1.00 86.00 342 PHE A C 1
ATOM 2596 O O . PHE A 1 342 ? -8.046 8.776 24.171 1.00 86.00 342 PHE A O 1
ATOM 2603 N N . LYS A 1 343 ? -6.972 8.027 22.344 1.00 86.19 343 LYS A N 1
ATOM 2604 C CA . LYS A 1 343 ? -5.747 8.783 22.606 1.00 86.19 343 LYS A CA 1
ATOM 2605 C C . LYS A 1 343 ? -5.364 9.612 21.391 1.00 86.19 343 LYS A C 1
ATOM 2607 O O . LYS A 1 343 ? -4.739 9.117 20.459 1.00 86.19 343 LYS A O 1
ATOM 2612 N N . GLU A 1 344 ? -5.736 10.884 21.433 1.00 92.06 344 GLU A N 1
ATOM 2613 C CA . GLU A 1 344 ? -5.188 11.887 20.528 1.00 92.06 344 GLU A CA 1
ATOM 2614 C C . GLU A 1 344 ? -3.693 12.047 20.836 1.00 92.06 344 GLU A C 1
ATOM 2616 O O . GLU A 1 344 ? -3.279 12.072 21.999 1.00 92.06 344 GLU A O 1
ATOM 2621 N N . SER A 1 345 ? -2.860 12.072 19.801 1.00 94.94 345 SER A N 1
ATOM 2622 C CA . SER A 1 345 ? -1.409 12.182 19.948 1.00 94.94 345 SER A CA 1
ATOM 2623 C C . SER A 1 345 ? -0.820 12.883 18.743 1.00 94.94 345 SER A C 1
ATOM 2625 O O . SER A 1 345 ? -1.285 12.644 17.625 1.00 94.94 345 SER A O 1
ATOM 2627 N N . SER A 1 346 ? 0.237 13.656 18.957 1.00 96.12 346 SER A N 1
ATOM 2628 C CA . SER A 1 346 ? 0.962 14.278 17.861 1.00 96.12 346 SER A CA 1
ATOM 2629 C C . SER A 1 346 ? 1.639 13.226 16.971 1.00 96.12 346 SER A C 1
ATOM 2631 O O . SER A 1 346 ? 1.971 12.113 17.406 1.00 96.12 346 SER A O 1
ATOM 2633 N N . SER A 1 347 ? 1.826 13.558 15.694 1.00 96.62 347 SER A N 1
ATOM 2634 C CA . SER A 1 347 ? 2.488 12.685 14.719 1.00 96.62 347 SER A CA 1
ATOM 2635 C C . SER A 1 347 ? 3.459 13.460 13.834 1.00 96.62 347 SER A C 1
ATOM 2637 O O . SER A 1 347 ? 3.155 14.561 13.387 1.00 96.62 347 SER A O 1
ATOM 2639 N N . LEU A 1 348 ? 4.642 12.892 13.607 1.00 97.62 348 LEU A N 1
ATOM 2640 C CA . LEU A 1 348 ? 5.670 13.434 12.724 1.00 97.62 348 LEU A CA 1
ATOM 2641 C C . LEU A 1 348 ? 5.666 12.626 11.427 1.00 97.62 348 LEU A C 1
ATOM 2643 O O . LEU A 1 348 ? 5.974 11.435 11.443 1.00 97.62 348 LEU A O 1
ATOM 2647 N N . GLU A 1 349 ? 5.363 13.267 10.307 1.00 97.38 349 GLU A N 1
ATOM 2648 C CA . GLU A 1 349 ? 5.351 12.636 8.989 1.00 97.38 349 GLU A CA 1
ATOM 2649 C C . GLU A 1 349 ? 6.520 13.126 8.135 1.00 97.38 349 GLU A C 1
ATOM 2651 O O . GLU A 1 349 ? 6.758 14.332 8.020 1.00 97.38 349 GLU A O 1
ATOM 2656 N N . MET A 1 350 ? 7.217 12.194 7.482 1.00 97.75 350 MET A N 1
ATOM 2657 C CA . MET A 1 350 ? 8.160 12.512 6.414 1.00 97.75 350 MET A CA 1
ATOM 2658 C C . MET A 1 350 ? 7.495 12.304 5.050 1.00 97.75 350 MET A C 1
ATOM 2660 O O . MET A 1 350 ? 7.361 11.179 4.577 1.00 97.75 350 MET A O 1
ATOM 2664 N N . GLY A 1 351 ? 7.106 13.384 4.383 1.00 97.00 351 GLY A N 1
ATOM 2665 C CA . GLY A 1 351 ? 6.493 13.354 3.057 1.00 97.00 351 GLY A CA 1
ATOM 2666 C C . GLY A 1 351 ? 7.474 12.996 1.934 1.00 97.00 351 GLY A C 1
ATOM 2667 O O . GLY A 1 351 ? 8.687 13.200 2.025 1.00 97.00 351 GLY A O 1
ATOM 2668 N N . THR A 1 352 ? 6.939 12.506 0.814 1.00 95.31 352 THR A N 1
ATOM 2669 C CA . THR A 1 352 ? 7.716 12.133 -0.388 1.00 95.31 352 THR A CA 1
ATOM 2670 C C . THR A 1 352 ? 8.337 13.324 -1.119 1.00 95.31 352 THR A C 1
ATOM 2672 O O . THR A 1 352 ? 9.296 13.154 -1.866 1.00 95.31 352 THR A O 1
ATOM 2675 N N . GLN A 1 353 ? 7.839 14.534 -0.862 1.00 95.75 353 GLN A N 1
ATOM 2676 C CA . GLN A 1 353 ? 8.312 15.784 -1.463 1.00 95.75 353 GLN A CA 1
ATOM 2677 C C . GLN A 1 353 ? 9.443 16.454 -0.664 1.00 95.75 353 GLN A C 1
ATOM 2679 O O . GLN A 1 353 ? 9.728 17.630 -0.867 1.00 95.75 353 GLN A O 1
ATOM 2684 N N . GLY A 1 354 ? 10.089 15.733 0.260 1.00 96.12 354 GLY A N 1
ATOM 2685 C CA . GLY A 1 354 ? 11.145 16.308 1.101 1.00 96.12 354 GLY A CA 1
ATOM 2686 C C . GLY A 1 354 ? 10.593 17.259 2.166 1.00 96.12 354 GLY A C 1
ATOM 2687 O O . GLY A 1 354 ? 11.305 18.138 2.644 1.00 96.12 354 GLY A O 1
ATOM 2688 N N . THR A 1 355 ? 9.319 17.105 2.519 1.00 97.44 355 THR A N 1
ATOM 2689 C CA . THR A 1 355 ? 8.630 17.901 3.537 1.00 97.44 355 THR A CA 1
ATOM 2690 C C . THR A 1 355 ? 8.446 17.073 4.793 1.00 97.44 355 THR A C 1
ATOM 2692 O O . THR A 1 355 ? 7.871 15.991 4.722 1.00 97.44 355 THR A O 1
ATOM 2695 N N . MET A 1 356 ? 8.884 17.581 5.936 1.00 97.81 356 MET A N 1
ATOM 2696 C CA . MET A 1 356 ? 8.651 16.952 7.229 1.00 97.81 356 MET A CA 1
ATOM 2697 C C . MET A 1 356 ? 7.657 17.797 8.024 1.00 97.81 356 MET A C 1
ATOM 2699 O O . MET A 1 356 ? 7.897 18.985 8.243 1.00 97.81 356 MET A O 1
ATOM 2703 N N . THR A 1 357 ? 6.540 17.199 8.424 1.00 97.44 357 THR A N 1
ATOM 2704 C CA . THR A 1 357 ? 5.406 17.914 9.025 1.00 97.44 357 THR A CA 1
ATOM 2705 C C . THR A 1 357 ? 5.097 17.331 10.394 1.00 97.44 357 THR A C 1
ATOM 2707 O O . THR A 1 357 ? 4.968 16.112 10.524 1.00 97.44 357 THR A O 1
ATOM 2710 N N . LEU A 1 358 ? 4.960 18.193 11.402 1.00 97.31 358 LEU A N 1
ATOM 2711 C CA . LEU A 1 358 ? 4.418 17.811 12.699 1.00 97.31 358 LEU A CA 1
ATOM 2712 C C . LEU A 1 358 ? 2.937 18.166 12.761 1.00 97.31 358 LEU A C 1
ATOM 2714 O O . LEU A 1 358 ? 2.556 19.326 12.588 1.00 97.31 358 LEU A O 1
ATOM 2718 N N . TYR A 1 359 ? 2.125 17.155 13.033 1.00 96.81 359 TYR A N 1
ATOM 2719 C CA . TYR A 1 359 ? 0.708 17.291 13.310 1.00 96.81 359 TYR A CA 1
ATOM 2720 C C . TYR A 1 359 ? 0.469 17.193 14.812 1.00 96.81 359 TYR A C 1
ATOM 2722 O O . TYR A 1 359 ? 0.961 16.254 15.441 1.00 96.81 359 TYR A O 1
ATOM 2730 N N . GLY A 1 360 ? -0.312 18.119 15.361 1.00 95.81 360 GLY A N 1
ATOM 2731 C CA . GLY A 1 360 ? -0.783 18.064 16.741 1.00 95.81 360 GLY A CA 1
ATOM 2732 C C . GLY A 1 360 ? -1.849 16.978 16.959 1.00 95.81 360 GLY A C 1
ATOM 2733 O O . GLY A 1 360 ? -2.256 16.293 16.010 1.00 95.81 360 GLY A O 1
ATOM 2734 N N . PRO A 1 361 ? -2.368 16.827 18.191 1.00 94.88 361 PRO A N 1
ATOM 2735 C CA . PRO A 1 361 ? -3.373 15.812 18.530 1.00 94.88 361 PRO A CA 1
ATOM 2736 C C . PRO A 1 361 ? -4.681 15.955 17.728 1.00 94.88 361 PRO A C 1
ATOM 2738 O O . PRO A 1 361 ? -5.302 14.960 17.354 1.00 94.88 361 PRO A O 1
ATOM 2741 N N . SER A 1 362 ? -5.043 17.194 17.383 1.00 93.94 362 SER A N 1
ATOM 2742 C CA . SER A 1 362 ? -6.201 17.585 16.565 1.00 93.94 362 SER A CA 1
ATOM 2743 C C . SER A 1 362 ? -5.990 17.406 15.050 1.00 93.94 362 SER A C 1
ATOM 2745 O O . SER A 1 362 ? -6.890 17.701 14.262 1.00 93.94 362 SER A O 1
ATOM 2747 N N . LYS A 1 363 ? -4.810 16.921 14.628 1.00 93.38 363 LYS A N 1
ATOM 2748 C CA . LYS A 1 363 ? -4.319 16.881 13.235 1.00 93.38 363 LYS A CA 1
ATOM 2749 C C . LYS A 1 363 ? -4.079 18.249 12.589 1.00 93.38 363 LYS A C 1
ATOM 2751 O O . LYS A 1 363 ? -3.942 18.330 11.367 1.00 93.38 363 LYS A O 1
ATOM 2756 N N . GLU A 1 364 ? -4.001 19.318 13.373 1.00 95.50 364 GLU A N 1
ATOM 2757 C CA . GLU A 1 364 ? -3.525 20.609 12.876 1.00 95.50 364 GLU A CA 1
ATOM 2758 C C . GLU A 1 364 ? -2.004 20.606 12.675 1.00 95.50 364 GLU A C 1
ATOM 2760 O O . GLU A 1 364 ? -1.283 19.868 13.344 1.00 95.50 364 GLU A O 1
ATOM 2765 N N . ILE A 1 365 ? -1.505 21.407 11.732 1.00 95.62 365 ILE A N 1
ATOM 2766 C CA . ILE A 1 365 ? -0.066 21.502 11.457 1.00 95.62 365 ILE A CA 1
ATOM 2767 C C . ILE A 1 365 ? 0.569 22.434 12.490 1.00 95.62 365 ILE A C 1
ATOM 2769 O O . ILE A 1 365 ? 0.353 23.646 12.446 1.00 95.62 365 ILE A O 1
ATOM 2773 N N . GLU A 1 366 ? 1.394 21.884 13.377 1.00 95.62 366 GLU A N 1
ATOM 2774 C CA . GLU A 1 366 ? 2.119 22.665 14.384 1.00 95.62 366 GLU A CA 1
ATOM 2775 C C . GLU A 1 366 ? 3.345 23.353 13.771 1.00 95.62 366 GLU A C 1
ATOM 2777 O O . GLU A 1 366 ? 3.582 24.550 13.979 1.00 95.62 366 GLU A O 1
ATOM 2782 N N . TRP A 1 367 ? 4.103 22.606 12.966 1.00 96.25 367 TRP A N 1
ATOM 2783 C CA . TRP A 1 367 ? 5.198 23.134 12.161 1.00 96.25 367 TRP A CA 1
ATOM 2784 C C . TRP A 1 367 ? 5.501 22.261 10.945 1.00 96.25 367 TRP A C 1
ATOM 2786 O O . TRP A 1 367 ? 5.166 21.076 10.883 1.00 96.25 367 TRP A O 1
ATOM 2796 N N . GLN A 1 368 ? 6.179 22.864 9.971 1.00 96.56 368 GLN A N 1
ATOM 2797 C CA . GLN A 1 368 ? 6.608 22.206 8.747 1.00 96.56 368 GLN A CA 1
ATOM 2798 C C . GLN A 1 368 ? 8.033 22.611 8.368 1.00 96.56 368 GLN A C 1
ATOM 2800 O O . GLN A 1 368 ? 8.436 23.776 8.455 1.00 96.56 368 GLN A O 1
ATOM 2805 N N . ILE A 1 369 ? 8.803 21.621 7.934 1.00 97.00 369 ILE A N 1
ATOM 2806 C CA . ILE A 1 369 ? 10.185 21.761 7.501 1.00 97.00 369 ILE A CA 1
ATOM 2807 C C . ILE A 1 369 ? 10.286 21.320 6.044 1.00 97.00 369 ILE A C 1
ATOM 2809 O O . ILE A 1 369 ? 9.867 20.221 5.687 1.00 97.00 369 ILE A O 1
ATOM 2813 N N . PHE A 1 370 ? 10.879 22.169 5.210 1.00 96.44 370 PHE A N 1
ATOM 2814 C CA . PHE A 1 370 ? 11.108 21.892 3.795 1.00 96.44 370 PHE A CA 1
ATOM 2815 C C . PHE A 1 370 ? 12.581 21.577 3.559 1.00 96.44 370 PHE A C 1
ATOM 2817 O O . PHE A 1 370 ? 13.467 22.299 4.021 1.00 96.44 370 PHE A O 1
ATOM 2824 N N . GLY A 1 371 ? 12.837 20.501 2.826 1.00 95.81 371 GLY A N 1
ATOM 2825 C CA . GLY A 1 371 ? 14.169 20.026 2.494 1.00 95.81 371 GLY A CA 1
ATOM 2826 C C . GLY A 1 371 ? 14.306 19.610 1.036 1.00 95.81 371 GLY A C 1
ATOM 2827 O O . GLY A 1 371 ? 13.444 19.887 0.204 1.00 95.81 371 GLY A O 1
ATOM 2828 N N . ALA A 1 372 ? 15.419 18.952 0.714 1.00 95.69 372 ALA A N 1
ATOM 2829 C CA . ALA A 1 372 ? 15.636 18.408 -0.620 1.00 95.69 372 ALA A CA 1
ATOM 2830 C C . ALA A 1 372 ? 15.021 17.009 -0.763 1.00 95.69 372 ALA A C 1
ATOM 2832 O O . ALA A 1 372 ? 14.933 16.246 0.197 1.00 95.69 372 ALA A O 1
ATOM 2833 N N . THR A 1 373 ? 14.649 16.649 -1.988 1.00 94.44 373 THR A N 1
ATOM 2834 C CA . THR A 1 373 ? 14.334 15.270 -2.375 1.00 94.44 373 THR A CA 1
ATOM 2835 C C . THR A 1 373 ? 15.552 14.618 -3.022 1.00 94.44 373 THR A C 1
ATOM 2837 O O . THR A 1 373 ? 16.367 15.298 -3.647 1.00 94.44 373 THR A O 1
ATOM 2840 N N . CYS A 1 374 ? 15.682 13.296 -2.881 1.00 92.38 374 CYS A N 1
ATOM 2841 C CA . CYS A 1 374 ? 16.679 12.525 -3.623 1.00 92.38 374 CYS A CA 1
ATOM 2842 C C . CYS A 1 374 ? 16.091 12.119 -4.986 1.00 92.38 374 CYS A C 1
ATOM 2844 O O . CYS A 1 374 ? 15.181 11.290 -5.009 1.00 92.38 374 CYS A O 1
ATOM 2846 N N . PRO A 1 375 ? 16.572 12.671 -6.118 1.00 85.12 375 PRO A N 1
ATOM 2847 C CA . PRO A 1 375 ? 16.032 12.355 -7.444 1.00 85.12 375 PRO A CA 1
ATOM 2848 C C . PRO A 1 375 ? 16.395 10.936 -7.910 1.00 85.12 375 PRO A C 1
ATOM 2850 O O . PRO A 1 375 ? 15.691 10.366 -8.742 1.00 85.12 375 PRO A O 1
ATOM 2853 N N . ALA A 1 376 ? 17.469 10.354 -7.369 1.00 81.62 376 ALA A N 1
ATOM 2854 C CA . ALA A 1 376 ? 17.891 8.984 -7.629 1.00 81.62 376 ALA A CA 1
ATOM 2855 C C . ALA A 1 376 ? 18.620 8.391 -6.404 1.00 81.62 376 ALA A C 1
ATOM 2857 O O . ALA A 1 376 ? 19.263 9.128 -5.655 1.00 81.62 376 ALA A O 1
ATOM 2858 N N . PRO A 1 377 ? 18.571 7.061 -6.197 1.00 72.00 377 PRO A N 1
ATOM 2859 C CA . PRO A 1 377 ? 19.234 6.391 -5.073 1.00 72.00 377 PRO A CA 1
ATOM 2860 C C . PRO A 1 377 ? 20.772 6.344 -5.168 1.00 72.00 377 PRO A C 1
ATOM 2862 O O . PRO A 1 377 ? 21.408 5.815 -4.264 1.00 72.00 377 PRO A O 1
ATOM 2865 N N . SER A 1 378 ? 21.375 6.852 -6.249 1.00 71.31 378 SER A N 1
ATOM 2866 C CA . SER A 1 378 ? 22.810 6.724 -6.546 1.00 71.31 378 SER A CA 1
ATOM 2867 C C . SER A 1 378 ? 23.630 8.000 -6.353 1.00 71.31 378 SER A C 1
ATOM 2869 O O . SER A 1 378 ? 24.810 8.002 -6.689 1.00 71.31 378 SER A O 1
ATOM 2871 N N . ASP A 1 379 ? 23.031 9.091 -5.875 1.00 82.06 379 ASP A N 1
ATOM 2872 C CA . ASP A 1 379 ? 23.789 10.316 -5.627 1.00 82.06 379 ASP A CA 1
ATOM 2873 C C . ASP A 1 379 ? 24.584 10.168 -4.325 1.00 82.06 379 ASP A C 1
ATOM 2875 O O . ASP A 1 379 ? 24.011 10.130 -3.233 1.00 82.06 379 ASP A O 1
ATOM 2879 N N . ASP A 1 380 ? 25.911 10.080 -4.449 1.00 80.69 380 ASP A N 1
ATOM 2880 C CA . ASP A 1 380 ? 26.842 10.026 -3.322 1.00 80.69 380 ASP A CA 1
ATOM 2881 C C . ASP A 1 380 ? 26.593 11.219 -2.381 1.00 80.69 380 ASP A C 1
ATOM 2883 O O . ASP A 1 380 ? 26.873 12.373 -2.705 1.00 80.69 380 ASP A O 1
ATOM 2887 N N . GLY A 1 381 ? 26.029 10.935 -1.204 1.00 86.31 381 GLY A N 1
ATOM 2888 C CA . GLY A 1 381 ? 25.687 11.935 -0.186 1.00 86.31 381 GLY A CA 1
ATOM 2889 C C . GLY A 1 381 ? 24.195 12.255 -0.060 1.00 86.31 381 GLY A C 1
ATOM 2890 O O . GLY A 1 381 ? 23.804 12.878 0.930 1.00 86.31 381 GLY A O 1
ATOM 2891 N N . CYS A 1 382 ? 23.341 11.789 -0.975 1.00 93.06 382 CYS A N 1
ATOM 2892 C CA . CYS A 1 382 ? 21.898 11.908 -0.793 1.00 93.06 382 CYS A CA 1
ATOM 2893 C C . CYS A 1 382 ? 21.402 10.874 0.220 1.00 93.06 382 CYS A C 1
ATOM 2895 O O . CYS A 1 382 ? 21.546 9.666 0.033 1.00 93.06 382 CYS A O 1
ATOM 2897 N N . ARG A 1 383 ? 20.799 11.343 1.314 1.00 93.56 383 ARG A N 1
ATOM 2898 C CA . ARG A 1 383 ? 20.133 10.481 2.296 1.00 93.56 383 ARG A CA 1
ATOM 2899 C C . ARG A 1 383 ? 18.631 10.579 2.088 1.00 93.56 383 ARG A C 1
ATOM 2901 O O . ARG A 1 383 ? 18.060 11.649 2.274 1.00 93.56 383 ARG A O 1
ATOM 2908 N N . ASN A 1 384 ? 18.010 9.475 1.680 1.00 94.38 384 ASN A N 1
ATOM 2909 C CA . ASN A 1 384 ? 16.583 9.429 1.375 1.00 94.38 384 ASN A CA 1
ATOM 2910 C C . ASN A 1 384 ? 15.737 9.540 2.657 1.00 94.38 384 ASN A C 1
ATOM 2912 O O . ASN A 1 384 ? 15.452 8.530 3.298 1.00 94.38 384 ASN A O 1
ATOM 2916 N N . GLY A 1 385 ? 15.369 10.765 3.037 1.00 96.19 385 GLY A N 1
ATOM 2917 C CA . GLY A 1 385 ? 14.614 11.054 4.256 1.00 96.19 385 GLY A CA 1
ATOM 2918 C C . GLY A 1 385 ? 15.184 12.223 5.056 1.00 96.19 385 GLY A C 1
ATOM 2919 O O . GLY A 1 385 ? 15.969 13.018 4.534 1.00 96.19 385 GLY A O 1
ATOM 2920 N N . ALA A 1 386 ? 14.786 12.304 6.324 1.00 97.56 386 ALA A N 1
ATOM 2921 C CA . ALA A 1 386 ? 15.320 13.242 7.308 1.00 97.56 386 ALA A CA 1
ATOM 2922 C C . ALA A 1 386 ? 16.304 12.541 8.256 1.00 97.56 386 ALA A C 1
ATOM 2924 O O . ALA A 1 386 ? 16.056 11.416 8.684 1.00 97.56 386 ALA A O 1
ATOM 2925 N N . VAL A 1 387 ? 17.411 13.193 8.601 1.00 97.44 387 VAL A N 1
ATOM 2926 C CA . VAL A 1 387 ? 18.384 12.702 9.586 1.00 97.44 387 VAL A CA 1
ATOM 2927 C C . VAL A 1 387 ? 18.921 13.863 10.406 1.00 97.44 387 VAL A C 1
ATOM 2929 O O . VAL A 1 387 ? 19.252 14.910 9.858 1.00 97.44 387 VAL A O 1
ATOM 2932 N N . LEU A 1 388 ? 19.014 13.676 11.718 1.00 97.31 388 LEU A N 1
ATOM 2933 C CA . LEU A 1 388 ? 19.744 14.583 12.596 1.00 97.31 388 LEU A CA 1
ATOM 2934 C C . LEU A 1 388 ? 21.186 14.093 12.673 1.00 97.31 388 LEU A C 1
ATOM 2936 O O . LEU A 1 388 ? 21.395 12.943 13.045 1.00 97.31 388 LEU A O 1
ATOM 2940 N N . ASP A 1 389 ? 22.175 14.890 12.297 1.00 96.31 389 ASP A N 1
ATOM 2941 C CA . ASP A 1 389 ? 23.571 14.456 12.398 1.00 96.31 389 ASP A CA 1
ATOM 2942 C C . ASP A 1 389 ? 24.131 14.584 13.833 1.00 96.31 389 ASP A C 1
ATOM 2944 O O . ASP A 1 389 ? 23.459 15.048 14.759 1.00 96.31 389 ASP A O 1
ATOM 2948 N N . ASP A 1 390 ? 25.381 14.158 14.038 1.00 95.56 390 ASP A N 1
ATOM 2949 C CA . ASP A 1 390 ? 26.056 14.257 15.341 1.00 95.56 390 ASP A CA 1
ATOM 2950 C C . ASP A 1 390 ? 26.334 15.706 15.780 1.00 95.56 390 ASP A C 1
ATOM 2952 O O . ASP A 1 390 ? 26.521 15.966 16.973 1.00 95.56 390 ASP A O 1
ATOM 2956 N N . ALA A 1 391 ? 26.350 16.657 14.840 1.00 96.25 391 ALA A N 1
ATOM 2957 C CA . ALA A 1 391 ? 26.500 18.079 15.127 1.00 96.25 391 ALA A CA 1
ATOM 2958 C C . ALA A 1 391 ? 25.177 18.726 15.576 1.00 96.25 391 ALA A C 1
ATOM 2960 O O . ALA A 1 391 ? 25.203 19.840 16.116 1.00 96.25 391 ALA A O 1
ATOM 2961 N N . GLY A 1 392 ? 24.046 18.030 15.424 1.00 95.38 392 GLY A N 1
ATOM 2962 C CA . GLY A 1 392 ? 22.703 18.536 15.703 1.00 95.38 392 GLY A CA 1
ATOM 2963 C C . GLY A 1 392 ? 22.092 19.305 14.530 1.00 95.38 392 GLY A C 1
ATOM 2964 O O . GLY A 1 392 ? 21.101 20.013 14.726 1.00 95.38 392 GLY A O 1
ATOM 2965 N N . ASP A 1 393 ? 22.668 19.185 13.336 1.00 97.00 393 ASP A N 1
ATOM 2966 C CA . ASP A 1 393 ? 22.128 19.762 12.113 1.00 97.00 393 ASP A CA 1
ATOM 2967 C C . ASP A 1 393 ? 21.133 18.774 11.485 1.00 97.00 393 ASP A C 1
ATOM 2969 O O . ASP A 1 393 ? 21.392 17.575 11.338 1.00 97.00 393 ASP A O 1
ATOM 2973 N N . LEU A 1 394 ? 19.945 19.273 11.141 1.00 97.50 394 LEU A N 1
ATOM 2974 C CA . LEU A 1 394 ? 18.916 18.473 10.484 1.00 97.50 394 LEU A CA 1
ATOM 2975 C C . LEU A 1 394 ? 19.164 18.476 8.975 1.00 97.50 394 LEU A C 1
ATOM 2977 O O . LEU A 1 394 ? 19.117 19.526 8.330 1.00 97.50 394 LEU A O 1
ATOM 2981 N N . LEU A 1 395 ? 19.382 17.296 8.403 1.00 97.31 395 LEU A N 1
ATOM 2982 C CA . LEU A 1 395 ? 19.555 17.094 6.971 1.00 97.31 395 LEU A CA 1
ATOM 2983 C C . LEU A 1 395 ? 18.303 16.435 6.387 1.00 97.31 395 LEU A C 1
ATOM 2985 O O . LEU A 1 395 ? 17.858 15.403 6.886 1.00 97.31 395 LEU A O 1
ATOM 2989 N N . ILE A 1 396 ? 17.769 16.974 5.293 1.00 97.44 396 ILE A N 1
ATOM 2990 C CA . ILE A 1 396 ? 16.679 16.353 4.529 1.00 97.44 396 ILE A CA 1
ATOM 2991 C C . ILE A 1 396 ? 17.125 16.210 3.075 1.00 97.44 396 ILE A C 1
ATOM 2993 O O . ILE A 1 396 ? 17.528 17.192 2.443 1.00 97.44 396 ILE A O 1
ATOM 2997 N N . GLY A 1 397 ? 17.115 14.978 2.560 1.00 96.12 397 GLY A N 1
ATOM 2998 C CA . GLY A 1 397 ? 17.668 14.683 1.232 1.00 96.12 397 GLY A CA 1
ATOM 2999 C C . GLY A 1 397 ? 19.181 14.910 1.157 1.00 96.12 397 GLY A C 1
ATOM 3000 O O . GLY A 1 397 ? 19.702 15.297 0.116 1.00 96.12 397 GLY A O 1
ATOM 3001 N N . GLY A 1 398 ? 19.892 14.766 2.281 1.00 94.69 398 GLY A N 1
ATOM 3002 C CA . GLY A 1 398 ? 21.333 15.039 2.384 1.00 94.69 398 GLY A CA 1
ATOM 3003 C C . GLY A 1 398 ? 21.726 16.523 2.429 1.00 94.69 398 GLY A C 1
ATOM 3004 O O . GLY A 1 398 ? 22.917 16.821 2.490 1.00 94.69 398 GLY A O 1
ATOM 3005 N N . LYS A 1 399 ? 20.770 17.463 2.427 1.00 95.94 399 LYS A N 1
ATOM 3006 C CA . LYS A 1 399 ? 21.049 18.905 2.553 1.00 95.94 399 LYS A CA 1
ATOM 3007 C C . LYS A 1 399 ? 20.621 19.434 3.914 1.00 95.94 399 LYS A C 1
ATOM 3009 O O . LYS A 1 399 ? 19.540 19.094 4.388 1.00 95.94 399 LYS A O 1
ATOM 3014 N N . ALA A 1 400 ? 21.451 20.292 4.505 1.00 96.56 400 ALA A N 1
ATOM 3015 C CA . ALA A 1 400 ? 21.136 20.958 5.761 1.00 96.56 400 ALA A CA 1
ATOM 3016 C C . ALA A 1 400 ? 19.930 21.888 5.602 1.00 96.56 400 ALA A C 1
ATOM 3018 O O . ALA A 1 400 ? 19.876 22.721 4.693 1.00 96.56 400 ALA A O 1
ATOM 3019 N N . VAL A 1 401 ? 18.967 21.732 6.502 1.00 96.50 401 VAL A N 1
ATOM 3020 C CA . VAL A 1 401 ? 17.798 22.595 6.622 1.00 96.50 401 VAL A CA 1
ATOM 3021 C C . VAL A 1 401 ? 18.177 23.798 7.475 1.00 96.50 401 VAL A C 1
ATOM 3023 O O . VAL A 1 401 ? 18.749 23.648 8.549 1.00 96.50 401 VAL A O 1
ATOM 3026 N N . THR A 1 402 ? 17.832 25.001 7.022 1.00 89.56 402 THR A N 1
ATOM 3027 C CA . THR A 1 402 ? 18.163 26.239 7.744 1.00 89.56 402 THR A CA 1
ATOM 3028 C C . THR A 1 402 ? 16.976 26.863 8.468 1.00 89.56 402 THR A C 1
ATOM 3030 O O . THR A 1 402 ? 17.187 27.584 9.444 1.00 89.56 402 THR A O 1
ATOM 3033 N N . SER A 1 403 ? 15.741 26.595 8.037 1.00 90.38 403 SER A N 1
ATOM 3034 C CA . SER A 1 403 ? 14.539 27.213 8.600 1.00 90.38 403 SER A CA 1
ATOM 3035 C C . SER A 1 403 ? 13.386 26.239 8.805 1.00 90.38 403 SER A C 1
ATOM 3037 O O . SER A 1 403 ? 13.180 25.330 8.004 1.00 90.38 403 SER A O 1
ATOM 3039 N N . VAL A 1 404 ? 12.596 26.493 9.847 1.00 93.62 404 VAL A N 1
ATOM 3040 C CA . VAL A 1 404 ? 11.325 25.812 10.129 1.00 93.62 404 VAL A CA 1
ATOM 3041 C C . VAL A 1 404 ? 10.185 26.824 10.113 1.00 93.62 404 VAL A C 1
ATOM 3043 O O . VAL A 1 404 ? 10.317 27.907 10.691 1.00 93.62 404 VAL A O 1
ATOM 3046 N N . HIS A 1 405 ? 9.083 26.469 9.455 1.00 92.56 405 HIS A N 1
ATOM 3047 C CA . HIS A 1 405 ? 7.840 27.231 9.494 1.00 92.56 405 HIS A CA 1
ATOM 3048 C C . HIS A 1 405 ? 7.024 26.749 10.682 1.00 92.56 405 HIS A C 1
ATOM 3050 O O . HIS A 1 405 ? 6.583 25.602 10.699 1.00 92.56 405 HIS A O 1
ATOM 3056 N N . VAL A 1 406 ? 6.849 27.613 11.677 1.00 92.44 406 VAL A N 1
ATOM 3057 C CA . VAL A 1 406 ? 6.089 27.283 12.885 1.00 92.44 406 VAL A CA 1
ATOM 3058 C C . VAL A 1 406 ? 4.778 28.059 12.874 1.00 92.44 406 VAL A C 1
ATOM 3060 O O . VAL A 1 406 ? 4.797 29.288 12.737 1.00 92.44 406 VAL A O 1
ATOM 3063 N N . THR A 1 407 ? 3.671 27.328 13.010 1.00 90.06 407 THR A N 1
ATOM 3064 C CA . THR A 1 407 ? 2.306 27.870 13.093 1.00 90.06 407 THR A CA 1
ATOM 3065 C C . THR A 1 407 ? 1.845 27.986 14.553 1.00 90.06 407 THR A C 1
ATOM 3067 O O . THR A 1 407 ? 1.074 28.885 14.868 1.00 90.06 407 THR A O 1
ATOM 3070 N N . GLY A 1 408 ? 2.345 27.124 15.453 1.00 82.81 408 GLY A N 1
ATOM 3071 C CA . GLY A 1 408 ? 2.008 27.116 16.888 1.00 82.81 408 GLY A CA 1
ATOM 3072 C C . GLY A 1 408 ? 3.188 27.369 17.842 1.00 82.81 408 GLY A C 1
ATOM 3073 O O . GLY A 1 408 ? 4.228 27.894 17.457 1.00 82.81 408 GLY A O 1
ATOM 3074 N N . ASP A 1 409 ? 3.040 26.971 19.107 1.00 86.38 409 ASP A N 1
ATOM 3075 C CA . ASP A 1 409 ? 4.101 27.039 20.132 1.00 86.38 409 ASP A CA 1
ATOM 3076 C C . ASP A 1 409 ? 4.721 25.665 20.447 1.00 86.38 409 ASP A C 1
ATOM 3078 O O . ASP A 1 409 ? 5.418 25.494 21.449 1.00 86.38 409 ASP A O 1
ATOM 3082 N N . ALA A 1 410 ? 4.482 24.672 19.589 1.00 87.81 410 ALA A N 1
ATOM 3083 C CA . ALA A 1 410 ? 4.980 23.320 19.787 1.00 87.81 410 ALA A CA 1
ATOM 3084 C C . ALA A 1 410 ? 6.520 23.285 19.828 1.00 87.81 410 ALA A C 1
ATOM 3086 O O . ALA A 1 410 ? 7.182 23.808 18.920 1.00 87.81 410 ALA A O 1
ATOM 3087 N N . PRO A 1 411 ? 7.120 22.669 20.861 1.00 90.56 411 PRO A N 1
ATOM 3088 C CA . PRO A 1 411 ? 8.565 22.556 20.956 1.00 90.56 411 PRO A CA 1
ATOM 3089 C C . PRO A 1 411 ? 9.107 21.572 19.910 1.00 90.56 411 PRO A C 1
ATOM 3091 O O . PRO A 1 411 ? 8.444 20.622 19.509 1.00 90.56 411 PRO A O 1
ATOM 3094 N N . LEU A 1 412 ? 10.361 21.765 19.492 1.00 89.44 412 LEU A N 1
ATOM 3095 C CA . LEU A 1 412 ? 11.056 20.809 18.618 1.00 89.44 412 LEU A CA 1
ATOM 3096 C C . LEU A 1 412 ? 11.602 19.591 19.397 1.00 89.44 412 LEU A C 1
ATOM 3098 O O . LEU A 1 412 ? 11.948 18.578 18.803 1.00 89.44 412 LEU A O 1
ATOM 3102 N N . SER A 1 413 ? 11.724 19.672 20.721 1.00 88.50 413 SER A N 1
ATOM 3103 C CA . SER A 1 413 ? 12.326 18.631 21.567 1.00 88.50 413 SER A CA 1
ATOM 3104 C C . SER A 1 413 ? 11.665 18.603 22.946 1.00 88.50 413 SER A C 1
ATOM 3106 O O . SER A 1 413 ? 11.239 19.667 23.403 1.00 88.50 413 SER A O 1
ATOM 3108 N N . PRO A 1 414 ? 11.646 17.462 23.663 1.00 85.00 414 PRO A N 1
ATOM 3109 C CA . PRO A 1 414 ? 12.356 16.200 23.384 1.00 85.00 414 PRO A CA 1
ATOM 3110 C C . PRO A 1 414 ? 11.640 15.247 22.416 1.00 85.00 414 PRO A C 1
ATOM 3112 O O . PRO A 1 414 ? 12.193 14.214 22.052 1.00 85.00 414 PRO A O 1
ATOM 3115 N N . TRP A 1 415 ? 10.416 15.568 22.005 1.00 93.56 415 TRP A N 1
ATOM 3116 C CA . TRP A 1 415 ? 9.731 14.894 20.910 1.00 93.56 415 TRP A CA 1
ATOM 3117 C C . TRP A 1 415 ? 9.337 15.960 19.876 1.00 93.56 415 TRP A C 1
ATOM 3119 O O . TRP A 1 415 ? 8.892 17.034 20.280 1.00 93.56 415 TRP A O 1
ATOM 3129 N N . PRO A 1 416 ? 9.561 15.722 18.571 1.00 95.19 416 PRO A N 1
ATOM 3130 C CA . PRO A 1 416 ? 9.945 14.445 17.968 1.00 95.19 416 PRO A CA 1
ATOM 3131 C C . PRO A 1 416 ? 11.459 14.185 17.855 1.00 95.19 416 PRO A C 1
ATOM 3133 O O . PRO A 1 416 ? 11.832 13.125 17.358 1.00 95.19 416 PRO A O 1
ATOM 3136 N N . PHE A 1 417 ? 12.337 15.088 18.312 1.00 96.75 417 PHE A N 1
ATOM 3137 C CA . PHE A 1 417 ? 13.799 14.893 18.281 1.00 96.75 417 PHE A CA 1
ATOM 3138 C C . PHE A 1 417 ? 14.404 14.708 19.672 1.00 96.75 417 PHE A C 1
ATOM 3140 O O . PHE A 1 417 ? 14.141 15.509 20.569 1.00 96.75 417 PHE A O 1
ATOM 3147 N N . GLU A 1 418 ? 15.314 13.736 19.821 1.00 95.56 418 GLU A N 1
ATOM 3148 C CA . GLU A 1 418 ? 16.004 13.477 21.097 1.00 95.56 418 GLU A CA 1
ATOM 3149 C C . GLU A 1 418 ? 16.831 14.694 21.548 1.00 95.56 418 GLU A C 1
ATOM 3151 O O . GLU A 1 418 ? 16.945 14.985 22.739 1.00 95.56 418 GLU A O 1
ATOM 3156 N N . LYS A 1 419 ? 17.381 15.435 20.579 1.00 95.25 419 LYS A N 1
ATOM 3157 C CA . LYS A 1 419 ? 18.080 16.708 20.775 1.00 95.25 419 LYS A CA 1
ATOM 3158 C C . LYS A 1 419 ? 17.464 17.760 19.862 1.00 95.25 419 LYS A C 1
ATOM 3160 O O . LYS A 1 419 ? 17.188 17.474 18.701 1.00 95.25 419 LYS A O 1
ATOM 3165 N N . ALA A 1 420 ? 17.293 18.979 20.370 1.00 94.81 420 ALA A N 1
ATOM 3166 C CA . ALA A 1 420 ? 16.789 20.091 19.572 1.00 94.81 420 ALA A CA 1
ATOM 3167 C C . ALA A 1 420 ? 17.695 20.332 18.346 1.00 94.81 420 ALA A C 1
ATOM 3169 O O . ALA A 1 420 ? 18.899 20.550 18.529 1.00 94.81 420 ALA A O 1
ATOM 3170 N N . PRO A 1 421 ? 17.154 20.303 17.114 1.00 95.94 421 PRO A N 1
ATOM 3171 C CA . PRO A 1 421 ? 17.942 20.581 15.924 1.00 95.94 421 PRO A CA 1
ATOM 3172 C C . PRO A 1 421 ? 18.318 22.067 15.863 1.00 95.94 421 PRO A C 1
ATOM 3174 O O . PRO A 1 421 ? 17.547 22.942 16.270 1.00 95.94 421 PRO A O 1
ATOM 3177 N N . LYS A 1 422 ? 19.499 22.372 15.321 1.00 95.31 422 LYS A N 1
ATOM 3178 C CA . LYS A 1 422 ? 19.997 23.745 15.138 1.00 95.31 422 LYS A CA 1
ATOM 3179 C C . LYS A 1 422 ? 19.311 24.424 13.949 1.00 95.31 422 LYS A C 1
ATOM 3181 O O . LYS A 1 422 ? 19.879 24.551 12.871 1.00 95.31 422 LYS A O 1
ATOM 3186 N N . LEU A 1 423 ? 18.071 24.861 14.143 1.00 94.38 423 LEU A N 1
ATOM 3187 C CA . LEU A 1 423 ? 17.258 25.494 13.100 1.00 94.38 423 LEU A CA 1
ATOM 3188 C C . LEU A 1 423 ? 16.944 26.951 13.434 1.00 94.38 423 LEU A C 1
ATOM 3190 O O . LEU A 1 423 ? 16.699 27.304 14.590 1.00 94.38 423 LEU A O 1
ATOM 3194 N N . ARG A 1 424 ? 16.873 27.805 12.407 1.00 89.19 424 ARG A N 1
ATOM 3195 C CA . ARG A 1 424 ? 16.312 29.150 12.555 1.00 89.19 424 ARG A CA 1
ATOM 3196 C C . ARG A 1 424 ? 14.787 29.059 12.526 1.00 89.19 424 ARG A C 1
ATOM 3198 O O . ARG A 1 424 ? 14.194 28.698 11.512 1.00 89.19 424 ARG A O 1
ATOM 3205 N N . VAL A 1 425 ? 14.142 29.421 13.628 1.00 91.88 425 VAL A N 1
ATOM 3206 C CA . VAL A 1 425 ? 12.677 29.433 13.715 1.00 91.88 425 VAL A CA 1
ATOM 3207 C C . VAL A 1 425 ? 12.116 30.637 12.957 1.00 91.88 425 VAL A C 1
ATOM 3209 O O . VAL A 1 425 ? 12.449 31.783 13.270 1.00 91.88 425 VAL A O 1
ATOM 3212 N N . VAL A 1 426 ? 11.259 30.381 11.966 1.00 91.19 426 VAL A N 1
ATOM 3213 C CA . VAL A 1 426 ? 10.507 31.406 11.233 1.00 91.19 426 VAL A CA 1
ATOM 3214 C C . VAL A 1 426 ? 9.034 31.252 11.605 1.00 91.19 426 VAL A C 1
ATOM 3216 O O . VAL A 1 426 ? 8.356 30.330 11.158 1.00 91.19 426 VAL A O 1
ATOM 3219 N N . ARG A 1 427 ? 8.535 32.148 12.463 1.00 89.62 427 ARG A N 1
ATOM 3220 C CA . ARG A 1 427 ? 7.116 32.174 12.840 1.00 89.62 427 ARG A CA 1
ATOM 3221 C C . ARG A 1 427 ? 6.305 32.817 11.725 1.00 89.62 427 ARG A C 1
ATOM 3223 O O . ARG A 1 427 ? 6.548 33.976 11.378 1.00 89.62 427 ARG A O 1
ATOM 3230 N N . VAL A 1 428 ? 5.349 32.074 11.183 1.00 86.12 428 VAL A N 1
ATOM 3231 C CA . VAL A 1 428 ? 4.373 32.618 10.238 1.00 86.12 428 VAL A CA 1
ATOM 3232 C C . VAL A 1 428 ? 3.260 33.238 11.077 1.00 86.12 428 VAL A C 1
ATOM 3234 O O . VAL A 1 428 ? 2.628 32.546 11.867 1.00 86.12 428 VAL A O 1
ATOM 3237 N N . ARG A 1 429 ? 3.052 34.556 10.972 1.00 80.62 429 ARG A N 1
ATOM 3238 C CA . ARG A 1 429 ? 1.856 35.180 11.555 1.00 80.62 429 ARG A CA 1
ATOM 3239 C C . ARG A 1 429 ? 0.669 34.766 10.689 1.00 80.62 429 ARG A C 1
ATOM 3241 O O . ARG A 1 429 ? 0.638 35.149 9.521 1.00 80.62 429 ARG A O 1
ATOM 3248 N N . GLY A 1 430 ? -0.198 33.926 11.253 1.00 69.88 430 GLY A N 1
ATOM 3249 C CA . GLY A 1 430 ? -1.476 33.534 10.659 1.00 69.88 430 GLY A CA 1
ATOM 3250 C C . GLY A 1 430 ? -2.466 34.683 10.588 1.00 69.88 430 GLY A C 1
ATOM 3251 O O . GLY A 1 430 ? -2.325 35.631 11.398 1.00 69.88 430 GLY A O 1
#

Secondary structure (DSSP, 8-state):
-------------------------------PPP-------PPPPPPP-----PPPP----PPPPPPPP----------HHHHHHHHHHHHHHTT--PPPP---------PPP--TT---------------------------PPEEEEEEEEE-TTT--EEEEEEEEETTT-BHHHHHHHHHHH--SHHHHHS-EEEEE-TT-PBPPTTSBGGGT--SSEEEEEEEETT--HHHHHHHHHHHHT-HHHHHHHHHTT---------------------------------SHHHHHHHHHHHHHHHHHHHHHHHHSPBPBT-EE-TT-EEETTGGGGGSTT----EEEE-TTSEEEEE-TTS-EEEEEE----SSTTSTT--SSEEE-TTS-EEETTEE--EEEESS---STTTTBSS----EEEE---

Radius of gyration: 36.05 Å; chains: 1; bounding box: 103×105×118 Å

Organism: NCBI:txid210454

pLDDT: mean 76.71, std 22.7, range [32.5, 98.5]

Foldseek 3Di:
DDDDDDDDDDDDDDDDDDDDDDDDDDDDDDDDDDDDDDDDDDDDDDDDDDDDDDDDDDDDPDDDDDDFDFDDFDQPDDPPVRVVVVVVVVCVVVVNPDDDPPDDDDPDRDGPDDPPPPDDDDDDDDDDDDDDDDDDPPPPPPPPQDKAWEWEWFADPPVRDIGIGIDIGRQPDAFQLVVQVCQLVGDPDPVRNPFHFDFKAALQLHTDDRGDGPCVVCVDNYGYIYTHTPPDGSNVSSVSCLVVCPDPVVCVVCVVVVHNDDRPPPPPPPPPPPDDDDDDDDDPDDPPPPPPPVVVVVVVVVVVVVVVVVQQCVLLAAAEAPRFDAAPDKRWVRGPCCPPPPDQTWMWHWHQQLKIFIAGSVRDTQKIFHAHAQPDPPPVQQDRGWHQHPVLFIHGRNHTTAEMEGAHPDAVPPPNPVDHHNHDYDYDDD

Sequence (430 aa):
MEELRMTSTPAVEQASNPTLGSSKPSLKKALSVPKMGKKSAASPKRKEKKQKKTTPETDSTAAKPKSFRRIRGFITGESRRERRARKAAERAAAGQTGPVPDDEEETVYGVGGVDAESVARSKGDKLLDSDNKTAEITVDTSKKTPSIQVILLLMDGVTRRFELLQLEFDSTKAIVSDLLKQIPHSVTEEALRKQNYKAVCDRNGTELINSTRLNTFCTGSAEILVAVPEGMLPKEVARLSKPILSDEKVIAMLKSSGIDYAPVEPKKGSPSKSNRGIEVPEMKSQKKSSGTNKIWAFAAVALLAVVFQVIHVFLSSPLKPNQVLSPGITLHEAGLLSLLPFKESSSLEMGTQGTMTLYGPSKEIEWQIFGATCPAPSDDGCRNGAVLDDAGDLLIGGKAVTSVHVTGDAPLSPWPFEKAPKLRVVRVRG